Protein AF-0000000080771534 (afdb_homodimer)

Organism: Chromobacterium violaceum (strain ATCC 12472 / DSM 30191 / JCM 1249 / CCUG 213 / NBRC 12614 / NCIMB 9131 / NCTC 9757 / MK) (NCBI:txid243365)

Sequence (588 aa):
MDRLLSMELFVAVVEKGSFTAAADAHRLSQPMVGKHIAALEQRLGGKLLVRTTRRQQLTELGQHYYQRCRAILAELAAAEDAAALLRAQPRGVLRVNASITFGTLRLAPLLAEFMARWPDIGVELELSDQLADLVADGYDAVFRIGRLADSGMVARRLRPYRMMIAASPAYLAARGTPATPADLADHDCLGFSRWRRDDGWEALAQLHGVRMRASRFQCNQGQALRQLALSGAGIALQAEALLAEDVAAGRLVSLLDGYLPDPKPMHLIYPADRQPLPKLRVFVDFIVERLGELMDRLLSMELFVAVVEKGSFTAAADAHRLSQPMVGKHIAALEQRLGGKLLVRTTRRQQLTELGQHYYQRCRAILAELAAAEDAAALLRAQPRGVLRVNASITFGTLRLAPLLAEFMARWPDIGVELELSDQLADLVADGYDAVFRIGRLADSGMVARRLRPYRMMIAASPAYLAARGTPATPADLADHDCLGFSRWRRDDGWEALAQLHGVRMRASRFQCNQGQALRQLALSGAGIALQAEALLAEDVAAGRLVSLLDGYLPDPKPMHLIYPADRQPLPKLRVFVDFIVERLGEL

Radius of gyration: 25.3 Å; Cα contacts (8 Å, |Δi|>4): 1036; chains: 2; bounding box: 57×70×69 Å

Structure (mmCIF, N/CA/C/O backbone):
data_AF-0000000080771534-model_v1
#
loop_
_entity.id
_entity.type
_entity.pdbx_description
1 polymer 'Probable transcriptional regulator LysR family'
#
loop_
_atom_site.group_PDB
_atom_site.id
_atom_site.type_symbol
_atom_site.label_atom_id
_atom_site.label_alt_id
_atom_site.label_comp_id
_atom_site.label_asym_id
_atom_site.label_entity_id
_atom_site.label_seq_id
_atom_site.pdbx_PDB_ins_code
_atom_site.Cartn_x
_atom_site.Cartn_y
_atom_site.Cartn_z
_atom_site.occupancy
_atom_site.B_iso_or_equiv
_atom_site.auth_seq_id
_atom_site.auth_comp_id
_atom_site.auth_asym_id
_atom_site.auth_atom_id
_atom_site.pdbx_PDB_model_num
ATOM 1 N N . MET A 1 1 ? -16.031 37.125 -13.367 1 71.25 1 MET A N 1
ATOM 2 C CA . MET A 1 1 ? -15.961 36.312 -12.148 1 71.25 1 MET A CA 1
ATOM 3 C C . MET A 1 1 ? -14.508 36 -11.789 1 71.25 1 MET A C 1
ATOM 5 O O . MET A 1 1 ? -13.656 35.844 -12.664 1 71.25 1 MET A O 1
ATOM 9 N N . ASP A 1 2 ? -14.211 36.062 -10.547 1 76.56 2 ASP A N 1
ATOM 10 C CA . ASP A 1 2 ? -12.867 35.719 -10.062 1 76.56 2 ASP A CA 1
ATOM 11 C C . ASP A 1 2 ? -12.469 34.312 -10.438 1 76.56 2 ASP A C 1
ATOM 13 O O . ASP A 1 2 ? -13.07 33.344 -9.961 1 76.56 2 ASP A O 1
ATOM 17 N N . ARG A 1 3 ? -11.578 34.312 -11.258 1 78.88 3 ARG A N 1
ATOM 18 C CA . ARG A 1 3 ? -11.195 33.031 -11.844 1 78.88 3 ARG A CA 1
ATOM 19 C C . ARG A 1 3 ? -10.602 32.125 -10.797 1 78.88 3 ARG A C 1
ATOM 21 O O . ARG A 1 3 ? -10.852 30.906 -10.805 1 78.88 3 ARG A O 1
ATOM 28 N N . LEU A 1 4 ? -9.852 32.656 -9.93 1 80.44 4 LEU A N 1
ATOM 29 C CA . LEU A 1 4 ? -9.242 31.828 -8.883 1 80.44 4 LEU A CA 1
ATOM 30 C C . LEU A 1 4 ? -10.297 31.25 -7.945 1 80.44 4 LEU A C 1
ATOM 32 O O . LEU A 1 4 ? -10.227 30.094 -7.555 1 80.44 4 LEU A O 1
ATOM 36 N N . LEU A 1 5 ? -11.172 32.094 -7.602 1 82.81 5 LEU A N 1
ATOM 37 C CA . LEU A 1 5 ? -12.273 31.625 -6.777 1 82.81 5 LEU A CA 1
ATOM 38 C C . LEU A 1 5 ? -13.062 30.531 -7.5 1 82.81 5 LEU A C 1
ATOM 40 O O . LEU A 1 5 ? -13.469 29.547 -6.887 1 82.81 5 LEU A O 1
ATOM 44 N N . SER A 1 6 ? -13.234 30.672 -8.797 1 88.94 6 SER A N 1
ATOM 45 C CA . SER A 1 6 ? -13.945 29.672 -9.578 1 88.94 6 SER A CA 1
ATOM 46 C C . SER A 1 6 ? -13.203 28.328 -9.57 1 88.94 6 SER A C 1
ATOM 48 O O . SER A 1 6 ? -13.828 27.281 -9.469 1 88.94 6 SER A O 1
ATOM 50 N N . MET A 1 7 ? -11.914 28.406 -9.703 1 87.06 7 MET A N 1
ATOM 51 C CA . MET A 1 7 ? -11.094 27.188 -9.641 1 87.06 7 MET A CA 1
ATOM 52 C C . MET A 1 7 ? -11.195 26.531 -8.266 1 87.06 7 MET A C 1
ATOM 54 O O . MET A 1 7 ? -11.312 25.312 -8.172 1 87.06 7 MET A O 1
ATOM 58 N N . GLU A 1 8 ? -11.141 27.328 -7.23 1 87.25 8 GLU A N 1
ATOM 59 C CA . GLU A 1 8 ? -11.273 26.828 -5.863 1 87.25 8 GLU A CA 1
ATOM 60 C C . GLU A 1 8 ? -12.617 26.125 -5.652 1 87.25 8 GLU A C 1
ATOM 62 O O . GLU A 1 8 ? -12.68 25.062 -5.047 1 87.25 8 GLU A O 1
ATOM 67 N N . LEU A 1 9 ? -13.617 26.75 -6.137 1 89.88 9 LEU A N 1
ATOM 68 C CA . LEU A 1 9 ? -14.969 26.219 -5.977 1 89.88 9 LEU A CA 1
ATOM 69 C C . LEU A 1 9 ? -15.141 24.938 -6.77 1 89.88 9 LEU A C 1
ATOM 71 O O . LEU A 1 9 ? -15.781 23.984 -6.297 1 89.88 9 LEU A O 1
ATOM 75 N N . PHE A 1 10 ? -14.539 24.875 -7.938 1 91.06 10 PHE A N 1
ATOM 76 C CA . PHE A 1 10 ? -14.57 23.656 -8.75 1 91.06 10 PHE A CA 1
ATOM 77 C C . PHE A 1 10 ? -13.898 22.5 -8.016 1 91.06 10 PHE A C 1
ATOM 79 O O . PHE A 1 10 ? -14.477 21.422 -7.902 1 91.06 10 PHE A O 1
ATOM 86 N N . VAL A 1 11 ? -12.789 22.812 -7.574 1 88.75 11 VAL A N 1
ATOM 87 C CA . VAL A 1 11 ? -12.055 21.797 -6.824 1 88.75 11 VAL A CA 1
ATOM 88 C C . VAL A 1 11 ? -12.875 21.359 -5.609 1 88.75 11 VAL A C 1
ATOM 90 O O . VAL A 1 11 ? -12.969 20.172 -5.316 1 88.75 11 VAL A O 1
ATOM 93 N N . ALA A 1 12 ? -13.516 22.25 -4.914 1 88.56 12 ALA A N 1
ATOM 94 C CA . ALA A 1 12 ? -14.328 21.969 -3.734 1 88.56 12 ALA A CA 1
ATOM 95 C C . ALA A 1 12 ? -15.531 21.094 -4.09 1 88.56 12 ALA A C 1
ATOM 97 O O . ALA A 1 12 ? -15.875 20.172 -3.354 1 88.56 12 ALA A O 1
ATOM 98 N N . VAL A 1 13 ? -16.094 21.422 -5.176 1 89.62 13 VAL A N 1
ATOM 99 C CA . VAL A 1 13 ? -17.25 20.656 -5.613 1 89.62 13 VAL A CA 1
ATOM 100 C C . VAL A 1 13 ? -16.844 19.219 -5.898 1 89.62 13 VAL A C 1
ATOM 102 O O . VAL A 1 13 ? -17.578 18.281 -5.555 1 89.62 13 VAL A O 1
ATOM 105 N N . VAL A 1 14 ? -15.758 19.109 -6.516 1 86.62 14 VAL A N 1
ATOM 106 C CA . VAL A 1 14 ? -15.281 17.781 -6.883 1 86.62 14 VAL A CA 1
ATOM 107 C C . VAL A 1 14 ? -14.914 17 -5.625 1 86.62 14 VAL A C 1
ATOM 109 O O . VAL A 1 14 ? -15.305 15.836 -5.477 1 86.62 14 VAL A O 1
ATOM 112 N N . GLU A 1 15 ? -14.234 17.688 -4.816 1 83.12 15 GLU A N 1
ATOM 113 C CA . GLU A 1 15 ? -13.703 17.016 -3.631 1 83.12 15 GLU A CA 1
ATOM 114 C C . GLU A 1 15 ? -14.812 16.719 -2.629 1 83.12 15 GLU A C 1
ATOM 116 O O . GLU A 1 15 ? -14.789 15.672 -1.972 1 83.12 15 GLU A O 1
ATOM 121 N N . LYS A 1 16 ? -15.781 17.609 -2.539 1 80.69 16 LYS A N 1
ATOM 122 C CA . LYS A 1 16 ? -16.859 17.453 -1.577 1 80.69 16 LYS A CA 1
ATOM 123 C C . LYS A 1 16 ? -18.031 16.703 -2.195 1 80.69 16 LYS A C 1
ATOM 125 O O . LYS A 1 16 ? -18.938 16.266 -1.482 1 80.69 16 LYS A O 1
ATOM 130 N N . GLY A 1 17 ? -17.984 16.609 -3.508 1 82 17 GLY A N 1
ATOM 131 C CA . GLY A 1 17 ? -18.984 15.844 -4.246 1 82 17 GLY A CA 1
ATOM 132 C C . GLY A 1 17 ? -20.328 16.516 -4.312 1 82 17 GLY A C 1
ATOM 133 O O . GLY A 1 17 ? -21.344 15.883 -4.629 1 82 17 GLY A O 1
ATOM 134 N N . SER A 1 18 ? -20.391 17.766 -3.822 1 85.94 18 SER A N 1
ATOM 135 C CA . SER A 1 18 ? -21.656 18.469 -3.76 1 85.94 18 SER A CA 1
ATOM 136 C C . SER A 1 18 ? -21.484 19.969 -3.936 1 85.94 18 SER A C 1
ATOM 138 O O . SER A 1 18 ? -20.547 20.562 -3.395 1 85.94 18 SER A O 1
ATOM 140 N N . PHE A 1 19 ? -22.438 20.578 -4.668 1 87.88 19 PHE A N 1
ATOM 141 C CA . PHE A 1 19 ? -22.469 22.031 -4.84 1 87.88 19 PHE A CA 1
ATOM 142 C C . PHE A 1 19 ? -22.812 22.719 -3.531 1 87.88 19 PHE A C 1
ATOM 144 O O . PHE A 1 19 ? -22.25 23.766 -3.201 1 87.88 19 PHE A O 1
ATOM 151 N N . THR A 1 20 ? -23.688 22.078 -2.854 1 86.81 20 THR A N 1
ATOM 152 C CA . THR A 1 20 ? -24.125 22.641 -1.587 1 86.81 20 THR A CA 1
ATOM 153 C C . THR A 1 20 ? -23 22.641 -0.566 1 86.81 20 THR A C 1
ATOM 155 O O . THR A 1 20 ? -22.766 23.625 0.127 1 86.81 20 THR A O 1
ATOM 158 N N . ALA A 1 21 ? -22.312 21.625 -0.554 1 85.5 21 ALA A N 1
ATOM 159 C CA . ALA A 1 21 ? -21.219 21.5 0.391 1 85.5 21 ALA A CA 1
ATOM 160 C C . ALA A 1 21 ? -20.094 22.5 0.062 1 85.5 21 ALA A C 1
ATOM 162 O O . ALA A 1 21 ? -19.5 23.078 0.964 1 85.5 21 ALA A O 1
ATOM 163 N N . ALA A 1 22 ? -19.844 22.594 -1.137 1 89.62 22 ALA A N 1
ATOM 164 C CA . ALA A 1 22 ? -18.844 23.562 -1.577 1 89.62 22 ALA A CA 1
ATOM 165 C C . ALA A 1 22 ? -19.281 25 -1.243 1 89.62 22 ALA A C 1
ATOM 167 O O . ALA A 1 22 ? -18.469 25.812 -0.81 1 89.62 22 ALA A O 1
ATOM 168 N N . ALA A 1 23 ? -20.531 25.266 -1.431 1 90.31 23 ALA A N 1
ATOM 169 C CA . ALA A 1 23 ? -21.078 26.578 -1.114 1 90.31 23 ALA A CA 1
ATOM 170 C C . ALA A 1 23 ? -20.922 26.906 0.369 1 90.31 23 ALA A C 1
ATOM 172 O O . ALA A 1 23 ? -20.453 27.984 0.729 1 90.31 23 ALA A O 1
ATOM 173 N N . ASP A 1 24 ? -21.219 25.969 1.137 1 83.75 24 ASP A N 1
ATOM 174 C CA . ASP A 1 24 ? -21.109 26.125 2.586 1 83.75 24 ASP A CA 1
ATOM 175 C C . ASP A 1 24 ? -19.672 26.359 3.01 1 83.75 24 ASP A C 1
ATOM 177 O O . ASP A 1 24 ? -19.391 27.234 3.83 1 83.75 24 ASP A O 1
ATOM 181 N N . ALA A 1 25 ? -18.781 25.703 2.383 1 81.62 25 ALA A N 1
ATOM 182 C CA . ALA A 1 25 ? -17.359 25.781 2.727 1 81.62 25 ALA A CA 1
ATOM 183 C C . ALA A 1 25 ? -16.781 27.141 2.365 1 81.62 25 ALA A C 1
ATOM 185 O O . ALA A 1 25 ? -15.812 27.594 2.979 1 81.62 25 ALA A O 1
ATOM 186 N N . HIS A 1 26 ? -17.344 27.75 1.458 1 83.19 26 HIS A N 1
ATOM 187 C CA . HIS A 1 26 ? -16.812 29.016 0.968 1 83.19 26 HIS A CA 1
ATOM 188 C C . HIS A 1 26 ? -17.734 30.172 1.319 1 83.19 26 HIS A C 1
ATOM 190 O O . HIS A 1 26 ? -17.547 31.281 0.818 1 83.19 26 HIS A O 1
ATOM 196 N N . ARG A 1 27 ? -18.766 29.875 2.137 1 86 27 ARG A N 1
ATOM 197 C CA . ARG A 1 27 ? -19.734 30.875 2.578 1 86 27 ARG A CA 1
ATOM 198 C C . ARG A 1 27 ? -20.344 31.609 1.391 1 86 27 ARG A C 1
ATOM 200 O O . ARG A 1 27 ? -20.422 32.844 1.383 1 86 27 ARG A O 1
ATOM 207 N N . LEU A 1 28 ? -20.688 30.844 0.392 1 85.5 28 LEU A N 1
ATOM 208 C CA . LEU A 1 28 ? -21.391 31.328 -0.792 1 85.5 28 LEU A CA 1
ATOM 209 C C . LEU A 1 28 ? -22.703 30.609 -0.988 1 85.5 28 LEU A C 1
ATOM 211 O O . LEU A 1 28 ? -22.953 29.562 -0.368 1 85.5 28 LEU A O 1
ATOM 215 N N . SER A 1 29 ? -23.609 31.203 -1.669 1 88.31 29 SER A N 1
ATOM 216 C CA . SER A 1 29 ? -24.859 30.516 -2.033 1 88.31 29 SER A CA 1
ATOM 217 C C . SER A 1 29 ? -24.609 29.484 -3.125 1 88.31 29 SER A C 1
ATOM 219 O O . SER A 1 29 ? -23.688 29.625 -3.934 1 88.31 29 SER A O 1
ATOM 221 N N . GLN A 1 30 ? -25.406 28.438 -3.127 1 91.19 30 GLN A N 1
ATOM 222 C CA . GLN A 1 30 ? -25.281 27.375 -4.121 1 91.19 30 GLN A CA 1
ATOM 223 C C . GLN A 1 30 ? -25.422 27.922 -5.535 1 91.19 30 GLN A C 1
ATOM 225 O O . GLN A 1 30 ? -24.656 27.562 -6.43 1 91.19 30 GLN A O 1
ATOM 230 N N . PRO A 1 31 ? -26.375 28.891 -5.75 1 90 31 PRO A N 1
ATOM 231 C CA . PRO A 1 31 ? -26.469 29.469 -7.102 1 90 31 PRO A CA 1
ATOM 232 C C . PRO A 1 31 ? -25.188 30.172 -7.527 1 90 31 PRO A C 1
ATOM 234 O O . PRO A 1 31 ? -24.797 30.109 -8.695 1 90 31 PRO A O 1
ATOM 237 N N . MET A 1 32 ? -24.562 30.766 -6.574 1 88.44 32 MET A N 1
ATOM 238 C CA . MET A 1 32 ? -23.297 31.438 -6.879 1 88.44 32 MET A CA 1
ATOM 239 C C . MET A 1 32 ? -22.219 30.438 -7.273 1 88.44 32 MET A C 1
ATOM 241 O O . MET A 1 32 ? -21.453 30.688 -8.203 1 88.44 32 MET A O 1
ATOM 245 N N . VAL A 1 33 ? -22.172 29.297 -6.562 1 92.69 33 VAL A N 1
ATOM 246 C CA . VAL A 1 33 ? -21.219 28.25 -6.914 1 92.69 33 VAL A CA 1
ATOM 247 C C . VAL A 1 33 ? -21.5 27.75 -8.328 1 92.69 33 VAL A C 1
ATOM 249 O O . VAL A 1 33 ? -20.578 27.562 -9.125 1 92.69 33 VAL A O 1
ATOM 252 N N . GLY A 1 34 ? -22.734 27.531 -8.68 1 92.25 34 GLY A N 1
ATOM 253 C CA . GLY A 1 34 ? -23.141 27.125 -10.023 1 92.25 34 GLY A CA 1
ATOM 254 C C . GLY A 1 34 ? -22.703 28.094 -11.094 1 92.25 34 GLY A C 1
ATOM 255 O O . GLY A 1 34 ? -22.219 27.688 -12.156 1 92.25 34 GLY A O 1
ATOM 256 N N . LYS A 1 35 ? -22.859 29.359 -10.766 1 90.88 35 LYS A N 1
ATOM 257 C CA . LYS A 1 35 ? -22.453 30.391 -11.703 1 90.88 35 LYS A CA 1
ATOM 258 C C . LYS A 1 35 ? -20.953 30.359 -11.969 1 90.88 35 LYS A C 1
ATOM 260 O O . LYS A 1 35 ? -20.516 30.516 -13.109 1 90.88 35 LYS A O 1
ATOM 265 N N . HIS A 1 36 ? -20.219 30.172 -10.922 1 90.81 36 HIS A N 1
ATOM 266 C CA . HIS A 1 36 ? -18.766 30.078 -11.047 1 90.81 36 HIS A CA 1
ATOM 267 C C . HIS A 1 36 ? -18.375 28.891 -11.914 1 90.81 36 HIS A C 1
ATOM 269 O O . HIS A 1 36 ? -17.484 29.016 -12.773 1 90.81 36 HIS A O 1
ATOM 275 N N . ILE A 1 37 ? -19 27.766 -11.719 1 92.06 37 ILE A N 1
ATOM 276 C CA . ILE A 1 37 ? -18.688 26.562 -12.484 1 92.06 37 ILE A CA 1
ATOM 277 C C . ILE A 1 37 ? -19.094 26.75 -13.945 1 92.06 37 ILE A C 1
ATOM 279 O O . ILE A 1 37 ? -18.344 26.406 -14.859 1 92.06 37 ILE A O 1
ATOM 283 N N . ALA A 1 38 ? -20.25 27.344 -14.141 1 90.56 38 ALA A N 1
ATOM 284 C CA . ALA A 1 38 ? -20.719 27.641 -15.492 1 90.56 38 ALA A CA 1
ATOM 285 C C . ALA A 1 38 ? -19.766 28.578 -16.219 1 90.56 38 ALA A C 1
ATOM 287 O O . ALA A 1 38 ? -19.516 28.422 -17.406 1 90.56 38 ALA A O 1
ATOM 288 N N . ALA A 1 39 ? -19.328 29.547 -15.469 1 86.94 39 ALA A N 1
ATOM 289 C CA . ALA A 1 39 ? -18.391 30.5 -16.047 1 86.94 39 ALA A CA 1
ATOM 290 C C . ALA A 1 39 ? -17.109 29.797 -16.484 1 86.94 39 ALA A C 1
ATOM 292 O O . ALA A 1 39 ? -16.562 30.109 -17.547 1 86.94 39 ALA A O 1
ATOM 293 N N . LEU A 1 40 ? -16.609 28.875 -15.68 1 88.88 40 LEU A N 1
ATOM 294 C CA . LEU A 1 40 ? -15.422 28.094 -16.031 1 88.88 40 LEU A CA 1
ATOM 295 C C . LEU A 1 40 ? -15.672 27.266 -17.281 1 88.88 40 LEU A C 1
ATOM 297 O O . LEU A 1 40 ? -14.828 27.219 -18.188 1 88.88 40 LEU A O 1
ATOM 301 N N . GLU A 1 41 ? -16.812 26.656 -17.359 1 90.88 41 GLU A N 1
ATOM 302 C CA . GLU A 1 41 ? -17.172 25.797 -18.484 1 90.88 41 GLU A CA 1
ATOM 303 C C . GLU A 1 41 ? -17.297 26.609 -19.766 1 90.88 41 GLU A C 1
ATOM 305 O O . GLU A 1 41 ? -16.859 26.172 -20.828 1 90.88 41 GLU A O 1
ATOM 310 N N . GLN A 1 42 ? -17.891 27.766 -19.641 1 85.69 42 GLN A N 1
ATOM 311 C CA . GLN A 1 42 ? -18.016 28.672 -20.766 1 85.69 42 GLN A CA 1
ATOM 312 C C . GLN A 1 42 ? -16.656 29.094 -21.297 1 85.69 42 GLN A C 1
ATOM 314 O O . GLN A 1 42 ? -16.422 29.094 -22.5 1 85.69 42 GLN A O 1
ATOM 319 N N . ARG A 1 43 ? -15.805 29.422 -20.391 1 82.94 43 ARG A N 1
ATOM 320 C CA . ARG A 1 43 ? -14.461 29.844 -20.766 1 82.94 43 ARG A CA 1
ATOM 321 C C . ARG A 1 43 ? -13.695 28.719 -21.453 1 82.94 43 ARG A C 1
ATOM 323 O O . ARG A 1 43 ? -12.953 28.953 -22.406 1 82.94 43 ARG A O 1
ATOM 330 N N . LEU A 1 44 ? -13.906 27.484 -20.953 1 83.69 44 LEU A N 1
ATOM 331 C CA . LEU A 1 44 ? -13.156 26.328 -21.438 1 83.69 44 LEU A CA 1
ATOM 332 C C . LEU A 1 44 ? -13.82 25.719 -22.656 1 83.69 44 LEU A C 1
ATOM 334 O O . LEU A 1 44 ? -13.203 24.922 -23.375 1 83.69 44 LEU A O 1
ATOM 338 N N . GLY A 1 45 ? -15.031 26.141 -22.891 1 86.12 45 GLY A N 1
ATOM 339 C CA . GLY A 1 45 ? -15.773 25.656 -24.047 1 86.12 45 GLY A CA 1
ATOM 340 C C . GLY A 1 45 ? -16.25 24.219 -23.875 1 86.12 45 GLY A C 1
ATOM 341 O O . GLY A 1 45 ? -16.391 23.484 -24.859 1 86.12 45 GLY A O 1
ATOM 342 N N . GLY A 1 46 ? -16.328 23.734 -22.656 1 86.75 46 GLY A N 1
ATOM 343 C CA . GLY A 1 46 ? -16.766 22.375 -22.375 1 86.75 46 GLY A CA 1
ATOM 344 C C . GLY A 1 46 ? -17.266 22.203 -20.953 1 86.75 46 GLY A C 1
ATOM 345 O O . GLY A 1 46 ? -17 23.047 -20.094 1 86.75 46 GLY A O 1
ATOM 346 N N . LYS A 1 47 ? -17.953 21.094 -20.797 1 89.31 47 LYS A N 1
ATOM 347 C CA . LYS A 1 47 ? -18.484 20.781 -19.469 1 89.31 47 LYS A CA 1
ATOM 348 C C . LYS A 1 47 ? -17.422 20.094 -18.609 1 89.31 47 LYS A C 1
ATOM 350 O O . LYS A 1 47 ? -16.688 19.25 -19.094 1 89.31 47 LYS A O 1
ATOM 355 N N . LEU A 1 48 ? -17.344 20.609 -17.391 1 91.06 48 LEU A N 1
ATOM 356 C CA . LEU A 1 48 ? -16.422 20.016 -16.438 1 91.06 48 LEU A CA 1
ATOM 357 C C . LEU A 1 48 ? -17.125 18.922 -15.633 1 91.06 48 LEU A C 1
ATOM 359 O O . LEU A 1 48 ? -16.484 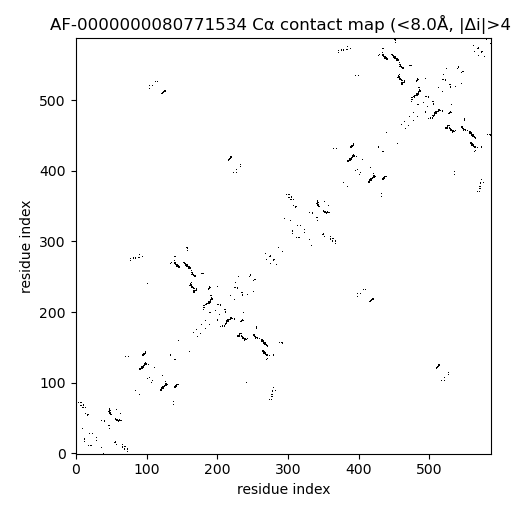17.953 -15.211 1 91.06 48 LEU A O 1
ATOM 363 N N . LEU A 1 49 ? -18.391 19.141 -15.43 1 88.81 49 LEU A N 1
ATOM 364 C CA . LEU A 1 49 ? -19.203 18.234 -14.617 1 88.81 49 LEU A CA 1
ATOM 365 C C . LEU A 1 49 ? -20.453 17.797 -15.375 1 88.81 49 LEU A C 1
ATOM 367 O O . LEU A 1 49 ? -21 18.562 -16.172 1 88.81 49 LEU A O 1
ATOM 371 N N . VAL A 1 50 ? -20.781 16.438 -15.273 1 81.19 50 VAL A N 1
ATOM 372 C CA . VAL A 1 50 ? -22.047 15.984 -15.852 1 81.19 50 VAL A CA 1
ATOM 373 C C . VAL A 1 50 ? -22.969 15.477 -14.742 1 81.19 50 VAL A C 1
ATOM 375 O O . VAL A 1 50 ? -22.516 14.812 -13.805 1 81.19 50 VAL A O 1
ATOM 378 N N . ARG A 1 51 ? -24.016 16.156 -14.578 1 66.88 51 ARG A N 1
ATOM 379 C CA . ARG A 1 51 ? -25.031 15.812 -13.594 1 66.88 51 ARG A CA 1
ATOM 380 C C . ARG A 1 51 ? -25.812 14.57 -14.023 1 66.88 51 ARG A C 1
ATOM 382 O O . ARG A 1 51 ? -26.25 14.469 -15.164 1 66.88 51 ARG A O 1
ATOM 389 N N . THR A 1 52 ? -25.484 13.523 -13.555 1 54.34 52 THR A N 1
ATOM 390 C CA . THR A 1 52 ? -26.453 12.453 -13.703 1 54.34 52 THR A CA 1
ATOM 391 C C . THR A 1 52 ? -27.406 12.414 -12.516 1 54.34 52 THR A C 1
ATOM 393 O O . THR A 1 52 ? -27.172 13.086 -11.508 1 54.34 52 THR A O 1
ATOM 396 N N . THR A 1 53 ? -28.656 11.852 -12.555 1 52.94 53 THR A N 1
ATOM 397 C CA . THR A 1 53 ? -29.703 11.797 -11.555 1 52.94 53 THR A CA 1
ATOM 398 C C . THR A 1 53 ? -29.125 11.547 -10.164 1 52.94 53 THR A C 1
ATOM 400 O O . THR A 1 53 ? -29.75 11.875 -9.156 1 52.94 53 THR A O 1
ATOM 403 N N . ARG A 1 54 ? -28.047 10.875 -9.812 1 52.22 54 ARG A N 1
ATOM 404 C CA . ARG A 1 54 ? -27.641 10.461 -8.477 1 52.22 54 ARG A CA 1
ATOM 405 C C . ARG A 1 54 ? -26.297 11.078 -8.094 1 52.22 54 ARG A C 1
ATOM 407 O O . ARG A 1 54 ? -25.969 11.172 -6.914 1 52.22 54 ARG A O 1
ATOM 414 N N . ARG A 1 55 ? -25.375 11.289 -9.008 1 60.22 55 ARG A N 1
ATOM 415 C CA . ARG A 1 55 ? -24.078 11.758 -8.555 1 60.22 55 ARG A CA 1
ATOM 416 C C . ARG A 1 55 ? -23.406 12.633 -9.609 1 60.22 55 ARG A C 1
ATOM 418 O O . ARG A 1 55 ? -23.578 12.398 -10.812 1 60.22 55 ARG A O 1
ATOM 425 N N . GLN A 1 56 ? -22.797 13.75 -9.188 1 69.38 56 GLN A N 1
ATOM 426 C CA . GLN A 1 56 ? -21.984 14.609 -10.047 1 69.38 56 GLN A CA 1
ATOM 427 C C . GLN A 1 56 ? -20.672 13.93 -10.43 1 69.38 56 GLN A C 1
ATOM 429 O O . GLN A 1 56 ? -19.984 13.383 -9.57 1 69.38 56 GLN A O 1
ATOM 434 N N . GLN A 1 57 ? -20.562 13.672 -11.781 1 79.19 57 GLN A N 1
ATOM 435 C CA . GLN A 1 57 ? -19.344 13.031 -12.234 1 79.19 57 GLN A CA 1
ATOM 436 C C . GLN A 1 57 ? -18.5 13.992 -13.07 1 79.19 57 GLN A C 1
ATOM 438 O O . GLN A 1 57 ? -19.031 14.852 -13.773 1 79.19 57 GLN A O 1
ATOM 443 N N . LEU A 1 58 ? -17.172 13.922 -12.922 1 85.19 58 LEU A N 1
ATOM 444 C CA . LEU A 1 58 ? -16.219 14.688 -13.734 1 85.19 58 LEU A CA 1
ATOM 445 C C . LEU A 1 58 ? -16.219 14.195 -15.172 1 85.19 58 LEU A C 1
ATOM 447 O O . LEU A 1 58 ? -16.25 12.984 -15.414 1 85.19 58 LEU A O 1
ATOM 451 N N . THR A 1 59 ? -16.266 15.133 -16.172 1 83.31 59 THR A N 1
ATOM 452 C CA . THR A 1 59 ? -15.938 14.812 -17.547 1 83.31 59 THR A CA 1
ATOM 453 C C . THR A 1 59 ? -14.438 14.586 -17.719 1 83.31 59 THR A C 1
ATOM 455 O O . THR A 1 59 ? -13.664 14.781 -16.781 1 83.31 59 THR A O 1
ATOM 458 N N . GLU A 1 60 ? -14.047 14.141 -18.859 1 79.5 60 GLU A N 1
ATOM 459 C CA . GLU A 1 60 ? -12.625 14.031 -19.156 1 79.5 60 GLU A CA 1
ATOM 460 C C . GLU A 1 60 ? -11.93 15.391 -19.016 1 79.5 60 GLU A C 1
ATOM 462 O O . GLU A 1 60 ? -10.852 15.484 -18.438 1 79.5 60 GLU A O 1
ATOM 467 N N . LEU A 1 61 ? -12.562 16.344 -19.547 1 81.44 61 LEU A N 1
ATOM 468 C CA . LEU A 1 61 ? -12.07 17.703 -19.406 1 81.44 61 LEU A CA 1
ATOM 469 C C . LEU A 1 61 ? -12.031 18.125 -17.938 1 81.44 61 LEU A C 1
ATOM 471 O O . LEU A 1 61 ? -11.07 18.75 -17.484 1 81.44 61 LEU A O 1
ATOM 475 N N . GLY A 1 62 ? -13.031 17.688 -17.266 1 87.19 62 GLY A N 1
ATOM 476 C CA . GLY A 1 62 ? -13.102 17.984 -15.852 1 87.19 62 GLY A CA 1
ATOM 477 C C . GLY A 1 62 ? -11.977 17.359 -15.047 1 87.19 62 GLY A C 1
ATOM 478 O O . GLY A 1 62 ? -11.414 18 -14.156 1 87.19 62 GLY A O 1
ATOM 479 N N . GLN A 1 63 ? -11.695 16.203 -15.406 1 82.62 63 GLN A N 1
ATOM 480 C CA . GLN A 1 63 ? -10.633 15.5 -14.703 1 82.62 63 GLN A CA 1
ATOM 481 C C . GLN A 1 63 ? -9.281 16.172 -14.922 1 82.62 63 GLN A C 1
ATOM 483 O O . GLN A 1 63 ? -8.531 16.391 -13.969 1 82.62 63 GLN A O 1
ATOM 488 N N . HIS A 1 64 ? -9 16.516 -16.125 1 80.25 64 HIS A N 1
ATOM 489 C CA . HIS A 1 64 ? -7.75 17.188 -16.453 1 80.25 64 HIS A CA 1
ATOM 490 C C . HIS A 1 64 ? -7.684 18.562 -15.812 1 80.25 64 HIS A C 1
ATOM 492 O O . HIS A 1 64 ? -6.656 18.938 -15.242 1 80.25 64 HIS A O 1
ATOM 498 N N . TYR A 1 65 ? -8.773 19.25 -15.953 1 85.06 65 TYR A N 1
ATOM 499 C CA . TYR A 1 65 ? -8.805 20.609 -15.422 1 85.06 65 TYR A CA 1
ATOM 500 C C . TYR A 1 65 ? -8.711 20.594 -13.898 1 85.06 65 TYR A C 1
ATOM 502 O O . TYR A 1 65 ? -8.086 21.469 -13.305 1 85.06 65 TYR A O 1
ATOM 510 N N . TYR A 1 66 ? -9.328 19.578 -13.297 1 86.19 66 TYR A N 1
ATOM 511 C CA . TYR A 1 66 ? -9.25 19.422 -11.852 1 86.19 66 TYR A CA 1
ATOM 512 C C . TYR A 1 66 ? -7.797 19.297 -11.398 1 86.19 66 TYR A C 1
ATOM 514 O O . TYR A 1 66 ? -7.355 19.984 -10.484 1 86.19 66 TYR A O 1
ATOM 522 N N . GLN A 1 67 ? -7.098 18.516 -12.07 1 80.69 67 GLN A N 1
ATOM 523 C CA . GLN A 1 67 ? -5.691 18.297 -11.734 1 80.69 67 GLN A CA 1
ATOM 524 C C . GLN A 1 67 ? -4.887 19.578 -11.891 1 80.69 67 GLN A C 1
ATOM 526 O O . GLN A 1 67 ? -4.051 19.906 -11.047 1 80.69 67 GLN A O 1
ATOM 531 N N . ARG A 1 68 ? -5.188 20.25 -12.906 1 78 68 ARG A N 1
ATOM 532 C CA . ARG A 1 68 ? -4.492 21.5 -13.172 1 78 68 ARG A CA 1
ATOM 533 C C . ARG A 1 68 ? -4.871 22.562 -12.141 1 78 68 ARG A C 1
ATOM 535 O O . ARG A 1 68 ? -4.016 23.312 -11.672 1 78 68 ARG A O 1
ATOM 542 N N . CYS A 1 69 ? -6.152 22.578 -11.836 1 83.69 69 CYS A N 1
ATOM 543 C CA . CYS A 1 69 ? -6.598 23.531 -10.82 1 83.69 69 CYS A CA 1
ATOM 544 C C . CYS A 1 69 ? -5.914 23.266 -9.484 1 83.69 69 CYS A C 1
ATOM 546 O O . CYS A 1 69 ? -5.453 24.203 -8.828 1 83.69 69 CYS A O 1
ATOM 548 N N . ARG A 1 70 ? -5.879 22.062 -9.18 1 80.81 70 ARG A N 1
ATOM 549 C CA . ARG A 1 70 ? -5.227 21.703 -7.926 1 80.81 70 ARG A CA 1
ATOM 550 C C . ARG A 1 70 ? -3.773 22.172 -7.914 1 80.81 70 ARG A C 1
ATOM 552 O O . ARG A 1 70 ? -3.293 22.703 -6.91 1 80.81 70 ARG A O 1
ATOM 559 N N . ALA A 1 71 ? -3.088 22.031 -9.008 1 74.62 71 ALA A N 1
ATOM 560 C CA . ALA A 1 71 ? -1.693 22.438 -9.141 1 74.62 71 ALA A CA 1
ATOM 561 C C . ALA A 1 71 ? -1.556 23.953 -9.031 1 74.62 71 ALA A C 1
ATOM 563 O O . ALA A 1 71 ? -0.667 24.469 -8.344 1 74.62 71 ALA A O 1
ATOM 564 N N . ILE A 1 72 ? -2.408 24.609 -9.703 1 74.06 72 ILE A N 1
ATOM 565 C CA . ILE A 1 72 ? -2.381 26.062 -9.719 1 74.06 72 ILE A CA 1
ATOM 566 C C . ILE A 1 72 ? -2.672 26.594 -8.32 1 74.06 72 ILE A C 1
ATOM 568 O O . ILE A 1 72 ? -1.963 27.484 -7.824 1 74.06 72 ILE A O 1
ATOM 572 N N . LEU A 1 73 ? -3.65 26.078 -7.695 1 76.38 73 LEU A N 1
ATOM 573 C CA . LEU A 1 73 ? -4.027 26.547 -6.363 1 76.38 73 LEU A CA 1
ATOM 574 C C . LEU A 1 73 ? -2.934 26.234 -5.348 1 76.38 73 LEU A C 1
ATOM 576 O O . LEU A 1 73 ? -2.682 27.031 -4.441 1 76.38 73 LEU A O 1
ATOM 580 N N . ALA A 1 74 ? -2.334 25.219 -5.617 1 70.69 74 ALA A N 1
ATOM 581 C CA . ALA A 1 74 ? -1.195 24.875 -4.77 1 70.69 74 ALA A CA 1
ATOM 582 C C . ALA A 1 74 ? -0.052 25.875 -4.953 1 70.69 74 ALA A C 1
ATOM 584 O O . ALA A 1 74 ? 0.572 26.297 -3.98 1 70.69 74 ALA A O 1
ATOM 585 N N . GLU A 1 75 ? 0.157 26.25 -6.211 1 63.06 75 GLU A N 1
ATOM 586 C CA . GLU A 1 75 ? 1.186 27.234 -6.516 1 63.06 75 GLU A CA 1
ATOM 587 C C . GLU A 1 75 ? 0.834 28.594 -5.922 1 63.06 75 GLU A C 1
ATOM 589 O O . GLU A 1 75 ? 1.708 29.297 -5.41 1 63.06 75 GLU A O 1
ATOM 594 N N . LEU A 1 76 ? -0.353 28.938 -6.023 1 61.81 76 LEU A N 1
ATOM 595 C CA . LEU A 1 76 ? -0.819 30.188 -5.449 1 61.81 76 LEU A CA 1
ATOM 596 C C . LEU A 1 76 ? -0.644 30.188 -3.936 1 61.81 76 LEU A C 1
ATOM 598 O O . LEU A 1 76 ? -0.165 31.172 -3.365 1 61.81 76 LEU A O 1
ATOM 602 N N . ALA A 1 77 ? -1.014 29.156 -3.346 1 61.12 77 ALA A N 1
ATOM 603 C CA . ALA A 1 77 ? -0.836 29.047 -1.899 1 61.12 77 ALA A CA 1
ATOM 604 C C . ALA A 1 77 ? 0.638 29.156 -1.52 1 61.12 77 ALA A C 1
ATOM 606 O O . ALA A 1 77 ? 0.99 29.844 -0.555 1 61.12 77 ALA A O 1
ATOM 607 N N . ALA A 1 78 ? 1.372 28.594 -2.33 1 57.59 78 ALA A N 1
ATOM 608 C CA . ALA A 1 78 ? 2.816 28.625 -2.111 1 57.59 78 ALA A CA 1
ATOM 609 C C . ALA A 1 78 ? 3.355 30.047 -2.236 1 57.59 78 ALA A C 1
ATOM 611 O O . ALA A 1 78 ? 4.207 30.469 -1.449 1 57.59 78 ALA A O 1
ATOM 612 N N . ALA A 1 79 ? 2.859 30.688 -3.211 1 56.34 79 ALA A N 1
ATOM 613 C CA . ALA A 1 79 ? 3.271 32.062 -3.422 1 56.34 79 ALA A CA 1
ATOM 614 C C . ALA A 1 79 ? 2.848 32.969 -2.254 1 56.34 79 ALA A C 1
ATOM 616 O O . ALA A 1 79 ? 3.615 33.812 -1.801 1 56.34 79 ALA A O 1
ATOM 617 N N . GLU A 1 80 ? 1.729 32.781 -1.83 1 56.25 80 GLU A N 1
ATOM 618 C CA . GLU A 1 80 ? 1.228 33.562 -0.705 1 56.25 80 GLU A CA 1
ATOM 619 C C . GLU A 1 80 ? 1.984 33.219 0.579 1 56.25 80 GLU A C 1
ATOM 621 O O . GLU A 1 80 ? 2.303 34.125 1.365 1 56.25 80 GLU A O 1
ATOM 626 N N . ASP A 1 81 ? 2.244 32 0.694 1 53.44 81 ASP A N 1
ATOM 627 C CA . ASP A 1 81 ? 3.029 31.578 1.845 1 53.44 81 ASP A CA 1
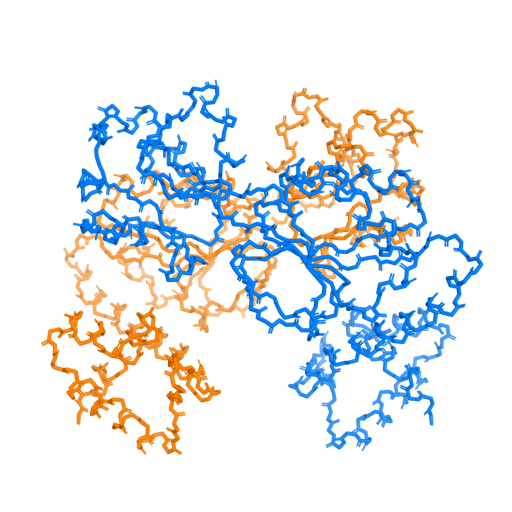ATOM 628 C C . ASP A 1 81 ? 4.434 32.188 1.812 1 53.44 81 ASP A C 1
ATOM 630 O O . ASP A 1 81 ? 4.953 32.625 2.844 1 53.44 81 ASP A O 1
ATOM 634 N N . ALA A 1 82 ? 4.98 32.125 0.706 1 48.5 82 ALA A N 1
ATOM 635 C CA . ALA A 1 82 ? 6.301 32.75 0.54 1 48.5 82 ALA A CA 1
ATOM 636 C C . ALA A 1 82 ? 6.277 34.219 0.918 1 48.5 82 ALA A C 1
ATOM 638 O O . ALA A 1 82 ? 7.199 34.719 1.57 1 48.5 82 ALA A O 1
ATOM 639 N N . ALA A 1 83 ? 5.332 34.812 0.554 1 47.94 83 ALA A N 1
ATOM 640 C CA . ALA A 1 83 ? 5.215 36.25 0.896 1 47.94 83 ALA A CA 1
ATOM 641 C C . ALA A 1 83 ? 5.039 36.438 2.4 1 47.94 83 ALA A C 1
ATOM 643 O O . ALA A 1 83 ? 5.594 37.344 2.984 1 47.94 83 ALA A O 1
ATOM 644 N N . ALA A 1 84 ? 4.383 35.5 2.922 1 47.38 84 ALA A N 1
ATOM 645 C CA . ALA A 1 84 ? 4.188 35.531 4.367 1 47.38 84 ALA A CA 1
ATOM 646 C C . ALA A 1 84 ? 5.457 35.125 5.109 1 47.38 84 ALA A C 1
ATOM 648 O O . ALA A 1 84 ? 5.711 35.562 6.227 1 47.38 84 ALA A O 1
ATOM 649 N N . LEU A 1 85 ? 6.312 34.156 4.656 1 46.22 85 LEU A N 1
ATOM 650 C CA . LEU A 1 85 ? 7.52 33.562 5.219 1 46.22 85 LEU A CA 1
ATOM 651 C C . LEU A 1 85 ? 8.516 34.656 5.641 1 46.22 85 LEU A C 1
ATOM 653 O O . LEU A 1 85 ? 9.383 34.406 6.48 1 46.22 85 LEU A O 1
ATOM 657 N N . LEU A 1 86 ? 8.742 35.688 4.969 1 44.88 86 LEU A N 1
ATOM 658 C CA . LEU A 1 86 ? 9.805 36.531 5.453 1 44.88 86 LEU A CA 1
ATOM 659 C C . LEU A 1 86 ? 9.711 36.75 6.961 1 44.88 86 LEU A C 1
ATOM 661 O O . LEU A 1 86 ? 10.727 36.812 7.648 1 44.88 86 LEU A O 1
ATOM 665 N N . ARG A 1 87 ? 8.836 37.094 7.641 1 48.78 87 ARG A N 1
ATOM 666 C CA . ARG A 1 87 ? 8.828 37.312 9.086 1 48.78 87 ARG A CA 1
ATOM 667 C C . ARG A 1 87 ? 8.094 36.156 9.805 1 48.78 87 ARG A C 1
ATOM 669 O O . ARG A 1 87 ? 8.117 36.094 11.031 1 48.78 87 ARG A O 1
ATOM 676 N N . ALA A 1 88 ? 7.352 35 9.195 1 58.84 88 ALA A N 1
ATOM 677 C CA . ALA A 1 88 ? 6.168 34.375 9.766 1 58.84 88 ALA A CA 1
ATOM 678 C C . ALA A 1 88 ? 6.469 32.938 10.203 1 58.84 88 ALA A C 1
ATOM 680 O O . ALA A 1 88 ? 7.352 32.281 9.641 1 58.84 88 ALA A O 1
ATOM 681 N N . GLN A 1 89 ? 6.105 32.375 11.359 1 77.44 89 GLN A N 1
ATOM 682 C CA . GLN A 1 89 ? 6.027 31.047 11.93 1 77.44 89 GLN A CA 1
ATOM 683 C C . GLN A 1 89 ? 5.605 30.016 10.875 1 77.44 89 GLN A C 1
ATOM 685 O O . GLN A 1 89 ? 4.652 30.25 10.133 1 77.44 89 GLN A O 1
ATOM 690 N N . PRO A 1 90 ? 6.559 28.922 10.625 1 87.69 90 PRO A N 1
ATOM 691 C CA . PRO A 1 90 ? 6.195 27.906 9.648 1 87.69 90 PRO A CA 1
ATOM 692 C C . PRO A 1 90 ? 4.789 27.344 9.859 1 87.69 90 PRO A C 1
ATOM 694 O O . PRO A 1 90 ? 4.434 26.984 10.984 1 87.69 90 PRO A O 1
ATOM 697 N N . ARG A 1 91 ? 4.031 27.406 8.875 1 90.06 91 ARG A N 1
ATOM 698 C CA . ARG A 1 91 ? 2.662 26.906 8.945 1 90.06 91 ARG A CA 1
ATOM 699 C C . ARG A 1 91 ? 2.186 26.422 7.582 1 90.06 91 ARG A C 1
ATOM 701 O O . ARG A 1 91 ? 2.842 26.672 6.566 1 90.06 91 ARG A O 1
ATOM 708 N N . GLY A 1 92 ? 1.021 25.641 7.625 1 91.94 92 GLY A N 1
ATOM 709 C CA . GLY A 1 92 ? 0.418 25.188 6.383 1 91.94 92 GLY A CA 1
ATOM 710 C C . GLY A 1 92 ? 0.508 23.672 6.199 1 91.94 92 GLY A C 1
ATOM 711 O O . GLY A 1 92 ? 0.688 22.938 7.168 1 91.94 92 GLY A O 1
ATOM 712 N N . VAL A 1 93 ? 0.275 23.266 4.922 1 93.5 93 VAL A N 1
ATOM 713 C CA . VAL A 1 93 ? 0.236 21.828 4.633 1 93.5 93 VAL A CA 1
ATOM 714 C C . VAL A 1 93 ? 1.413 21.453 3.736 1 93.5 93 VAL A C 1
ATOM 716 O O . VAL A 1 93 ? 1.656 22.094 2.715 1 93.5 93 VAL A O 1
ATOM 719 N N . LEU A 1 94 ? 2.148 20.516 4.164 1 94.88 94 LEU A N 1
ATOM 720 C CA . LEU A 1 94 ? 3.23 19.938 3.367 1 94.88 94 LEU A CA 1
ATOM 721 C C . LEU A 1 94 ? 2.748 18.719 2.584 1 94.88 94 LEU A C 1
ATOM 723 O O . LEU A 1 94 ? 2.232 17.766 3.168 1 94.88 94 LEU A O 1
ATOM 727 N N . ARG A 1 95 ? 2.895 18.797 1.301 1 94.94 95 ARG A N 1
ATOM 728 C CA . ARG A 1 95 ? 2.578 17.656 0.444 1 94.94 95 ARG A CA 1
ATOM 729 C C . ARG A 1 95 ? 3.832 16.859 0.11 1 94.94 95 ARG A C 1
ATOM 731 O O . ARG A 1 95 ? 4.727 17.359 -0.575 1 94.94 95 ARG A O 1
ATOM 738 N N . VAL A 1 96 ? 3.824 15.609 0.553 1 96.69 96 VAL A N 1
ATOM 739 C CA . VAL A 1 96 ? 5.031 14.797 0.472 1 96.69 96 VAL A CA 1
ATOM 740 C C . VAL A 1 96 ? 4.727 13.492 -0.263 1 96.69 96 VAL A C 1
ATOM 742 O O . VAL A 1 96 ? 3.666 12.898 -0.067 1 96.69 96 VAL A O 1
ATOM 745 N N . ASN A 1 97 ? 5.625 13.078 -1.102 1 96.56 97 ASN A N 1
ATOM 746 C CA . ASN A 1 97 ? 5.535 11.797 -1.792 1 96.56 97 ASN A CA 1
ATOM 747 C C . ASN A 1 97 ? 6.73 10.906 -1.473 1 96.56 97 ASN A C 1
ATOM 749 O O . ASN A 1 97 ? 7.863 11.383 -1.374 1 96.56 97 ASN A O 1
ATOM 753 N N . ALA A 1 98 ? 6.469 9.633 -1.298 1 96.69 98 ALA A N 1
ATOM 754 C CA . ALA A 1 98 ? 7.516 8.648 -1.048 1 96.69 98 ALA A CA 1
ATOM 755 C C . ALA A 1 98 ? 7.07 7.254 -1.485 1 96.69 98 ALA A C 1
ATOM 757 O O . ALA A 1 98 ? 5.902 7.047 -1.829 1 96.69 98 ALA A O 1
ATOM 758 N N . SER A 1 99 ? 8.023 6.332 -1.577 1 95.56 99 SER A N 1
ATOM 759 C CA . SER A 1 99 ? 7.684 4.938 -1.816 1 95.56 99 SER A CA 1
ATOM 760 C C . SER A 1 99 ? 6.895 4.352 -0.646 1 95.56 99 SER A C 1
ATOM 762 O O . SER A 1 99 ? 6.996 4.844 0.481 1 95.56 99 SER A O 1
ATOM 764 N N . ILE A 1 100 ? 6.172 3.344 -0.884 1 96.38 100 ILE A N 1
ATOM 765 C CA . ILE A 1 100 ? 5.227 2.807 0.09 1 96.38 100 ILE A CA 1
ATOM 766 C C . ILE A 1 100 ? 5.988 2.264 1.299 1 96.38 100 ILE A C 1
ATOM 768 O O . ILE A 1 100 ? 5.715 2.656 2.436 1 96.38 100 ILE A O 1
ATOM 772 N N . THR A 1 101 ? 6.941 1.424 1.084 1 96.81 101 THR A N 1
ATOM 773 C CA . THR A 1 101 ? 7.645 0.765 2.18 1 96.81 101 THR A CA 1
ATOM 774 C C . THR A 1 101 ? 8.445 1.777 2.996 1 96.81 101 THR A C 1
ATOM 776 O O . THR A 1 101 ? 8.312 1.834 4.223 1 96.81 101 THR A O 1
ATOM 779 N N . PHE A 1 102 ? 9.203 2.633 2.348 1 96.88 102 PHE A N 1
ATOM 780 C CA . PHE A 1 102 ? 9.977 3.65 3.051 1 96.88 102 PHE A CA 1
ATOM 781 C C . PHE A 1 102 ? 9.055 4.609 3.793 1 96.88 102 PHE A C 1
ATOM 783 O O . PHE A 1 102 ? 9.273 4.902 4.973 1 96.88 102 PHE A O 1
ATOM 790 N N . GLY A 1 103 ? 8.055 5.074 3.096 1 98 103 GLY A N 1
ATOM 791 C CA . GLY A 1 103 ? 7.113 6.02 3.672 1 98 103 GLY A CA 1
ATOM 792 C C . GLY A 1 103 ? 6.402 5.484 4.902 1 98 103 GLY A C 1
ATOM 793 O O . GLY A 1 103 ? 6.223 6.207 5.883 1 98 103 GLY A O 1
ATOM 794 N N . THR A 1 104 ? 6.039 4.262 4.855 1 97.69 104 THR A N 1
ATOM 795 C CA . THR A 1 104 ? 5.262 3.648 5.926 1 97.69 104 THR A CA 1
ATOM 796 C C . THR A 1 104 ? 6.148 3.342 7.129 1 97.69 104 THR A C 1
ATOM 798 O O . THR A 1 104 ? 5.801 3.674 8.266 1 97.69 104 THR A O 1
ATOM 801 N N . LEU A 1 105 ? 7.305 2.84 6.906 1 96.5 105 LEU A N 1
ATOM 802 C CA . LEU A 1 105 ? 8.07 2.246 7.996 1 96.5 105 LEU A CA 1
ATOM 803 C C . LEU A 1 105 ? 9.07 3.248 8.57 1 96.5 105 LEU A C 1
ATOM 805 O O . LEU A 1 105 ? 9.414 3.182 9.75 1 96.5 105 LEU A O 1
ATOM 809 N N . ARG A 1 106 ? 9.5 4.129 7.73 1 96.62 106 ARG A N 1
ATOM 810 C CA . ARG A 1 106 ? 10.562 5.023 8.18 1 96.62 106 ARG A CA 1
ATOM 811 C C . ARG A 1 106 ? 10.07 6.465 8.25 1 96.62 106 ARG A C 1
ATOM 813 O O . ARG A 1 106 ? 10.281 7.148 9.258 1 96.62 106 ARG A O 1
ATOM 820 N N . LEU A 1 107 ? 9.367 6.895 7.258 1 98 107 LEU A N 1
ATOM 821 C CA . LEU A 1 107 ? 9 8.305 7.148 1 98 107 LEU A CA 1
ATOM 822 C C . LEU A 1 107 ? 7.84 8.633 8.078 1 98 107 LEU A C 1
ATOM 824 O O . LEU A 1 107 ? 7.855 9.664 8.75 1 98 107 LEU A O 1
ATOM 828 N N . ALA A 1 108 ? 6.848 7.805 8.148 1 97.75 108 ALA A N 1
ATOM 829 C CA . ALA A 1 108 ? 5.645 8.078 8.922 1 97.75 108 ALA A CA 1
ATOM 830 C C . ALA A 1 108 ? 5.98 8.344 10.383 1 97.75 108 ALA A C 1
ATOM 832 O O . ALA A 1 108 ? 5.57 9.359 10.953 1 97.75 108 ALA A O 1
ATOM 833 N N . PRO A 1 109 ? 6.797 7.52 11.016 1 96.38 109 PRO A N 1
ATOM 834 C CA . PRO A 1 109 ? 7.164 7.812 12.398 1 96.38 109 PRO A CA 1
ATOM 835 C C . PRO A 1 109 ? 7.898 9.141 12.547 1 96.38 109 PRO A C 1
ATOM 837 O O . PRO A 1 109 ? 7.695 9.859 13.531 1 96.38 109 PRO A O 1
ATOM 840 N N . LEU A 1 110 ? 8.688 9.43 11.594 1 97.81 110 LEU A N 1
ATOM 841 C CA . LEU A 1 110 ? 9.414 10.695 11.633 1 97.81 110 LEU A CA 1
ATOM 842 C C . LEU A 1 110 ? 8.461 11.875 11.477 1 97.81 110 LEU A C 1
ATOM 844 O O . LEU A 1 110 ? 8.664 12.922 12.086 1 97.81 110 LEU A O 1
ATOM 848 N N . LEU A 1 111 ? 7.473 11.703 10.641 1 98.31 111 LEU A N 1
ATOM 849 C CA . LEU A 1 111 ? 6.504 12.773 10.438 1 98.31 111 LEU A CA 1
ATOM 850 C C . LEU A 1 111 ? 5.703 13.039 11.703 1 98.31 111 LEU A C 1
ATOM 852 O O . LEU A 1 111 ? 5.309 14.172 11.977 1 98.31 111 LEU A O 1
ATOM 856 N N . ALA A 1 112 ? 5.434 11.969 12.484 1 97.38 112 ALA A N 1
ATOM 857 C CA . ALA A 1 112 ? 4.801 12.156 13.789 1 97.38 112 ALA A CA 1
ATOM 858 C C . ALA A 1 112 ? 5.625 13.094 14.672 1 97.38 112 ALA A C 1
ATOM 860 O O . ALA A 1 112 ? 5.09 14.023 15.266 1 97.38 112 ALA A O 1
ATOM 861 N N . GLU A 1 113 ? 6.918 12.883 14.703 1 96.69 113 GLU A N 1
ATOM 862 C CA . GLU A 1 113 ? 7.832 13.727 15.469 1 96.69 113 GLU A CA 1
ATOM 863 C C . GLU A 1 113 ? 7.863 15.148 14.914 1 96.69 113 GLU A C 1
ATOM 865 O O . GLU A 1 113 ? 7.852 16.109 15.672 1 96.69 113 GLU A O 1
ATOM 870 N N . PHE A 1 114 ? 7.914 15.234 13.625 1 97.94 114 PHE A N 1
ATOM 871 C CA . PHE A 1 114 ? 7.969 16.531 12.961 1 97.94 114 PHE A CA 1
ATOM 872 C C . PHE A 1 114 ? 6.746 17.375 13.305 1 97.94 114 PHE A C 1
ATOM 874 O O . PHE A 1 114 ? 6.871 18.547 13.648 1 97.94 114 PHE A O 1
ATOM 881 N N . MET A 1 115 ? 5.59 16.719 13.242 1 96.81 115 MET A N 1
ATOM 882 C CA . MET A 1 115 ? 4.336 17.438 13.477 1 96.81 115 MET A CA 1
ATOM 883 C C . MET A 1 115 ? 4.191 17.797 14.953 1 96.81 115 MET A C 1
ATOM 885 O O . MET A 1 115 ? 3.469 18.734 15.297 1 96.81 115 MET A O 1
ATOM 889 N N . ALA A 1 116 ? 4.793 17.047 15.836 1 94.75 116 ALA A N 1
ATOM 890 C CA . ALA A 1 116 ? 4.828 17.406 17.25 1 94.75 116 ALA A CA 1
ATOM 891 C C . ALA A 1 116 ? 5.668 18.672 17.469 1 94.75 116 ALA A C 1
ATOM 893 O O . ALA A 1 116 ? 5.32 19.516 18.297 1 94.75 116 ALA A O 1
ATOM 894 N N . ARG A 1 117 ? 6.758 18.812 16.703 1 93.81 117 ARG A N 1
ATOM 895 C CA . ARG A 1 117 ? 7.668 19.938 16.812 1 93.81 117 ARG A CA 1
ATOM 896 C C . ARG A 1 117 ? 7.07 21.188 16.172 1 93.81 117 ARG A C 1
ATOM 898 O O . ARG A 1 117 ? 7.277 22.297 16.656 1 93.81 117 ARG A O 1
ATOM 905 N N . TRP A 1 118 ? 6.359 20.984 15.109 1 94.81 118 TRP A N 1
ATOM 906 C CA . TRP A 1 118 ? 5.734 22.078 14.383 1 94.81 118 TRP A CA 1
ATOM 907 C C . TRP A 1 118 ? 4.227 21.891 14.273 1 94.81 118 TRP A C 1
ATOM 909 O O . TRP A 1 118 ? 3.715 21.531 13.211 1 94.81 118 TRP A O 1
ATOM 919 N N . PRO A 1 119 ? 3.48 22.25 15.289 1 92.5 119 PRO A N 1
ATOM 920 C CA . PRO A 1 119 ? 2.055 21.922 15.383 1 92.5 119 PRO A CA 1
ATOM 921 C C . PRO A 1 119 ? 1.212 22.656 14.344 1 92.5 119 PRO A C 1
ATOM 923 O O . PRO A 1 119 ? 0.071 22.266 14.086 1 92.5 119 PRO A O 1
ATOM 926 N N . ASP A 1 120 ? 1.756 23.672 13.734 1 92.75 120 ASP A N 1
ATOM 927 C CA . ASP A 1 120 ? 0.982 24.453 12.781 1 92.75 120 ASP A CA 1
ATOM 928 C C . ASP A 1 120 ? 1.199 23.953 11.352 1 92.75 120 ASP A C 1
ATOM 930 O O . ASP A 1 120 ? 0.668 24.516 10.398 1 92.75 120 ASP A O 1
ATOM 934 N N . ILE A 1 121 ? 1.99 22.891 11.234 1 94.25 121 ILE A N 1
ATOM 935 C CA . ILE A 1 121 ? 2.211 22.266 9.93 1 94.25 121 ILE A CA 1
ATOM 936 C C . ILE A 1 121 ? 1.44 20.953 9.844 1 94.25 121 ILE A C 1
ATOM 938 O O . ILE A 1 121 ? 1.569 20.094 10.719 1 94.25 121 ILE A O 1
ATOM 942 N N . GLY A 1 122 ? 0.559 20.844 8.836 1 96.44 122 GLY A N 1
ATOM 943 C CA . GLY A 1 122 ? -0.039 19.578 8.469 1 96.44 122 GLY A CA 1
ATOM 944 C C . GLY A 1 122 ? 0.692 18.875 7.34 1 96.44 122 GLY A C 1
ATOM 945 O O . GLY A 1 122 ? 1.523 19.484 6.66 1 96.44 122 GLY A O 1
ATOM 946 N N . VAL A 1 123 ? 0.45 17.578 7.199 1 97.88 123 VAL A N 1
ATOM 947 C CA . VAL A 1 123 ? 1.14 16.812 6.172 1 97.88 123 VAL A CA 1
ATOM 948 C C . VAL A 1 123 ? 0.126 16 5.367 1 97.88 123 VAL A C 1
ATOM 950 O O . VAL A 1 123 ? -0.764 15.367 5.941 1 97.88 123 VAL A O 1
ATOM 953 N N . GLU A 1 124 ? 0.208 16.078 4.094 1 97.06 124 GLU A N 1
ATOM 954 C CA . GLU A 1 124 ? -0.408 15.133 3.166 1 97.06 124 GLU A CA 1
ATOM 955 C C . GLU A 1 124 ? 0.636 14.211 2.541 1 97.06 124 GLU A C 1
ATOM 957 O O . GLU A 1 124 ? 1.425 14.641 1.697 1 97.06 124 GLU A O 1
ATOM 962 N N . LEU A 1 125 ? 0.605 12.984 2.973 1 97.81 125 LEU A N 1
ATOM 963 C CA . LEU A 1 125 ? 1.574 11.984 2.527 1 97.81 125 LEU A CA 1
ATOM 964 C C . LEU A 1 125 ? 0.958 11.055 1.488 1 97.81 125 LEU A C 1
ATOM 966 O O . LEU A 1 125 ? 0.005 10.328 1.786 1 97.81 125 LEU A O 1
ATOM 970 N N . GLU A 1 126 ? 1.472 11.109 0.305 1 96.69 126 GLU A N 1
ATOM 971 C CA . GLU A 1 126 ? 1.085 10.18 -0.755 1 96.69 126 GLU A CA 1
ATOM 972 C C . GLU A 1 126 ? 2.164 9.125 -0.99 1 96.69 126 GLU A C 1
ATOM 974 O O . GLU A 1 126 ? 3.303 9.461 -1.328 1 96.69 126 GLU A O 1
ATOM 979 N N . LEU A 1 127 ? 1.755 7.91 -0.82 1 96.31 127 LEU A N 1
ATOM 980 C CA . LEU A 1 127 ? 2.705 6.82 -0.992 1 96.31 127 LEU A CA 1
ATOM 981 C C . LEU A 1 127 ? 2.4 6.027 -2.26 1 96.31 127 LEU A C 1
ATOM 983 O O . LEU A 1 127 ? 1.255 5.633 -2.488 1 96.31 127 LEU A O 1
ATOM 987 N N . SER A 1 128 ? 3.445 5.848 -3.043 1 93.31 128 SER A N 1
ATOM 988 C CA . SER A 1 128 ? 3.309 5.129 -4.305 1 93.31 128 SER A CA 1
ATOM 989 C C . SER A 1 128 ? 4.656 4.609 -4.793 1 93.31 128 SER A C 1
ATOM 991 O O . SER A 1 128 ? 5.68 5.281 -4.641 1 93.31 128 SER A O 1
ATOM 993 N N . ASP A 1 129 ? 4.621 3.414 -5.387 1 91.62 129 ASP A N 1
ATOM 994 C CA . ASP A 1 129 ? 5.852 2.883 -5.969 1 91.62 129 ASP A CA 1
ATOM 995 C C . ASP A 1 129 ? 5.934 3.203 -7.461 1 91.62 129 ASP A C 1
ATOM 997 O O . ASP A 1 129 ? 6.809 2.691 -8.164 1 91.62 129 ASP A O 1
ATOM 1001 N N . GLN A 1 130 ? 5.043 3.951 -7.848 1 82.5 130 GLN A N 1
ATOM 1002 C CA . GLN A 1 130 ? 5.148 4.539 -9.18 1 82.5 130 GLN A CA 1
ATOM 1003 C C . GLN A 1 130 ? 5.852 5.895 -9.133 1 82.5 130 GLN A C 1
ATOM 1005 O O . GLN A 1 130 ? 5.672 6.656 -8.18 1 82.5 130 GLN A O 1
ATOM 1010 N N . LEU A 1 131 ? 6.656 6.09 -10.164 1 74.56 131 LEU A N 1
ATOM 1011 C CA . LEU A 1 131 ? 7.402 7.344 -10.172 1 74.56 131 LEU A CA 1
ATOM 1012 C C . LEU A 1 131 ? 6.461 8.539 -10.281 1 74.56 131 LEU A C 1
ATOM 1014 O O . LEU A 1 131 ? 5.621 8.586 -11.18 1 74.56 131 LEU A O 1
ATOM 1018 N N . ALA A 1 132 ? 6.605 9.383 -9.336 1 71.5 132 ALA A N 1
ATOM 1019 C CA . ALA A 1 132 ? 5.801 10.602 -9.32 1 71.5 132 ALA A CA 1
ATOM 1020 C C . ALA A 1 132 ? 6.469 11.703 -10.141 1 71.5 132 ALA A C 1
ATOM 1022 O O . ALA A 1 132 ? 7.695 11.727 -10.281 1 71.5 132 ALA A O 1
ATOM 1023 N N . ASP A 1 133 ? 5.543 12.383 -10.766 1 69.19 133 ASP A N 1
ATOM 1024 C CA . ASP A 1 133 ? 5.996 13.656 -11.312 1 69.19 133 ASP A CA 1
ATOM 1025 C C . ASP A 1 133 ? 5.801 14.789 -10.305 1 69.19 133 ASP A C 1
ATOM 1027 O O . ASP A 1 133 ? 4.676 15.25 -10.086 1 69.19 133 ASP A O 1
ATOM 1031 N N . LEU A 1 134 ? 6.887 15.219 -9.797 1 68 134 LEU A N 1
ATOM 1032 C CA . LEU A 1 134 ? 6.855 16.188 -8.711 1 68 134 LEU A CA 1
ATOM 1033 C C . LEU A 1 134 ? 6.066 17.422 -9.117 1 68 134 LEU A C 1
ATOM 1035 O O . LEU A 1 134 ? 5.242 17.922 -8.344 1 68 134 LEU A O 1
ATOM 1039 N N . VAL A 1 135 ? 6.391 17.953 -10.234 1 65.81 135 VAL A N 1
ATOM 1040 C CA . VAL A 1 135 ? 5.82 19.219 -10.672 1 65.81 135 VAL A CA 1
ATOM 1041 C C . VAL A 1 135 ? 4.359 19.016 -11.062 1 65.81 135 VAL A C 1
ATOM 1043 O O . VAL A 1 135 ? 3.475 19.719 -10.547 1 65.81 135 VAL A O 1
ATOM 1046 N N . ALA A 1 136 ? 4.203 18.047 -11.711 1 67.31 136 ALA A N 1
ATOM 1047 C CA . ALA A 1 136 ? 2.861 17.828 -12.25 1 67.31 136 ALA A CA 1
ATOM 1048 C C . ALA A 1 136 ? 1.89 17.422 -11.148 1 67.31 136 ALA A C 1
ATOM 1050 O O . ALA A 1 136 ? 0.71 17.766 -11.188 1 67.31 136 ALA A O 1
ATOM 1051 N N . ASP A 1 137 ? 2.525 16.938 -10.109 1 77.25 137 ASP A N 1
ATOM 1052 C CA . ASP A 1 137 ? 1.641 16.359 -9.102 1 77.25 137 ASP A CA 1
ATOM 1053 C C . ASP A 1 137 ? 1.519 17.281 -7.891 1 77.25 137 ASP A C 1
ATOM 1055 O O . ASP A 1 137 ? 0.711 17.047 -6.992 1 77.25 137 ASP A O 1
ATOM 1059 N N . GLY A 1 138 ? 2.299 18.391 -7.891 1 82.81 138 GLY A N 1
ATOM 1060 C CA . GLY A 1 138 ? 2.145 19.438 -6.891 1 82.81 138 GLY A CA 1
ATOM 1061 C C . GLY A 1 138 ? 2.715 19.062 -5.535 1 82.81 138 GLY A C 1
ATOM 1062 O O . GLY A 1 138 ? 2.197 19.484 -4.5 1 82.81 138 GLY A O 1
ATOM 1063 N N . TYR A 1 139 ? 3.689 18.25 -5.516 1 91.06 139 TYR A N 1
ATOM 1064 C CA . TYR A 1 139 ? 4.324 17.891 -4.25 1 91.06 139 TYR A CA 1
ATOM 1065 C C . TYR A 1 139 ? 5.34 18.953 -3.83 1 91.06 139 TYR A C 1
ATOM 1067 O O . TYR A 1 139 ? 6.02 19.547 -4.676 1 91.06 139 TYR A O 1
ATOM 1075 N N . ASP A 1 140 ? 5.395 19.188 -2.516 1 91.31 140 ASP A N 1
ATOM 1076 C CA . ASP A 1 140 ? 6.426 20.062 -1.963 1 91.31 140 ASP A CA 1
ATOM 1077 C C . ASP A 1 140 ? 7.773 19.344 -1.896 1 91.31 140 ASP A C 1
ATOM 1079 O O . ASP A 1 140 ? 8.82 19.969 -2.062 1 91.31 140 ASP A O 1
ATOM 1083 N N . ALA A 1 141 ? 7.738 18.094 -1.621 1 94.12 141 ALA A N 1
ATOM 1084 C CA . ALA A 1 141 ? 8.938 17.281 -1.456 1 94.12 141 ALA A CA 1
ATOM 1085 C C . ALA A 1 141 ? 8.68 15.828 -1.855 1 94.12 141 ALA A C 1
ATOM 1087 O O . ALA A 1 141 ? 7.609 15.281 -1.578 1 94.12 141 ALA A O 1
ATOM 1088 N N . VAL A 1 142 ? 9.703 15.234 -2.432 1 94.69 142 VAL A N 1
ATOM 1089 C CA . VAL A 1 142 ? 9.594 13.852 -2.883 1 94.69 142 VAL A CA 1
ATOM 1090 C C . VAL A 1 142 ? 10.828 13.062 -2.445 1 94.69 142 VAL A C 1
ATOM 1092 O O . VAL A 1 142 ? 11.961 13.531 -2.598 1 94.69 142 VAL A O 1
ATOM 1095 N N . PHE A 1 143 ? 10.547 11.922 -1.842 1 95.62 143 PHE A N 1
ATOM 1096 C CA . PHE A 1 143 ? 11.625 10.977 -1.574 1 95.62 143 PHE A CA 1
ATOM 1097 C C . PHE A 1 143 ? 11.805 10.016 -2.742 1 95.62 143 PHE A C 1
ATOM 1099 O O . PHE A 1 143 ? 10.859 9.336 -3.146 1 95.62 143 PHE A O 1
ATOM 1106 N N . ARG A 1 144 ? 13.031 9.938 -3.195 1 92.62 144 ARG A N 1
ATOM 1107 C CA . ARG A 1 144 ? 13.297 9.141 -4.387 1 92.62 144 ARG A CA 1
ATOM 1108 C C . ARG A 1 144 ? 14.391 8.109 -4.129 1 92.62 144 ARG A C 1
ATOM 1110 O O . ARG A 1 144 ? 15.445 8.445 -3.588 1 92.62 144 ARG A O 1
ATOM 1117 N N . ILE A 1 145 ? 14.047 6.965 -4.473 1 92.25 145 ILE A N 1
ATOM 1118 C CA . ILE A 1 145 ? 15.023 5.883 -4.43 1 92.25 145 ILE A CA 1
ATOM 1119 C C . ILE A 1 145 ? 15.602 5.645 -5.824 1 92.25 145 ILE A C 1
ATOM 1121 O O . ILE A 1 145 ? 14.852 5.52 -6.797 1 92.25 145 ILE A O 1
ATOM 1125 N N . GLY A 1 146 ? 16.891 5.543 -5.926 1 88.06 146 GLY A N 1
ATOM 1126 C CA . GLY A 1 146 ? 17.547 5.32 -7.203 1 88.06 146 GLY A CA 1
ATOM 1127 C C . GLY A 1 146 ? 18.234 6.555 -7.746 1 88.06 146 GLY A C 1
ATOM 1128 O O . GLY A 1 146 ? 18.266 7.594 -7.082 1 88.06 146 GLY A O 1
ATOM 1129 N N . ARG A 1 147 ? 18.734 6.508 -8.945 1 82.06 147 ARG A N 1
ATOM 1130 C CA . ARG A 1 147 ? 19.484 7.598 -9.562 1 82.06 147 ARG A CA 1
ATOM 1131 C C . ARG A 1 147 ? 18.547 8.68 -10.086 1 82.06 147 ARG A C 1
ATOM 1133 O O . ARG A 1 147 ? 17.469 8.375 -10.617 1 82.06 147 ARG A O 1
ATOM 1140 N N . LEU A 1 148 ? 18.953 9.844 -9.797 1 81.5 148 LEU A N 1
ATOM 1141 C CA . LEU A 1 148 ? 18.141 10.984 -10.203 1 81.5 148 LEU A CA 1
ATOM 1142 C C . LEU A 1 148 ? 18.453 11.406 -11.633 1 81.5 148 LEU A C 1
ATOM 1144 O O . LEU A 1 148 ? 19.625 11.391 -12.039 1 81.5 148 LEU A O 1
ATOM 1148 N N . ALA A 1 149 ? 17.328 11.617 -12.297 1 71.62 149 ALA A N 1
ATOM 1149 C CA . ALA A 1 149 ? 17.562 12.281 -13.57 1 71.62 149 ALA A CA 1
ATOM 1150 C C . ALA A 1 149 ? 17.906 13.758 -13.367 1 71.62 149 ALA A C 1
ATOM 1152 O O . ALA A 1 149 ? 17.641 14.328 -12.312 1 71.62 149 ALA A O 1
ATOM 1153 N N . ASP A 1 150 ? 18.656 14.297 -14.32 1 64.88 150 ASP A N 1
ATOM 1154 C CA . ASP A 1 150 ? 19 15.711 -14.289 1 64.88 150 ASP A CA 1
ATOM 1155 C C . ASP A 1 150 ? 17.75 16.578 -14.344 1 64.88 150 ASP A C 1
ATOM 1157 O O . ASP A 1 150 ? 16.984 16.516 -15.312 1 64.88 150 ASP A O 1
ATOM 1161 N N . SER A 1 151 ? 17.406 16.984 -13.078 1 68.38 151 SER A N 1
ATOM 1162 C CA . SER A 1 151 ? 16.25 17.875 -13.078 1 68.38 151 SER A CA 1
ATOM 1163 C C . SER A 1 151 ? 16.578 19.203 -12.398 1 68.38 151 SER A C 1
ATOM 1165 O O . SER A 1 151 ? 17.641 19.359 -11.797 1 68.38 151 SER A O 1
ATOM 1167 N N . GLY A 1 152 ? 15.898 20.266 -12.688 1 73.88 152 GLY A N 1
ATOM 1168 C CA . GLY A 1 152 ? 15.969 21.547 -12.023 1 73.88 152 GLY A CA 1
ATOM 1169 C C . GLY A 1 152 ? 15.555 21.5 -10.562 1 73.88 152 GLY A C 1
ATOM 1170 O O . GLY A 1 152 ? 15.375 22.531 -9.922 1 73.88 152 GLY A O 1
ATOM 1171 N N . MET A 1 153 ? 15.664 20.328 -10.062 1 83.25 153 MET A N 1
ATOM 1172 C CA . MET A 1 153 ? 15.258 20.141 -8.672 1 83.25 153 MET A CA 1
ATOM 1173 C C . MET A 1 153 ? 16.469 20.094 -7.75 1 83.25 153 MET A C 1
ATOM 1175 O O . MET A 1 153 ? 17.578 19.766 -8.188 1 83.25 153 MET A O 1
ATOM 1179 N N . VAL A 1 154 ? 16.234 20.578 -6.551 1 89.12 154 VAL A N 1
ATOM 1180 C CA . VAL A 1 154 ? 17.25 20.391 -5.523 1 89.12 154 VAL A CA 1
ATOM 1181 C C . VAL A 1 154 ? 17.188 18.984 -4.957 1 89.12 154 VAL A C 1
ATOM 1183 O O . VAL A 1 154 ? 16.094 18.453 -4.703 1 89.12 154 VAL A O 1
ATOM 1186 N N . ALA A 1 155 ? 18.328 18.422 -4.773 1 92.5 155 ALA A N 1
ATOM 1187 C CA . ALA A 1 155 ? 18.406 17.062 -4.238 1 92.5 155 ALA A CA 1
ATOM 1188 C C . ALA A 1 155 ? 19.297 17.016 -3.002 1 92.5 155 ALA A C 1
ATOM 1190 O O . ALA A 1 155 ? 20.438 17.469 -3.033 1 92.5 155 ALA A O 1
ATOM 1191 N N . ARG A 1 156 ? 18.766 16.5 -1.911 1 93.38 156 ARG A N 1
ATOM 1192 C CA . ARG A 1 156 ? 19.531 16.203 -0.705 1 93.38 156 ARG A CA 1
ATOM 1193 C C . ARG A 1 156 ? 19.75 14.703 -0.55 1 93.38 156 ARG A C 1
ATOM 1195 O O . ARG A 1 156 ? 18.797 13.922 -0.576 1 93.38 156 ARG A O 1
ATOM 1202 N N . ARG A 1 157 ? 21.016 14.367 -0.325 1 94.31 157 ARG A N 1
ATOM 1203 C CA . ARG A 1 157 ? 21.359 12.953 -0.191 1 94.31 157 ARG A CA 1
ATOM 1204 C C . ARG A 1 157 ? 20.953 12.43 1.185 1 94.31 157 ARG A C 1
ATOM 1206 O O . ARG A 1 157 ? 21.156 13.102 2.195 1 94.31 157 ARG A O 1
ATOM 1213 N N . LEU A 1 158 ? 20.391 11.258 1.196 1 96.81 158 LEU A N 1
ATOM 1214 C CA . LEU A 1 158 ? 20.016 10.555 2.416 1 96.81 158 LEU A CA 1
ATOM 1215 C C . LEU A 1 158 ? 20.734 9.211 2.516 1 96.81 158 LEU A C 1
ATOM 1217 O O . LEU A 1 158 ? 21.453 8.82 1.595 1 96.81 158 LEU A O 1
ATOM 1221 N N . ARG A 1 159 ? 20.641 8.5 3.689 1 95.19 159 ARG A N 1
ATOM 1222 C CA . ARG A 1 159 ? 21.219 7.164 3.822 1 95.19 159 ARG A CA 1
ATOM 1223 C C . ARG A 1 159 ? 20.688 6.238 2.729 1 95.19 159 ARG A C 1
ATOM 1225 O O . ARG A 1 159 ? 19.516 6.281 2.383 1 95.19 159 ARG A O 1
ATOM 1232 N N . PRO A 1 160 ? 21.531 5.434 2.25 1 94.69 160 PRO A N 1
ATOM 1233 C CA . PRO A 1 160 ? 21.141 4.559 1.142 1 94.69 160 PRO A CA 1
ATOM 1234 C C . PRO A 1 160 ? 20.062 3.547 1.536 1 94.69 160 PRO A C 1
ATOM 1236 O O . PRO A 1 160 ? 19.891 3.256 2.723 1 94.69 160 PRO A O 1
ATOM 1239 N N . TYR A 1 161 ? 19.391 3.15 0.565 1 93.19 161 TYR A N 1
ATOM 1240 C CA . TYR A 1 161 ? 18.281 2.205 0.67 1 93.19 161 TYR A CA 1
ATOM 1241 C C . TYR A 1 161 ? 18.75 0.782 0.393 1 93.19 161 TYR A C 1
ATOM 1243 O O . TYR A 1 161 ? 19.141 0.459 -0.731 1 93.19 161 TYR A O 1
ATOM 1251 N N . ARG A 1 162 ? 18.656 -0.114 1.405 1 94.62 162 ARG A N 1
ATOM 1252 C CA . ARG A 1 162 ? 19.203 -1.464 1.307 1 94.62 162 ARG A CA 1
ATOM 1253 C C . ARG A 1 162 ? 18.094 -2.484 1.055 1 94.62 162 ARG A C 1
ATOM 1255 O O . ARG A 1 162 ? 16.984 -2.342 1.565 1 94.62 162 ARG A O 1
ATOM 1262 N N . MET A 1 163 ? 18.484 -3.469 0.299 1 96.19 163 MET A N 1
ATOM 1263 C CA . MET A 1 163 ? 17.578 -4.578 0.014 1 96.19 163 MET A CA 1
ATOM 1264 C C . MET A 1 163 ? 17.984 -5.824 0.796 1 96.19 163 MET A C 1
ATOM 1266 O O . MET A 1 163 ? 19.062 -5.867 1.39 1 96.19 163 MET A O 1
ATOM 1270 N N . MET A 1 164 ? 17.078 -6.805 0.81 1 97.88 164 MET A N 1
ATOM 1271 C CA . MET A 1 164 ? 17.297 -8.055 1.533 1 97.88 164 MET A CA 1
ATOM 1272 C C . MET A 1 164 ? 16.531 -9.203 0.885 1 97.88 164 MET A C 1
ATOM 1274 O O . MET A 1 164 ? 15.422 -9.008 0.382 1 97.88 164 MET A O 1
ATOM 1278 N N . ILE A 1 165 ? 17.156 -10.305 0.815 1 98.56 165 ILE A N 1
ATOM 1279 C CA . ILE A 1 165 ? 16.516 -11.555 0.416 1 98.56 165 ILE A CA 1
ATOM 1280 C C . ILE A 1 165 ? 16.266 -12.422 1.647 1 98.56 165 ILE A C 1
ATOM 1282 O O . ILE A 1 165 ? 17.156 -12.586 2.488 1 98.56 165 ILE A O 1
ATOM 1286 N N . ALA A 1 166 ? 15.07 -12.961 1.749 1 98.88 166 ALA A N 1
ATOM 1287 C CA . ALA A 1 166 ? 14.781 -13.766 2.93 1 98.88 166 ALA A CA 1
ATOM 1288 C C . ALA A 1 166 ? 13.68 -14.789 2.639 1 98.88 166 ALA A C 1
ATOM 1290 O O . ALA A 1 166 ? 12.898 -14.617 1.701 1 98.88 166 ALA A O 1
ATOM 1291 N N . ALA A 1 167 ? 13.633 -15.781 3.381 1 98.88 167 ALA A N 1
ATOM 1292 C CA . ALA A 1 167 ? 12.602 -16.828 3.34 1 98.88 167 ALA A CA 1
ATOM 1293 C C . ALA A 1 167 ? 12.359 -17.406 4.73 1 98.88 167 ALA A C 1
ATOM 1295 O O . ALA A 1 167 ? 13.18 -17.234 5.637 1 98.88 167 ALA A O 1
ATOM 1296 N N . SER A 1 168 ? 11.234 -18.047 4.871 1 98.81 168 SER A N 1
ATOM 1297 C CA . SER A 1 168 ? 10.922 -18.656 6.164 1 98.81 168 SER A CA 1
ATOM 1298 C C . SER A 1 168 ? 11.75 -19.906 6.395 1 98.81 168 SER A C 1
ATOM 1300 O O . SER A 1 168 ? 12.148 -20.578 5.438 1 98.81 168 SER A O 1
ATOM 1302 N N . PRO A 1 169 ? 12.023 -20.25 7.656 1 98.62 169 PRO A N 1
ATOM 1303 C CA . PRO A 1 169 ? 12.68 -21.516 7.953 1 98.62 169 PRO A CA 1
ATOM 1304 C C . PRO A 1 169 ? 11.938 -22.719 7.371 1 98.62 169 PRO A C 1
ATOM 1306 O O . PRO A 1 169 ? 12.57 -23.656 6.871 1 98.62 169 PRO A O 1
ATOM 1309 N N . ALA A 1 170 ? 10.664 -22.672 7.418 1 97.5 170 ALA A N 1
ATOM 1310 C CA . ALA A 1 170 ? 9.859 -23.766 6.898 1 97.5 170 ALA A CA 1
ATOM 1311 C C . ALA A 1 170 ? 10.086 -23.953 5.402 1 97.5 170 ALA A C 1
ATOM 1313 O O . ALA A 1 170 ? 10.211 -25.094 4.926 1 97.5 170 ALA A O 1
ATOM 1314 N N . TYR A 1 171 ? 10.125 -22.891 4.707 1 98.12 171 TYR A N 1
ATOM 1315 C CA . TYR A 1 171 ? 10.398 -22.969 3.275 1 98.12 171 TYR A CA 1
ATOM 1316 C C . TYR A 1 171 ? 11.758 -23.609 3.012 1 98.12 171 TYR A C 1
ATOM 1318 O O . TYR A 1 171 ? 11.883 -24.5 2.166 1 98.12 171 TYR A O 1
ATOM 1326 N N . LEU A 1 172 ? 12.734 -23.141 3.691 1 98.44 172 LEU A N 1
ATOM 1327 C CA . LEU A 1 172 ? 14.094 -23.609 3.484 1 98.44 172 LEU A CA 1
ATOM 1328 C C . LEU A 1 172 ? 14.227 -25.078 3.863 1 98.44 172 LEU A C 1
ATOM 1330 O O . LEU A 1 172 ? 14.977 -25.828 3.227 1 98.44 172 LEU A O 1
ATOM 1334 N N . ALA A 1 173 ? 13.531 -25.469 4.902 1 97.81 173 ALA A N 1
ATOM 1335 C CA . ALA A 1 173 ? 13.539 -26.875 5.305 1 97.81 173 ALA A CA 1
ATOM 1336 C C . ALA A 1 173 ? 12.961 -27.766 4.207 1 97.81 173 ALA A C 1
ATOM 1338 O O . ALA A 1 173 ? 13.445 -28.875 3.975 1 97.81 173 ALA A O 1
ATOM 1339 N N . ALA A 1 174 ? 12.023 -27.312 3.535 1 96.31 174 ALA A N 1
ATOM 1340 C CA . ALA A 1 174 ? 11.312 -28.094 2.531 1 96.31 174 ALA A CA 1
ATOM 1341 C C . ALA A 1 174 ? 12.023 -28.031 1.182 1 96.31 174 ALA A C 1
ATOM 1343 O O . ALA A 1 174 ? 12.039 -29.016 0.436 1 96.31 174 ALA A O 1
ATOM 1344 N N . ARG A 1 175 ? 12.633 -26.875 0.866 1 96.94 175 ARG A N 1
ATOM 1345 C CA . ARG A 1 175 ? 13.078 -26.641 -0.504 1 96.94 175 ARG A CA 1
ATOM 1346 C C . ARG A 1 175 ? 14.594 -26.484 -0.573 1 96.94 175 ARG A C 1
ATOM 1348 O O . ARG A 1 175 ? 15.164 -26.422 -1.661 1 96.94 175 ARG A O 1
ATOM 1355 N N . GLY A 1 176 ? 15.258 -26.469 0.59 1 97.56 176 GLY A N 1
ATOM 1356 C CA . GLY A 1 176 ? 16.688 -26.219 0.629 1 97.56 176 GLY A CA 1
ATOM 1357 C C . GLY A 1 176 ? 17.047 -24.75 0.708 1 97.56 176 GLY A C 1
ATOM 1358 O O . GLY A 1 176 ? 16.188 -23.891 0.491 1 97.56 176 GLY A O 1
ATOM 1359 N N . THR A 1 177 ? 18.266 -24.422 1.059 1 98.25 177 THR A N 1
ATOM 1360 C CA . THR A 1 177 ? 18.766 -23.062 1.178 1 98.25 177 THR A CA 1
ATOM 1361 C C . THR A 1 177 ? 19.656 -22.703 -0.012 1 98.25 177 THR A C 1
ATOM 1363 O O . THR A 1 177 ? 20.672 -23.359 -0.252 1 98.25 177 THR A O 1
ATOM 1366 N N . PRO A 1 178 ? 19.234 -21.734 -0.772 1 97.75 178 PRO A N 1
ATOM 1367 C CA . PRO A 1 178 ? 20.125 -21.328 -1.864 1 97.75 178 PRO A CA 1
ATOM 1368 C C . PRO A 1 178 ? 21.453 -20.75 -1.365 1 97.75 178 PRO A C 1
ATOM 1370 O O . PRO A 1 178 ? 21.453 -19.875 -0.503 1 97.75 178 PRO A O 1
ATOM 1373 N N . ALA A 1 179 ? 22.531 -21.156 -1.942 1 96.31 179 ALA A N 1
ATOM 1374 C CA . ALA A 1 179 ? 23.859 -20.703 -1.532 1 96.31 179 ALA A CA 1
ATOM 1375 C C . ALA A 1 179 ? 24.406 -19.641 -2.482 1 96.31 179 ALA A C 1
ATOM 1377 O O . ALA A 1 179 ? 25.219 -18.812 -2.09 1 96.31 179 ALA A O 1
ATOM 1378 N N . THR A 1 180 ? 24.016 -19.75 -3.676 1 96.44 180 THR A N 1
ATOM 1379 C CA . THR A 1 180 ? 24.391 -18.781 -4.703 1 96.44 180 THR A CA 1
ATOM 1380 C C . THR A 1 180 ? 23.172 -18.328 -5.496 1 96.44 180 THR A C 1
ATOM 1382 O O . THR A 1 180 ? 22.125 -18.984 -5.457 1 96.44 180 THR A O 1
ATOM 1385 N N . PRO A 1 181 ? 23.297 -17.219 -6.215 1 96.31 181 PRO A N 1
ATOM 1386 C CA . PRO A 1 181 ? 22.172 -16.766 -7.027 1 96.31 181 PRO A CA 1
ATOM 1387 C C . PRO A 1 181 ? 21.719 -17.797 -8.055 1 96.31 181 PRO A C 1
ATOM 1389 O O . PRO A 1 181 ? 20.531 -17.844 -8.406 1 96.31 181 PRO A O 1
ATOM 1392 N N . ALA A 1 182 ? 22.562 -18.625 -8.523 1 95.38 182 ALA A N 1
ATOM 1393 C CA . ALA A 1 182 ? 22.219 -19.656 -9.5 1 95.38 182 ALA A CA 1
ATOM 1394 C C . ALA A 1 182 ? 21.188 -20.641 -8.922 1 95.38 182 ALA A C 1
ATOM 1396 O O . ALA A 1 182 ? 20.359 -21.172 -9.656 1 95.38 182 ALA A O 1
ATOM 1397 N N . ASP A 1 183 ? 21.219 -20.812 -7.633 1 96.25 183 ASP A N 1
ATOM 1398 C CA . ASP A 1 183 ? 20.328 -21.75 -6.961 1 96.25 183 ASP A CA 1
ATOM 1399 C C . ASP A 1 183 ? 18.875 -21.234 -6.996 1 96.25 183 ASP A C 1
ATOM 1401 O O . ASP A 1 183 ? 17.938 -22.016 -6.789 1 96.25 183 ASP A O 1
ATOM 1405 N N . LEU A 1 184 ? 18.688 -19.922 -7.242 1 95.88 184 LEU A N 1
ATOM 1406 C CA . LEU A 1 184 ? 17.359 -19.312 -7.203 1 95.88 184 LEU A CA 1
ATOM 1407 C C . LEU A 1 184 ? 16.484 -19.859 -8.328 1 95.88 184 LEU A C 1
ATOM 1409 O O . LEU A 1 184 ? 15.25 -19.781 -8.25 1 95.88 184 LEU A O 1
ATOM 1413 N N . ALA A 1 185 ? 17.062 -20.422 -9.352 1 92.5 185 ALA A N 1
ATOM 1414 C CA . ALA A 1 185 ? 16.328 -20.984 -10.484 1 92.5 185 ALA A CA 1
ATOM 1415 C C . ALA A 1 185 ? 15.43 -22.125 -10.047 1 92.5 185 ALA A C 1
ATOM 1417 O O . ALA A 1 185 ? 14.43 -22.422 -10.703 1 92.5 185 ALA A O 1
ATOM 1418 N N . ASP A 1 186 ? 15.75 -22.75 -8.945 1 92.81 186 ASP A N 1
ATOM 1419 C CA . ASP A 1 186 ? 15 -23.891 -8.453 1 92.81 186 ASP A CA 1
ATOM 1420 C C . ASP A 1 186 ? 14.07 -23.484 -7.309 1 92.81 186 ASP A C 1
ATOM 1422 O O . ASP A 1 186 ? 13.531 -24.344 -6.609 1 92.81 186 ASP A O 1
ATOM 1426 N N . HIS A 1 187 ? 13.953 -22.203 -7.09 1 95.88 187 HIS A N 1
ATOM 1427 C CA . HIS A 1 187 ? 13.148 -21.719 -5.973 1 95.88 187 HIS A CA 1
ATOM 1428 C C . HIS A 1 187 ? 12.008 -20.828 -6.457 1 95.88 187 HIS A C 1
ATOM 1430 O O . HIS A 1 187 ? 12.031 -20.344 -7.59 1 95.88 187 HIS A O 1
ATOM 1436 N N . ASP A 1 188 ? 11.008 -20.703 -5.633 1 96.06 188 ASP A N 1
ATOM 1437 C CA . ASP A 1 188 ? 9.914 -19.781 -5.879 1 96.06 188 ASP A CA 1
ATOM 1438 C C . ASP A 1 188 ? 10.273 -18.375 -5.402 1 96.06 188 ASP A C 1
ATOM 1440 O O . ASP A 1 188 ? 10.188 -18.078 -4.207 1 96.06 188 ASP A O 1
ATOM 1444 N N . CYS A 1 189 ? 10.633 -17.547 -6.352 1 97.75 189 CYS A N 1
ATOM 1445 C CA . CYS A 1 189 ? 10.93 -16.156 -6.055 1 97.75 189 CYS A CA 1
ATOM 1446 C C . CYS A 1 189 ? 9.688 -15.289 -6.23 1 97.75 189 CYS A C 1
ATOM 1448 O O . CYS A 1 189 ? 9.125 -15.219 -7.324 1 97.75 189 CYS A O 1
ATOM 1450 N N . LEU A 1 190 ? 9.289 -14.672 -5.129 1 97.94 190 LEU A N 1
ATOM 1451 C CA . LEU A 1 190 ? 8.062 -13.883 -5.137 1 97.94 190 LEU A CA 1
ATOM 1452 C C . LEU A 1 190 ? 8.25 -12.602 -5.945 1 97.94 190 LEU A C 1
ATOM 1454 O O . LEU A 1 190 ? 9.219 -11.867 -5.738 1 97.94 190 LEU A O 1
ATOM 1458 N N . GLY A 1 191 ? 7.293 -12.352 -6.785 1 96.81 191 GLY A N 1
ATOM 1459 C CA . GLY A 1 191 ? 7.434 -11.227 -7.703 1 96.81 191 GLY A CA 1
ATOM 1460 C C . GLY A 1 191 ? 6.793 -9.953 -7.188 1 96.81 191 GLY A C 1
ATOM 1461 O O . GLY A 1 191 ? 5.711 -9.984 -6.598 1 96.81 191 GLY A O 1
ATOM 1462 N N . PHE A 1 192 ? 7.473 -8.906 -7.363 1 95.88 192 PHE A N 1
ATOM 1463 C CA . PHE A 1 192 ? 6.945 -7.562 -7.16 1 95.88 192 PHE A CA 1
ATOM 1464 C C . PHE A 1 192 ? 6.648 -6.887 -8.492 1 95.88 192 PHE A C 1
ATOM 1466 O O . PHE A 1 192 ? 7.551 -6.703 -9.312 1 95.88 192 PHE A O 1
ATOM 1473 N N . SER A 1 193 ? 5.453 -6.43 -8.695 1 92.69 193 SER A N 1
ATOM 1474 C CA . SER A 1 193 ? 5.02 -6.031 -10.031 1 92.69 193 SER A CA 1
ATOM 1475 C C . SER A 1 193 ? 5.391 -4.578 -10.32 1 92.69 193 SER A C 1
ATOM 1477 O O . SER A 1 193 ? 5.156 -4.086 -11.43 1 92.69 193 SER A O 1
ATOM 1479 N N . ARG A 1 194 ? 5.984 -3.898 -9.359 1 88.06 194 ARG A N 1
ATOM 1480 C CA . ARG A 1 194 ? 6.297 -2.486 -9.555 1 88.06 194 ARG A CA 1
ATOM 1481 C C . ARG A 1 194 ? 7.801 -2.275 -9.711 1 88.06 194 ARG A C 1
ATOM 1483 O O . ARG A 1 194 ? 8.281 -1.14 -9.688 1 88.06 194 ARG A O 1
ATOM 1490 N N . TRP A 1 195 ? 8.484 -3.336 -9.828 1 83.5 195 TRP A N 1
ATOM 1491 C CA . TRP A 1 195 ? 9.922 -3.199 -10.055 1 83.5 195 TRP A CA 1
ATOM 1492 C C . TRP A 1 195 ? 10.195 -2.527 -11.398 1 83.5 195 TRP A C 1
ATOM 1494 O O . TRP A 1 195 ? 9.469 -2.75 -12.367 1 83.5 195 TRP A O 1
ATOM 1504 N N . ARG A 1 196 ? 11.266 -1.778 -11.336 1 77.44 196 ARG A N 1
ATOM 1505 C CA . ARG A 1 196 ? 11.797 -1.282 -12.602 1 77.44 196 ARG A CA 1
ATOM 1506 C C . ARG A 1 196 ? 12.75 -2.295 -13.227 1 77.44 196 ARG A C 1
ATOM 1508 O O . ARG A 1 196 ? 13.156 -3.262 -12.578 1 77.44 196 ARG A O 1
ATOM 1515 N N . ARG A 1 197 ? 13.031 -2.1 -14.5 1 68.12 1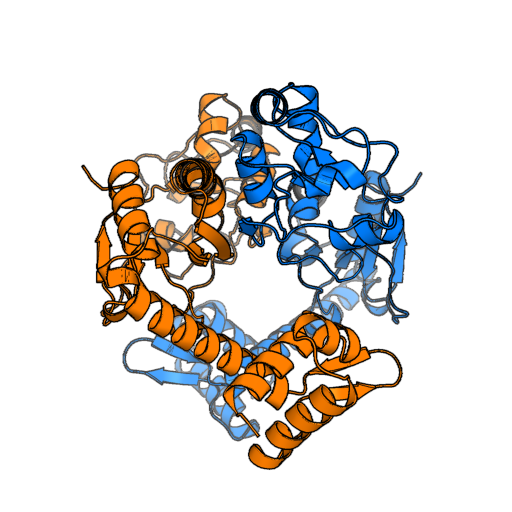97 ARG A N 1
ATOM 1516 C CA . ARG A 1 197 ? 13.852 -3.033 -15.258 1 68.12 197 ARG A CA 1
ATOM 1517 C C . ARG A 1 197 ? 15.18 -3.283 -14.562 1 68.12 197 ARG A C 1
ATOM 1519 O O . ARG A 1 197 ? 15.711 -4.398 -14.594 1 68.12 197 ARG A O 1
ATOM 1526 N N . ASP A 1 198 ? 15.594 -2.361 -13.914 1 75 198 ASP A N 1
ATOM 1527 C CA . ASP A 1 198 ? 16.938 -2.479 -13.336 1 75 198 ASP A CA 1
ATOM 1528 C C . ASP A 1 198 ? 16.859 -2.814 -11.852 1 75 198 ASP A C 1
ATOM 1530 O O . ASP A 1 198 ? 17.828 -2.633 -11.117 1 75 198 ASP A O 1
ATOM 1534 N N . ASP A 1 199 ? 15.711 -3.352 -11.484 1 85.5 199 ASP A N 1
ATOM 1535 C CA . ASP A 1 199 ? 15.531 -3.705 -10.078 1 85.5 199 ASP A CA 1
ATOM 1536 C C . ASP A 1 199 ? 14.969 -5.117 -9.938 1 85.5 199 ASP A C 1
ATOM 1538 O O . ASP A 1 199 ? 14.609 -5.754 -10.93 1 85.5 199 ASP A O 1
ATOM 1542 N N . GLY A 1 200 ? 15.109 -5.602 -8.766 1 90.75 200 GLY A N 1
ATOM 1543 C CA . GLY A 1 200 ? 14.43 -6.848 -8.438 1 90.75 200 GLY A CA 1
ATOM 1544 C C . GLY A 1 200 ? 15.203 -8.078 -8.859 1 90.75 200 GLY A C 1
ATOM 1545 O O . GLY A 1 200 ? 16.438 -8.039 -8.961 1 90.75 200 GLY A O 1
ATOM 1546 N N . TRP A 1 201 ? 14.492 -9.164 -9.102 1 93.12 201 TRP A N 1
ATOM 1547 C CA . TRP A 1 201 ? 15.086 -10.469 -9.383 1 93.12 201 TRP A CA 1
ATOM 1548 C C . TRP A 1 201 ? 15.852 -10.445 -10.695 1 93.12 201 TRP A C 1
ATOM 1550 O O . TRP A 1 201 ? 16.938 -11.016 -10.805 1 93.12 201 TRP A O 1
ATOM 1560 N N . GLU A 1 202 ? 15.289 -9.75 -11.625 1 87.38 202 GLU A N 1
ATOM 1561 C CA . GLU A 1 202 ? 15.93 -9.703 -12.938 1 87.38 202 GLU A CA 1
ATOM 1562 C C . GLU A 1 202 ? 17.281 -8.977 -12.867 1 87.38 202 GLU A C 1
ATOM 1564 O O . GLU A 1 202 ? 18.234 -9.375 -13.531 1 87.38 202 GLU A O 1
ATOM 1569 N N . ALA A 1 203 ? 17.281 -7.938 -12.18 1 88.88 203 ALA A N 1
ATOM 1570 C CA . ALA A 1 203 ? 18.547 -7.215 -12 1 88.88 203 ALA A CA 1
ATOM 1571 C C . ALA A 1 203 ? 19.594 -8.086 -11.312 1 88.88 203 ALA A C 1
ATOM 1573 O O . ALA A 1 203 ? 20.766 -8.07 -11.688 1 88.88 203 ALA A O 1
ATOM 1574 N N . LEU A 1 204 ? 19.172 -8.828 -10.328 1 91.44 204 LEU A N 1
ATOM 1575 C CA . LEU A 1 204 ? 20.062 -9.742 -9.625 1 91.44 204 LEU A CA 1
ATOM 1576 C C . LEU A 1 204 ? 20.578 -10.828 -10.562 1 91.44 204 LEU A C 1
ATOM 1578 O O . LEU A 1 204 ? 21.766 -11.156 -10.547 1 91.44 204 LEU A O 1
ATOM 1582 N N . ALA A 1 205 ? 19.703 -11.32 -11.32 1 90.12 205 ALA A N 1
ATOM 1583 C CA . ALA A 1 205 ? 20.062 -12.359 -12.281 1 90.12 205 ALA A CA 1
ATOM 1584 C C . ALA A 1 205 ? 21.094 -11.852 -13.289 1 90.12 205 ALA A C 1
ATOM 1586 O O . ALA A 1 205 ? 22.047 -12.555 -13.617 1 90.12 205 ALA A O 1
ATOM 1587 N N . GLN A 1 206 ? 20.844 -10.703 -13.742 1 89.75 206 GLN A N 1
ATOM 1588 C CA . GLN A 1 206 ? 21.766 -10.102 -14.711 1 89.75 206 GLN A CA 1
ATOM 1589 C C . GLN A 1 206 ? 23.125 -9.852 -14.086 1 89.75 206 GLN A C 1
ATOM 1591 O O . GLN A 1 206 ? 24.156 -10.094 -14.727 1 89.75 206 GLN A O 1
ATOM 1596 N N . LEU A 1 207 ? 23.125 -9.406 -12.914 1 91.25 207 LEU A N 1
ATOM 1597 C CA . LEU A 1 207 ? 24.359 -9.102 -12.188 1 91.25 207 LEU A CA 1
ATOM 1598 C C . LEU A 1 207 ? 25.234 -10.344 -12.055 1 91.25 207 LEU A C 1
ATOM 1600 O O . LEU A 1 207 ? 26.453 -10.258 -12.102 1 91.25 207 LEU A O 1
ATOM 1604 N N . HIS A 1 208 ? 24.594 -11.516 -11.977 1 94.5 208 HIS A N 1
ATOM 1605 C CA . HIS A 1 208 ? 25.359 -12.727 -11.688 1 94.5 208 HIS A CA 1
ATOM 1606 C C . HIS A 1 208 ? 25.297 -13.711 -12.859 1 94.5 208 HIS A C 1
ATOM 1608 O O . HIS A 1 208 ? 25.781 -14.836 -12.75 1 94.5 208 HIS A O 1
ATOM 1614 N N . GLY A 1 209 ? 24.656 -13.289 -13.844 1 91.94 209 GLY A N 1
ATOM 1615 C CA . GLY A 1 209 ? 24.609 -14.094 -15.055 1 91.94 209 GLY A CA 1
ATOM 1616 C C . GLY A 1 209 ? 23.812 -15.375 -14.883 1 91.94 209 GLY A C 1
ATOM 1617 O O . GLY A 1 209 ? 24.25 -16.453 -15.297 1 91.94 209 GLY A O 1
ATOM 1618 N N . VAL A 1 210 ? 22.734 -15.242 -14.203 1 90.5 210 VAL A N 1
ATOM 1619 C CA . VAL A 1 210 ? 21.922 -16.422 -13.969 1 90.5 210 VAL A CA 1
ATOM 1620 C C . VAL A 1 210 ? 20.531 -16.234 -14.562 1 90.5 210 VAL A C 1
ATOM 1622 O O . VAL A 1 210 ? 20.141 -15.109 -14.906 1 90.5 210 VAL A O 1
ATOM 1625 N N . ARG A 1 211 ? 19.844 -17.359 -14.734 1 85.62 211 ARG A N 1
ATOM 1626 C CA . ARG A 1 211 ? 18.469 -17.328 -15.211 1 85.62 211 ARG A CA 1
ATOM 1627 C C . ARG A 1 211 ? 17.484 -17.5 -14.062 1 85.62 211 ARG A C 1
ATOM 1629 O O . ARG A 1 211 ? 17.734 -18.281 -13.133 1 85.62 211 ARG A O 1
ATOM 1636 N N . MET A 1 212 ? 16.438 -16.688 -14.188 1 85.88 212 MET A N 1
ATOM 1637 C CA . MET A 1 212 ? 15.375 -16.828 -13.195 1 85.88 212 MET A CA 1
ATOM 1638 C C . MET A 1 212 ? 14.125 -17.453 -13.805 1 85.88 212 MET A C 1
ATOM 1640 O O . MET A 1 212 ? 13.828 -17.234 -14.977 1 85.88 212 MET A O 1
ATOM 1644 N N . ARG A 1 213 ? 13.5 -18.234 -13.016 1 85.81 213 ARG A N 1
ATOM 1645 C CA . ARG A 1 213 ? 12.172 -18.703 -13.422 1 85.81 213 ARG A CA 1
ATOM 1646 C C . ARG A 1 213 ? 11.117 -17.625 -13.156 1 85.81 213 ARG A C 1
ATOM 1648 O O . ARG A 1 213 ? 11.289 -16.781 -12.281 1 85.81 213 ARG A O 1
ATOM 1655 N N . ALA A 1 214 ? 10.047 -17.734 -13.922 1 86.88 214 ALA A N 1
ATOM 1656 C CA . ALA A 1 214 ? 8.93 -16.812 -13.711 1 86.88 214 ALA A CA 1
ATOM 1657 C C . ALA A 1 214 ? 8.305 -17.016 -12.336 1 86.88 214 ALA A C 1
ATOM 1659 O O . ALA A 1 214 ? 8.156 -18.156 -11.883 1 86.88 214 ALA A O 1
ATOM 1660 N N . SER A 1 215 ? 7.984 -15.906 -11.742 1 91.75 215 SER A N 1
ATOM 1661 C CA . SER A 1 215 ? 7.348 -15.984 -10.43 1 91.75 215 SER A CA 1
ATOM 1662 C C . SER A 1 215 ? 5.922 -16.516 -10.539 1 91.75 215 SER A C 1
ATOM 1664 O O . SER A 1 215 ? 5.152 -16.078 -11.398 1 91.75 215 SER A O 1
ATOM 1666 N N . ARG A 1 216 ? 5.602 -17.391 -9.664 1 94.12 216 ARG A N 1
ATOM 1667 C CA . ARG A 1 216 ? 4.242 -17.922 -9.609 1 94.12 216 ARG A CA 1
ATOM 1668 C C . ARG A 1 216 ? 3.295 -16.938 -8.945 1 94.12 216 ARG A C 1
ATOM 1670 O O . ARG A 1 216 ? 2.074 -17.047 -9.094 1 94.12 216 ARG A O 1
ATOM 1677 N N . PHE A 1 217 ? 3.865 -16.109 -8.117 1 96.94 217 PHE A N 1
ATOM 1678 C CA . PHE A 1 217 ? 3.096 -15.078 -7.414 1 96.94 217 PHE A CA 1
ATOM 1679 C C . PHE A 1 217 ? 3.66 -13.695 -7.691 1 96.94 217 PHE A C 1
ATOM 1681 O O . PHE A 1 217 ? 4.867 -13.477 -7.574 1 96.94 217 PHE A O 1
ATOM 1688 N N . GLN A 1 218 ? 2.777 -12.781 -8.062 1 96.81 218 GLN A N 1
ATOM 1689 C CA . GLN A 1 218 ? 3.117 -11.375 -8.281 1 96.81 218 GLN A CA 1
ATOM 1690 C C . GLN A 1 218 ? 2.172 -10.453 -7.52 1 96.81 218 GLN A C 1
ATOM 1692 O O . GLN A 1 218 ? 0.966 -10.703 -7.461 1 96.81 218 GLN A O 1
ATOM 1697 N N . CYS A 1 219 ? 2.746 -9.438 -6.957 1 97.75 219 CYS A N 1
ATOM 1698 C CA . CYS A 1 219 ? 1.944 -8.477 -6.207 1 97.75 219 CYS A CA 1
ATOM 1699 C C . CYS A 1 219 ? 2.574 -7.09 -6.254 1 97.75 219 CYS A C 1
ATOM 1701 O O . CYS A 1 219 ? 3.791 -6.961 -6.41 1 97.75 219 CYS A O 1
ATOM 1703 N N . ASN A 1 220 ? 1.756 -6.09 -6.074 1 96.06 220 ASN A N 1
ATOM 1704 C CA . ASN A 1 220 ? 2.25 -4.715 -6.129 1 96.06 220 ASN A CA 1
ATOM 1705 C C . ASN A 1 220 ? 2.477 -4.148 -4.73 1 96.06 220 ASN A C 1
ATOM 1707 O O . ASN A 1 220 ? 2.572 -2.93 -4.559 1 96.06 220 ASN A O 1
ATOM 1711 N N . GLN A 1 221 ? 2.449 -5.016 -3.783 1 96.94 221 GLN A N 1
ATOM 1712 C CA . GLN A 1 221 ? 2.625 -4.582 -2.4 1 96.94 221 GLN A CA 1
ATOM 1713 C C . GLN A 1 221 ? 3.705 -5.402 -1.702 1 96.94 221 GLN A C 1
ATOM 1715 O O . GLN A 1 221 ? 3.572 -6.621 -1.557 1 96.94 221 GLN A O 1
ATOM 1720 N N . GLY A 1 222 ? 4.715 -4.68 -1.199 1 97.5 222 GLY A N 1
ATOM 1721 C CA . GLY A 1 222 ? 5.809 -5.348 -0.508 1 97.5 222 GLY A CA 1
ATOM 1722 C C . GLY A 1 222 ? 5.363 -6.062 0.755 1 97.5 222 GLY A C 1
ATOM 1723 O O . GLY A 1 222 ? 5.855 -7.152 1.062 1 97.5 222 GLY A O 1
ATOM 1724 N N . GLN A 1 223 ? 4.453 -5.496 1.446 1 97.06 223 GLN A N 1
ATOM 1725 C CA . GLN A 1 223 ? 3.979 -6.082 2.695 1 97.06 223 GLN A CA 1
ATOM 1726 C C . GLN A 1 223 ? 3.264 -7.406 2.445 1 97.06 223 GLN A C 1
ATOM 1728 O O . GLN A 1 223 ? 3.338 -8.32 3.268 1 97.06 223 GLN A O 1
ATOM 1733 N N . ALA A 1 224 ? 2.533 -7.441 1.348 1 97.94 224 ALA A N 1
ATOM 1734 C CA . ALA A 1 224 ? 1.896 -8.711 0.991 1 97.94 224 ALA A CA 1
ATOM 1735 C C . ALA A 1 224 ? 2.939 -9.773 0.676 1 97.94 224 ALA A C 1
ATOM 1737 O O . ALA A 1 224 ? 2.777 -10.938 1.051 1 97.94 224 ALA A O 1
ATOM 1738 N N . LEU A 1 225 ? 3.984 -9.398 0.035 1 98.5 225 LEU A N 1
ATOM 1739 C CA . LEU A 1 225 ? 5.059 -10.336 -0.278 1 98.5 225 LEU A CA 1
ATOM 1740 C C . LEU A 1 225 ? 5.746 -10.812 0.995 1 98.5 225 LEU A C 1
ATOM 1742 O O . LEU A 1 225 ? 6.129 -11.984 1.094 1 98.5 225 LEU A O 1
ATOM 1746 N N . ARG A 1 226 ? 5.934 -9.891 1.896 1 98.5 226 ARG A N 1
ATOM 1747 C CA . ARG A 1 226 ? 6.449 -10.289 3.203 1 98.5 226 ARG A CA 1
ATOM 1748 C C . ARG A 1 226 ? 5.566 -11.359 3.84 1 98.5 226 ARG A C 1
ATOM 1750 O O . ARG A 1 226 ? 6.066 -12.359 4.344 1 98.5 226 ARG A O 1
ATOM 1757 N N . GLN A 1 227 ? 4.254 -11.172 3.783 1 97.81 227 GLN A N 1
ATOM 1758 C CA . GLN A 1 227 ? 3.318 -12.125 4.367 1 97.81 227 GLN A CA 1
ATOM 1759 C C . GLN A 1 227 ? 3.428 -13.484 3.684 1 97.81 227 GLN A C 1
ATOM 1761 O O . GLN A 1 227 ? 3.387 -14.523 4.348 1 97.81 227 GLN A O 1
ATOM 1766 N N . LEU A 1 228 ? 3.541 -13.469 2.4 1 98.19 228 LEU A N 1
ATOM 1767 C CA . LEU A 1 228 ? 3.689 -14.711 1.652 1 98.19 228 LEU A CA 1
ATOM 1768 C C . LEU A 1 228 ? 4.965 -15.445 2.062 1 98.19 228 LEU A C 1
ATOM 1770 O O . LEU A 1 228 ? 4.953 -16.672 2.236 1 98.19 228 LEU A O 1
ATOM 1774 N N . ALA A 1 229 ? 6.031 -14.695 2.188 1 98.62 229 ALA A N 1
ATOM 1775 C CA . ALA A 1 229 ? 7.293 -15.297 2.607 1 98.62 229 ALA A CA 1
ATOM 1776 C C . ALA A 1 229 ? 7.168 -15.922 3.996 1 98.62 229 ALA A C 1
ATOM 1778 O O . ALA A 1 229 ? 7.621 -17.047 4.223 1 98.62 229 ALA A O 1
ATOM 1779 N N . LEU A 1 230 ? 6.535 -15.203 4.875 1 98.38 230 LEU A N 1
ATOM 1780 C CA . LEU A 1 230 ? 6.324 -15.695 6.234 1 98.38 230 LEU A CA 1
ATOM 1781 C C . LEU A 1 230 ? 5.508 -16.984 6.227 1 98.38 230 LEU A C 1
ATOM 1783 O O . LEU A 1 230 ? 5.723 -17.859 7.062 1 98.38 230 LEU A O 1
ATOM 1787 N N . SER A 1 231 ? 4.645 -17.094 5.246 1 97.31 231 SER A N 1
ATOM 1788 C CA . SER A 1 231 ? 3.756 -18.234 5.145 1 97.31 231 SER A CA 1
ATOM 1789 C C . SER A 1 231 ? 4.438 -19.406 4.434 1 97.31 231 SER A C 1
ATOM 1791 O O . SER A 1 231 ? 3.809 -20.422 4.164 1 97.31 231 SER A O 1
ATOM 1793 N N . GLY A 1 232 ? 5.664 -19.188 4.055 1 97.12 232 GLY A N 1
ATOM 1794 C CA . GLY A 1 232 ? 6.441 -20.25 3.445 1 97.12 232 GLY A CA 1
ATOM 1795 C C . GLY A 1 232 ? 6.141 -20.438 1.97 1 97.12 232 GLY A C 1
ATOM 1796 O O . GLY A 1 232 ? 6.328 -21.531 1.428 1 97.12 232 GLY A O 1
ATOM 1797 N N . ALA A 1 233 ? 5.684 -19.406 1.346 1 97.31 233 ALA A N 1
ATOM 1798 C CA . ALA A 1 233 ? 5.242 -19.562 -0.039 1 97.31 233 ALA A CA 1
ATOM 1799 C C . ALA A 1 233 ? 6.391 -19.297 -1.011 1 97.31 233 ALA A C 1
ATOM 1801 O O . ALA A 1 233 ? 6.266 -19.547 -2.213 1 97.31 233 ALA A O 1
ATOM 1802 N N . GLY A 1 234 ? 7.523 -18.75 -0.497 1 98.12 234 GLY A N 1
ATOM 1803 C CA . GLY A 1 234 ? 8.648 -18.469 -1.377 1 98.12 234 GLY A CA 1
ATOM 1804 C C . GLY A 1 234 ? 9.688 -17.562 -0.742 1 98.12 234 GLY A C 1
ATOM 1805 O O . GLY A 1 234 ? 9.688 -17.375 0.475 1 98.12 234 GLY A O 1
ATOM 1806 N N . ILE A 1 235 ? 10.586 -17.078 -1.642 1 98.62 235 ILE A N 1
ATOM 1807 C CA . ILE A 1 235 ? 11.688 -16.203 -1.26 1 98.62 235 ILE A CA 1
ATOM 1808 C C . ILE A 1 235 ? 11.359 -14.766 -1.632 1 98.62 235 ILE A C 1
ATOM 1810 O O . ILE A 1 235 ? 10.961 -14.484 -2.764 1 98.62 235 ILE A O 1
ATOM 1814 N N . ALA A 1 236 ? 11.508 -13.906 -0.671 1 98.62 236 ALA A N 1
ATOM 1815 C CA . ALA A 1 236 ? 11.211 -12.492 -0.902 1 98.62 236 ALA A CA 1
ATOM 1816 C C . ALA A 1 236 ? 12.492 -11.695 -1.128 1 98.62 236 ALA A C 1
ATOM 1818 O O . ALA A 1 236 ? 13.516 -11.953 -0.481 1 98.62 236 ALA A O 1
ATOM 1819 N N . LEU A 1 237 ? 12.484 -10.805 -2.092 1 97.94 237 LEU A N 1
ATOM 1820 C CA . LEU A 1 237 ? 13.438 -9.711 -2.262 1 97.94 237 LEU A CA 1
ATOM 1821 C C . LEU A 1 237 ? 12.75 -8.367 -2.057 1 97.94 237 LEU A C 1
ATOM 1823 O O . LEU A 1 237 ? 11.953 -7.934 -2.891 1 97.94 237 LEU A O 1
ATOM 1827 N N . GLN A 1 238 ? 13.055 -7.766 -0.898 1 97.56 238 GLN A N 1
ATOM 1828 C CA . GLN A 1 238 ? 12.406 -6.523 -0.5 1 97.56 238 GLN A CA 1
ATOM 1829 C C . GLN A 1 238 ? 13.359 -5.625 0.281 1 97.56 238 GLN A C 1
ATOM 1831 O O . GLN A 1 238 ? 14.5 -6.008 0.547 1 97.56 238 GLN A O 1
ATOM 1836 N N . ALA A 1 239 ? 12.844 -4.383 0.581 1 96.69 239 ALA A N 1
ATOM 1837 C CA . ALA A 1 239 ? 13.617 -3.475 1.423 1 96.69 239 ALA A CA 1
ATOM 1838 C C . ALA A 1 239 ? 13.992 -4.141 2.742 1 96.69 239 ALA A C 1
ATOM 1840 O O . ALA A 1 239 ? 13.18 -4.832 3.352 1 96.69 239 ALA A O 1
ATOM 1841 N N . GLU A 1 240 ? 15.211 -3.932 3.166 1 97.44 240 GLU A N 1
ATOM 1842 C CA . GLU A 1 240 ? 15.68 -4.449 4.445 1 97.44 240 GLU A CA 1
ATOM 1843 C C . GLU A 1 240 ? 14.758 -4.027 5.586 1 97.44 240 GLU A C 1
ATOM 1845 O O . GLU A 1 240 ? 14.453 -4.824 6.477 1 97.44 240 GLU A O 1
ATOM 1850 N N . ALA A 1 241 ? 14.297 -2.812 5.543 1 95.94 241 ALA A N 1
ATOM 1851 C CA . ALA A 1 241 ? 13.438 -2.271 6.59 1 95.94 241 ALA A CA 1
ATOM 1852 C C . ALA A 1 241 ? 12.164 -3.109 6.738 1 95.94 241 ALA A C 1
ATOM 1854 O O . ALA A 1 241 ? 11.602 -3.195 7.832 1 95.94 241 ALA A O 1
ATOM 1855 N N . LEU A 1 242 ? 11.75 -3.734 5.707 1 97.88 242 LEU A N 1
ATOM 1856 C CA . LEU A 1 242 ? 10.508 -4.496 5.699 1 97.88 242 LEU A CA 1
ATOM 1857 C C . LEU A 1 242 ? 10.719 -5.895 6.277 1 97.88 242 LEU A C 1
ATOM 1859 O O . LEU A 1 242 ? 9.805 -6.473 6.867 1 97.88 242 LEU A O 1
ATOM 1863 N N . LEU A 1 243 ? 11.93 -6.449 6.164 1 98.56 243 LEU A N 1
ATOM 1864 C CA . LEU A 1 243 ? 12.156 -7.855 6.477 1 98.56 243 LEU A CA 1
ATOM 1865 C C . LEU A 1 243 ? 12.992 -8.008 7.742 1 98.56 243 LEU A C 1
ATOM 1867 O O . LEU A 1 243 ? 13.031 -9.086 8.344 1 98.56 243 LEU A O 1
ATOM 1871 N N . ALA A 1 244 ? 13.625 -6.969 8.188 1 97.94 244 ALA A N 1
ATOM 1872 C CA . ALA A 1 244 ? 14.68 -7.031 9.195 1 97.94 244 ALA A CA 1
ATOM 1873 C C . ALA A 1 244 ? 14.133 -7.555 10.523 1 97.94 244 ALA A C 1
ATOM 1875 O O . ALA A 1 244 ? 14.773 -8.375 11.18 1 97.94 244 ALA A O 1
ATOM 1876 N N . GLU A 1 245 ? 12.984 -7.07 10.898 1 96.56 245 GLU A N 1
ATOM 1877 C CA . GLU A 1 245 ? 12.422 -7.492 12.18 1 96.56 245 GLU A CA 1
ATOM 1878 C C . GLU A 1 245 ? 12.117 -8.992 12.18 1 96.56 245 GLU A C 1
ATOM 1880 O O . GLU A 1 245 ? 12.305 -9.664 13.188 1 96.56 245 GLU A O 1
ATOM 1885 N N . ASP A 1 246 ? 11.609 -9.438 11.109 1 98.44 246 ASP A N 1
ATOM 1886 C CA . ASP A 1 246 ? 11.297 -10.867 11 1 98.44 246 ASP A CA 1
ATOM 1887 C C . ASP A 1 246 ? 12.57 -11.711 11.031 1 98.44 246 ASP A C 1
ATOM 1889 O O . ASP A 1 246 ? 12.586 -12.789 11.617 1 98.44 246 ASP A O 1
ATOM 1893 N N . VAL A 1 247 ? 13.586 -11.211 10.422 1 98.69 247 VAL A N 1
ATOM 1894 C CA . VAL A 1 247 ? 14.859 -11.922 10.445 1 98.69 247 VAL A CA 1
ATOM 1895 C C . VAL A 1 247 ? 15.422 -11.93 11.867 1 98.69 247 VAL A C 1
ATOM 1897 O O . VAL A 1 247 ? 15.875 -12.969 12.352 1 98.69 247 VAL A O 1
ATOM 1900 N N . ALA A 1 248 ? 15.344 -10.828 12.492 1 98.25 248 ALA A N 1
ATOM 1901 C CA . ALA A 1 248 ? 15.836 -10.719 13.867 1 98.25 248 ALA A CA 1
ATOM 1902 C C . ALA A 1 248 ? 15.078 -11.656 14.797 1 98.25 248 ALA A C 1
ATOM 1904 O O . ALA A 1 248 ? 15.656 -12.227 15.727 1 98.25 248 ALA A O 1
ATOM 1905 N N . ALA A 1 249 ? 13.836 -11.883 14.555 1 97.75 249 ALA A N 1
ATOM 1906 C CA . ALA A 1 249 ? 12.977 -12.695 15.414 1 97.75 249 ALA A CA 1
ATOM 1907 C C . ALA A 1 249 ? 13.016 -14.164 14.992 1 97.75 249 ALA A C 1
ATOM 1909 O O . ALA A 1 249 ? 12.375 -15.008 15.617 1 97.75 249 ALA A O 1
ATOM 1910 N N . GLY A 1 250 ? 13.68 -14.43 13.922 1 98.31 250 GLY A N 1
ATOM 1911 C CA . GLY A 1 250 ? 13.852 -15.797 13.477 1 98.31 250 GLY A CA 1
ATOM 1912 C C . GLY A 1 250 ? 12.68 -16.312 12.648 1 98.31 250 GLY A C 1
ATOM 1913 O O . GLY A 1 250 ? 12.602 -17.5 12.344 1 98.31 250 GLY A O 1
ATOM 1914 N N . ARG A 1 251 ? 11.781 -15.406 12.266 1 98.62 251 ARG A N 1
ATOM 1915 C CA . ARG A 1 251 ? 10.633 -15.789 11.453 1 98.62 251 ARG A CA 1
ATOM 1916 C C . ARG A 1 251 ? 11.023 -15.898 9.977 1 98.62 251 ARG A C 1
ATOM 1918 O O . ARG A 1 251 ? 10.375 -16.609 9.211 1 98.62 251 ARG A O 1
ATOM 1925 N N . LEU A 1 252 ? 12.047 -15.172 9.609 1 98.81 252 LEU A N 1
ATOM 1926 C CA . LEU A 1 252 ? 12.695 -15.266 8.305 1 98.81 252 LEU A CA 1
ATOM 1927 C C . LEU A 1 252 ? 14.195 -15.469 8.461 1 98.81 252 LEU A C 1
ATOM 1929 O O . LEU A 1 252 ? 14.766 -15.18 9.516 1 98.81 252 LEU A O 1
ATOM 1933 N N . VAL A 1 253 ? 14.781 -15.977 7.445 1 98.88 253 VAL A N 1
ATOM 1934 C CA . VAL A 1 253 ? 16.234 -16.156 7.363 1 98.88 253 VAL A CA 1
ATOM 1935 C C . VAL A 1 253 ? 16.781 -15.344 6.191 1 98.88 253 VAL A C 1
ATOM 1937 O O . VAL A 1 253 ? 16.297 -15.461 5.066 1 98.88 253 VAL A O 1
ATOM 1940 N N . SER A 1 254 ? 17.766 -14.523 6.492 1 98.69 254 SER A N 1
ATOM 1941 C CA . SER A 1 254 ? 18.422 -13.766 5.43 1 98.69 254 SER A CA 1
ATOM 1942 C C . SER A 1 254 ? 19.219 -14.688 4.504 1 98.69 254 SER A C 1
ATOM 1944 O O . SER A 1 254 ? 19.891 -15.617 4.969 1 98.69 254 SER A O 1
ATOM 1946 N N . LEU A 1 255 ? 19.172 -14.43 3.26 1 98.56 255 LEU A N 1
ATOM 1947 C CA . LEU A 1 255 ? 19.797 -15.266 2.246 1 98.56 255 LEU A CA 1
ATOM 1948 C C . LEU A 1 255 ? 20.672 -14.43 1.323 1 98.56 255 LEU A C 1
ATOM 1950 O O . LEU A 1 255 ? 20.391 -13.258 1.066 1 98.56 255 LEU A O 1
ATOM 1954 N N . LEU A 1 256 ? 21.797 -15 0.903 1 97.69 256 LEU A N 1
ATOM 1955 C CA . LEU A 1 256 ? 22.609 -14.5 -0.205 1 97.69 256 LEU A CA 1
ATOM 1956 C C . LEU A 1 256 ? 23.094 -13.086 0.073 1 97.69 256 LEU A C 1
ATOM 1958 O O . LEU A 1 256 ? 23.109 -12.242 -0.825 1 97.69 256 LEU A O 1
ATOM 1962 N N . ASP A 1 257 ? 23.391 -12.758 1.259 1 95.94 257 ASP A N 1
ATOM 1963 C CA . ASP A 1 257 ? 23.781 -11.422 1.699 1 95.94 257 ASP A CA 1
ATOM 1964 C C . ASP A 1 257 ? 24.984 -10.914 0.915 1 95.94 257 ASP A C 1
ATOM 1966 O O . ASP A 1 257 ? 25.078 -9.727 0.585 1 95.94 257 ASP A O 1
ATOM 1970 N N . GLY A 1 258 ? 25.844 -11.75 0.569 1 94.19 258 GLY A N 1
ATOM 1971 C CA . GLY A 1 258 ? 27.062 -11.352 -0.132 1 94.19 258 GLY A CA 1
ATOM 1972 C C . GLY A 1 258 ? 26.859 -11.172 -1.624 1 94.19 258 GLY A C 1
ATOM 1973 O O . GLY A 1 258 ? 27.766 -10.758 -2.338 1 94.19 258 GLY A O 1
ATOM 1974 N N . TYR A 1 259 ? 25.672 -11.352 -2.076 1 95.19 259 TYR A N 1
ATOM 1975 C CA . TYR A 1 259 ? 25.438 -11.344 -3.516 1 95.19 259 TYR A CA 1
ATOM 1976 C C . TYR A 1 259 ? 24.547 -10.172 -3.914 1 95.19 259 TYR A C 1
ATOM 1978 O O . TYR A 1 259 ? 24.281 -9.961 -5.102 1 95.19 259 TYR A O 1
ATOM 1986 N N . LEU A 1 260 ? 24.062 -9.422 -2.969 1 94.5 260 LEU A N 1
ATOM 1987 C CA . LEU A 1 260 ? 23.172 -8.297 -3.26 1 94.5 260 LEU A CA 1
ATOM 1988 C C . LEU A 1 260 ? 23.953 -7.137 -3.867 1 94.5 260 LEU A C 1
ATOM 1990 O O . LEU A 1 260 ? 25.125 -6.938 -3.553 1 94.5 260 LEU A O 1
ATOM 1994 N N . PRO A 1 261 ? 23.234 -6.41 -4.758 1 88.75 261 PRO A N 1
ATOM 1995 C CA . PRO A 1 261 ? 23.891 -5.195 -5.25 1 88.75 261 PRO A CA 1
ATOM 1996 C C . PRO A 1 261 ? 24.094 -4.152 -4.156 1 88.75 261 PRO A C 1
ATOM 1998 O O . PRO A 1 261 ? 23.578 -4.301 -3.047 1 88.75 261 PRO A O 1
ATOM 2001 N N . ASP A 1 262 ? 24.828 -3.148 -4.547 1 89.62 262 ASP A N 1
ATOM 2002 C CA . ASP A 1 262 ? 25.016 -2.014 -3.645 1 89.62 262 ASP A CA 1
ATOM 2003 C C . ASP A 1 262 ? 23.672 -1.358 -3.309 1 89.62 262 ASP A C 1
ATOM 2005 O O . ASP A 1 262 ? 22.75 -1.368 -4.125 1 89.62 262 ASP A O 1
ATOM 2009 N N . PRO A 1 263 ? 23.672 -0.863 -2.111 1 92.88 263 PRO A N 1
ATOM 2010 C CA . PRO A 1 263 ? 22.453 -0.126 -1.748 1 92.88 263 PRO A CA 1
ATOM 2011 C C . PRO A 1 263 ? 22.141 1.002 -2.727 1 92.88 263 PRO A C 1
ATOM 2013 O O . PRO A 1 263 ? 23.047 1.608 -3.295 1 92.88 263 PRO A O 1
ATOM 2016 N N . LYS A 1 264 ? 20.875 1.23 -2.865 1 92.06 264 LYS A N 1
ATOM 2017 C CA . LYS A 1 264 ? 20.438 2.273 -3.785 1 92.06 264 LYS A CA 1
ATOM 2018 C C . LYS A 1 264 ? 20.531 3.652 -3.137 1 92.06 264 LYS A C 1
ATOM 2020 O O . LYS A 1 264 ? 20.219 3.809 -1.954 1 92.06 264 LYS A O 1
ATOM 2025 N N . PRO A 1 265 ? 20.906 4.598 -3.961 1 92.94 265 PRO A N 1
ATOM 2026 C CA . PRO A 1 265 ? 20.875 5.953 -3.406 1 92.94 265 PRO A CA 1
ATOM 2027 C C . PRO A 1 265 ? 19.469 6.438 -3.111 1 92.94 265 PRO A C 1
ATOM 2029 O O . PRO A 1 265 ? 18.516 6.066 -3.816 1 92.94 265 PRO A O 1
ATOM 2032 N N . MET A 1 266 ? 19.391 7.191 -2.098 1 94.5 266 MET A N 1
ATOM 2033 C CA . MET A 1 266 ? 18.125 7.828 -1.708 1 94.5 266 MET A CA 1
ATOM 2034 C C . MET A 1 266 ? 18.297 9.336 -1.594 1 94.5 266 MET A C 1
ATOM 2036 O O . MET A 1 266 ? 19.312 9.82 -1.091 1 94.5 266 MET A O 1
ATOM 2040 N N . HIS A 1 267 ? 17.25 10.062 -2.09 1 94.75 267 HIS A N 1
ATOM 2041 C CA . HIS A 1 267 ? 17.312 11.516 -2.055 1 94.75 267 HIS A CA 1
ATOM 2042 C C . HIS A 1 267 ? 15.977 12.117 -1.62 1 94.75 267 HIS A C 1
ATOM 2044 O O . HIS A 1 267 ? 14.922 11.516 -1.841 1 94.75 267 HIS A O 1
ATOM 2050 N N . LEU A 1 268 ? 16.078 13.188 -0.931 1 95.38 268 LEU A N 1
ATOM 2051 C CA . LEU A 1 268 ? 14.977 14.133 -0.816 1 95.38 268 LEU A CA 1
ATOM 2052 C C . LEU A 1 268 ? 15.062 15.211 -1.893 1 95.38 268 LEU A C 1
ATOM 2054 O O . LEU A 1 268 ? 16.062 15.922 -1.983 1 95.38 268 LEU A O 1
ATOM 2058 N N . ILE A 1 269 ? 14.008 15.297 -2.75 1 93.25 269 ILE A N 1
ATOM 2059 C CA . ILE A 1 269 ? 14.031 16.25 -3.855 1 93.25 269 ILE A CA 1
ATOM 2060 C C . ILE A 1 269 ? 12.883 17.25 -3.695 1 93.25 269 ILE A C 1
ATOM 2062 O O . ILE A 1 269 ? 11.789 16.891 -3.268 1 93.25 269 ILE A O 1
ATOM 2066 N N . TYR A 1 270 ? 13.133 18.422 -4.027 1 90.88 270 TYR A N 1
ATOM 2067 C CA . TYR A 1 270 ? 12.117 19.469 -4.004 1 90.88 270 TYR A CA 1
ATOM 2068 C C . TYR A 1 270 ? 12.477 20.578 -4.98 1 90.88 270 TYR A C 1
ATOM 2070 O O . TYR A 1 270 ? 13.641 20.734 -5.355 1 90.88 270 TYR A O 1
ATOM 2078 N N . PRO A 1 271 ? 11.438 21.25 -5.438 1 84.69 271 PRO A N 1
ATOM 2079 C CA . PRO A 1 271 ? 11.719 22.359 -6.359 1 84.69 271 PRO A CA 1
ATOM 2080 C C . PRO A 1 271 ? 12.539 23.469 -5.719 1 84.69 271 PRO A C 1
ATOM 2082 O O . PRO A 1 271 ? 12.289 23.844 -4.57 1 84.69 271 PRO A O 1
ATOM 2085 N N . ALA A 1 272 ? 13.398 24.062 -6.48 1 79.44 272 ALA A N 1
ATOM 2086 C CA . ALA A 1 272 ? 14.305 25.094 -5.996 1 79.44 272 ALA A CA 1
ATOM 2087 C C . ALA A 1 272 ? 13.539 26.375 -5.641 1 79.44 272 ALA A C 1
ATOM 2089 O O . ALA A 1 272 ? 13.883 27.062 -4.684 1 79.44 272 ALA A O 1
ATOM 2090 N N . ASP A 1 273 ? 12.57 26.594 -6.355 1 75.75 273 ASP A N 1
ATOM 2091 C CA . ASP A 1 273 ? 11.844 27.844 -6.176 1 75.75 273 ASP A CA 1
ATOM 2092 C C . ASP A 1 273 ? 10.977 27.797 -4.918 1 75.75 273 ASP A C 1
ATOM 2094 O O . ASP A 1 273 ? 10.523 28.828 -4.434 1 75.75 273 ASP A O 1
ATOM 2098 N N . ARG A 1 274 ? 10.773 26.656 -4.379 1 68.38 274 ARG A N 1
ATOM 2099 C CA . ARG A 1 274 ? 9.938 26.531 -3.188 1 68.38 274 ARG A CA 1
ATOM 2100 C C . ARG A 1 274 ? 10.789 26.484 -1.924 1 68.38 274 ARG A C 1
ATOM 2102 O O . ARG A 1 274 ? 10.266 26.516 -0.81 1 68.38 274 ARG A O 1
ATOM 2109 N N . GLN A 1 275 ? 11.977 26.5 -2.111 1 64.31 275 GLN A N 1
ATOM 2110 C CA . GLN A 1 275 ? 12.906 26.375 -0.99 1 64.31 275 GLN A CA 1
ATOM 2111 C C . GLN A 1 275 ? 12.695 27.484 0.03 1 64.31 275 GLN A C 1
ATOM 2113 O O . GLN A 1 275 ? 12.844 27.266 1.234 1 64.31 275 GLN A O 1
ATOM 2118 N N . PRO A 1 276 ? 12.227 28.484 -0.423 1 62.09 276 PRO A N 1
ATOM 2119 C CA . PRO A 1 276 ? 12.125 29.578 0.557 1 62.09 276 PRO A CA 1
ATOM 2120 C C . PRO A 1 276 ? 10.898 29.438 1.454 1 62.09 276 PRO A C 1
ATOM 2122 O O . PRO A 1 276 ? 10.797 30.125 2.477 1 62.09 276 PRO A O 1
ATOM 2125 N N . LEU A 1 277 ? 10.031 28.516 1.199 1 78.94 277 LEU A N 1
ATOM 2126 C CA . LEU A 1 277 ? 8.867 28.391 2.068 1 78.94 277 LEU A CA 1
ATOM 2127 C C . LEU A 1 277 ? 9.266 27.859 3.438 1 78.94 277 LEU A C 1
ATOM 2129 O O . LEU A 1 277 ? 9.891 26.797 3.535 1 78.94 277 LEU A O 1
ATOM 2133 N N . PRO A 1 278 ? 8.953 28.578 4.5 1 85.19 278 PRO A N 1
ATOM 2134 C CA . PRO A 1 278 ? 9.414 28.188 5.84 1 85.19 278 PRO A CA 1
ATOM 2135 C C . PRO A 1 278 ? 9.047 26.75 6.195 1 85.19 278 PRO A C 1
ATOM 2137 O O . PRO A 1 278 ? 9.859 26.031 6.785 1 85.19 278 PRO A O 1
ATOM 2140 N N . LYS A 1 279 ? 7.859 26.297 5.836 1 90.88 279 LYS A N 1
ATOM 2141 C CA . LYS A 1 279 ? 7.449 24.938 6.176 1 90.88 279 LYS A CA 1
ATOM 2142 C C . LYS A 1 279 ? 8.344 23.906 5.5 1 90.88 279 LYS A C 1
ATOM 2144 O O . LYS A 1 279 ? 8.688 22.875 6.102 1 90.88 279 LYS A O 1
ATOM 2149 N N . LEU A 1 280 ? 8.75 24.203 4.293 1 93.12 280 LEU A N 1
ATOM 2150 C CA . LEU A 1 280 ? 9.617 23.266 3.576 1 93.12 280 LEU A CA 1
ATOM 2151 C C . LEU A 1 280 ? 11.031 23.297 4.141 1 93.12 280 LEU A C 1
ATOM 2153 O O . LEU A 1 280 ? 11.68 22.25 4.277 1 93.12 280 LEU A O 1
ATOM 2157 N N . ARG A 1 281 ? 11.508 24.453 4.445 1 89.75 281 ARG A N 1
ATOM 2158 C CA . ARG A 1 281 ? 12.852 24.594 4.984 1 89.75 281 ARG A CA 1
ATOM 2159 C C . ARG A 1 281 ? 13.023 23.812 6.273 1 89.75 281 ARG A C 1
ATOM 2161 O O . ARG A 1 281 ? 13.977 23.047 6.422 1 89.75 281 ARG A O 1
ATOM 2168 N N . VAL A 1 282 ? 12.062 24.031 7.188 1 92.44 282 VAL A N 1
ATOM 2169 C CA . VAL A 1 282 ? 12.195 23.344 8.469 1 92.44 282 VAL A CA 1
ATOM 2170 C C . VAL A 1 282 ? 12.023 21.828 8.266 1 92.44 282 VAL A C 1
ATOM 2172 O O . VAL A 1 282 ? 12.633 21.031 8.984 1 92.44 282 VAL A O 1
ATOM 2175 N N . PHE A 1 283 ? 11.25 21.453 7.27 1 96.94 283 PHE A N 1
ATOM 2176 C CA . PHE A 1 283 ? 11.07 20.047 6.965 1 96.94 283 PHE A CA 1
ATOM 2177 C C . PHE A 1 283 ? 12.359 19.438 6.441 1 96.94 283 PHE A C 1
ATOM 2179 O O . PHE A 1 283 ? 12.789 18.375 6.91 1 96.94 283 PHE A O 1
ATOM 2186 N N . VAL A 1 284 ? 12.93 20.078 5.504 1 94.88 284 VAL A N 1
ATOM 2187 C CA . VAL A 1 284 ? 14.172 19.609 4.898 1 94.88 284 VAL A CA 1
ATOM 2188 C C . VAL A 1 284 ? 15.258 19.484 5.969 1 94.88 284 VAL A C 1
ATOM 2190 O O . VAL A 1 284 ? 15.945 18.469 6.043 1 94.88 284 VAL A O 1
ATOM 2193 N N . ASP A 1 285 ? 15.359 20.484 6.812 1 92.19 285 ASP A N 1
ATOM 2194 C CA . ASP A 1 285 ? 16.344 20.453 7.887 1 92.19 285 ASP A CA 1
ATOM 2195 C C . ASP A 1 285 ? 16.109 19.281 8.82 1 92.19 285 ASP A C 1
ATOM 2197 O O . ASP A 1 285 ? 17.047 18.578 9.195 1 92.19 285 ASP A O 1
ATOM 2201 N N . PHE A 1 286 ? 14.906 19.062 9.156 1 96 286 PHE A N 1
ATOM 2202 C CA . PHE A 1 286 ? 14.523 17.984 10.055 1 96 286 PHE A CA 1
ATOM 2203 C C . PHE A 1 286 ? 14.883 16.625 9.453 1 96 286 PHE A C 1
ATOM 2205 O O . PHE A 1 286 ? 15.469 15.781 10.125 1 96 286 PHE A O 1
ATOM 2212 N N . ILE A 1 287 ? 14.516 16.406 8.195 1 97.44 287 ILE A N 1
ATOM 2213 C CA . ILE A 1 287 ? 14.727 15.125 7.523 1 97.44 287 ILE A CA 1
ATOM 2214 C C . ILE A 1 287 ? 16.219 14.867 7.379 1 97.44 287 ILE A C 1
ATOM 2216 O O . ILE A 1 287 ? 16.688 13.75 7.621 1 97.44 287 ILE A O 1
ATOM 2220 N N . VAL A 1 288 ? 16.938 15.867 6.98 1 94.56 288 VAL A N 1
ATOM 2221 C CA . VAL A 1 288 ? 18.375 15.703 6.789 1 94.56 288 VAL A CA 1
ATOM 2222 C C . VAL A 1 288 ? 19.031 15.359 8.117 1 94.56 288 VAL A C 1
ATOM 2224 O O . VAL A 1 288 ? 19.953 14.547 8.172 1 94.56 288 VAL A O 1
ATOM 2227 N N . GLU A 1 289 ? 18.578 15.922 9.172 1 93.56 289 GLU A N 1
ATOM 2228 C CA . GLU A 1 289 ? 19.094 15.625 10.508 1 93.56 289 GLU A CA 1
ATOM 2229 C C . GLU A 1 289 ? 18.844 14.164 10.883 1 93.56 289 GLU A C 1
ATOM 2231 O O . GLU A 1 289 ? 19.703 13.523 11.492 1 93.56 289 GLU A O 1
ATOM 2236 N N . ARG A 1 290 ? 17.719 13.617 10.492 1 95.75 290 ARG A N 1
ATOM 2237 C CA . ARG A 1 290 ? 17.297 12.297 10.953 1 95.75 290 ARG A CA 1
ATOM 2238 C C . ARG A 1 290 ? 17.766 11.211 9.992 1 95.75 290 ARG A C 1
ATOM 2240 O O . ARG A 1 290 ? 18.047 10.086 10.406 1 95.75 290 ARG A O 1
ATOM 2247 N N . LEU A 1 291 ? 17.766 11.516 8.68 1 95.44 291 LEU A N 1
ATOM 2248 C CA . LEU A 1 291 ? 17.969 10.484 7.676 1 95.44 291 LEU A CA 1
ATOM 2249 C C . LEU A 1 291 ? 19.203 10.781 6.84 1 95.44 291 LEU A C 1
ATOM 2251 O O . LEU A 1 291 ? 19.578 9.984 5.973 1 95.44 291 LEU A O 1
ATOM 2255 N N . GLY A 1 292 ? 19.781 11.953 7.082 1 89.44 292 GLY A N 1
ATOM 2256 C CA . GLY A 1 292 ? 20.938 12.344 6.285 1 89.44 292 GLY A CA 1
ATOM 2257 C C . GLY A 1 292 ? 22.109 11.375 6.414 1 89.44 292 GLY A C 1
ATOM 2258 O O . GLY A 1 292 ? 22.203 10.641 7.402 1 89.44 292 GLY A O 1
ATOM 2259 N N . GLU A 1 293 ? 22.766 11.281 5.195 1 75.31 293 GLU A N 1
ATOM 2260 C CA . GLU A 1 293 ? 24.016 10.516 5.219 1 75.31 293 GLU A CA 1
ATOM 2261 C C . GLU A 1 293 ? 25.047 11.188 6.117 1 75.31 293 GLU A C 1
ATOM 2263 O O . GLU A 1 293 ? 25.141 12.414 6.172 1 75.31 293 GLU A O 1
ATOM 2268 N N . LEU A 1 294 ? 25.438 10.609 7.336 1 53.47 294 LEU A N 1
ATOM 2269 C CA . LEU A 1 294 ? 26.531 11.211 8.102 1 53.47 294 LEU A CA 1
ATOM 2270 C C . LEU A 1 294 ? 27.719 11.5 7.203 1 53.47 294 LEU A C 1
ATOM 2272 O O . LEU A 1 294 ? 27.969 10.781 6.23 1 53.47 294 LEU A O 1
ATOM 2276 N N . MET B 1 1 ? -1.031 -10.602 -41.469 1 71.06 1 MET B N 1
ATOM 2277 C CA . MET B 1 1 ? -0.309 -10.977 -40.25 1 71.06 1 MET B CA 1
ATOM 2278 C C . MET B 1 1 ? -1.276 -11.383 -39.156 1 71.06 1 MET B C 1
ATOM 2280 O O . MET B 1 1 ? -2.393 -10.867 -39.094 1 71.06 1 MET B O 1
ATOM 2284 N N . ASP B 1 2 ? -0.937 -12.398 -38.438 1 76.31 2 ASP B N 1
ATOM 2285 C CA . ASP B 1 2 ? -1.763 -12.859 -37.344 1 76.31 2 ASP B CA 1
ATOM 2286 C C . ASP B 1 2 ? -1.947 -11.758 -36.312 1 76.31 2 ASP B C 1
ATOM 2288 O O . ASP B 1 2 ? -0.983 -11.336 -35.656 1 76.31 2 ASP B O 1
ATOM 2292 N N . ARG B 1 3 ? -3.111 -11.383 -36.281 1 78.62 3 ARG B N 1
ATOM 2293 C CA . ARG B 1 3 ? -3.418 -10.219 -35.469 1 78.62 3 ARG B CA 1
ATOM 2294 C C . ARG B 1 3 ? -3.197 -10.523 -34 1 78.62 3 ARG B C 1
ATOM 2296 O O . ARG B 1 3 ? -2.707 -9.672 -33.25 1 78.62 3 ARG B O 1
ATOM 2303 N N . LEU B 1 4 ? -3.523 -11.664 -33.594 1 80.25 4 LEU B N 1
ATOM 2304 C CA . LEU B 1 4 ? -3.348 -12.039 -32.188 1 80.25 4 LEU B CA 1
ATOM 2305 C C . LEU B 1 4 ? -1.868 -12.102 -31.828 1 80.25 4 LEU B C 1
ATOM 2307 O O . LEU B 1 4 ? -1.473 -11.641 -30.75 1 80.25 4 LEU B O 1
ATOM 2311 N N . LEU B 1 5 ? -1.157 -12.688 -32.688 1 82.69 5 LEU B N 1
ATOM 2312 C CA . LEU B 1 5 ? 0.286 -12.719 -32.469 1 82.69 5 LEU B CA 1
ATOM 2313 C C . LEU B 1 5 ? 0.855 -11.305 -32.406 1 82.69 5 LEU B C 1
ATOM 2315 O O . LEU B 1 5 ? 1.726 -11.008 -31.594 1 82.69 5 LEU B O 1
ATOM 2319 N N . SER B 1 6 ? 0.326 -10.414 -33.219 1 88.62 6 SER B N 1
ATOM 2320 C CA . SER B 1 6 ? 0.787 -9.031 -33.219 1 88.62 6 SER B CA 1
ATOM 2321 C C . SER B 1 6 ? 0.476 -8.336 -31.906 1 88.62 6 SER B C 1
ATOM 2323 O O . SER B 1 6 ? 1.298 -7.582 -31.391 1 88.62 6 SER B O 1
ATOM 2325 N N . MET B 1 7 ? -0.695 -8.602 -31.391 1 86.88 7 MET B N 1
ATOM 2326 C CA . MET B 1 7 ? -1.071 -8.047 -30.094 1 86.88 7 MET B CA 1
ATOM 2327 C C . MET B 1 7 ? -0.168 -8.586 -28.984 1 86.88 7 MET B C 1
ATOM 2329 O O . MET B 1 7 ? 0.268 -7.84 -28.109 1 86.88 7 MET B O 1
ATOM 2333 N N . GLU B 1 8 ? 0.102 -9.867 -29.016 1 87 8 GLU B N 1
ATOM 2334 C CA . GLU B 1 8 ? 0.989 -10.508 -28.047 1 87 8 GLU B CA 1
ATOM 2335 C C . GLU B 1 8 ? 2.387 -9.891 -28.094 1 87 8 GLU B C 1
ATOM 2337 O O . GLU B 1 8 ? 2.984 -9.625 -27.047 1 87 8 GLU B O 1
ATOM 2342 N N . LEU B 1 9 ? 2.861 -9.719 -29.266 1 89.62 9 LEU B N 1
ATOM 2343 C CA . LEU B 1 9 ? 4.199 -9.172 -29.453 1 89.62 9 LEU B CA 1
ATOM 2344 C C . LEU B 1 9 ? 4.266 -7.723 -28.984 1 89.62 9 LEU B C 1
ATOM 2346 O O . LEU B 1 9 ? 5.254 -7.301 -28.391 1 89.62 9 LEU B O 1
ATOM 2350 N N . PHE B 1 10 ? 3.209 -6.977 -29.234 1 90.88 10 PHE B N 1
ATOM 2351 C CA . PHE B 1 10 ? 3.127 -5.594 -28.766 1 90.88 10 PHE B CA 1
ATOM 2352 C C . PHE B 1 10 ? 3.189 -5.531 -27.25 1 90.88 10 PHE B C 1
ATOM 2354 O O . PHE B 1 10 ? 3.984 -4.773 -26.688 1 90.88 10 PHE B O 1
ATOM 2361 N N . VAL B 1 11 ? 2.396 -6.301 -26.719 1 88.62 11 VAL B N 1
ATOM 2362 C CA . VAL B 1 11 ? 2.381 -6.355 -25.25 1 88.62 11 VAL B CA 1
ATOM 2363 C C . VAL B 1 11 ? 3.76 -6.766 -24.734 1 88.62 11 VAL B C 1
ATOM 2365 O O . VAL B 1 11 ? 4.266 -6.184 -23.781 1 88.62 11 VAL B O 1
ATOM 2368 N N . ALA B 1 12 ? 4.43 -7.703 -25.344 1 88.5 12 ALA B N 1
ATOM 2369 C CA . ALA B 1 12 ? 5.754 -8.188 -24.953 1 88.5 12 ALA B CA 1
ATOM 2370 C C . ALA B 1 12 ? 6.801 -7.086 -25.094 1 88.5 12 ALA B C 1
ATOM 2372 O O . ALA B 1 12 ? 7.664 -6.934 -24.219 1 88.5 12 ALA B O 1
ATOM 2373 N N . VAL B 1 13 ? 6.672 -6.375 -26.125 1 89.56 13 VAL B N 1
ATOM 2374 C CA . VAL B 1 13 ? 7.617 -5.289 -26.359 1 89.56 13 VAL B CA 1
ATOM 2375 C C . VAL B 1 13 ? 7.477 -4.242 -25.25 1 89.56 13 VAL B C 1
ATOM 2377 O O . VAL B 1 13 ? 8.477 -3.715 -24.75 1 89.56 13 VAL B O 1
ATOM 2380 N N . VAL B 1 14 ? 6.285 -3.986 -24.938 1 86.56 14 VAL B N 1
ATOM 2381 C CA . VAL B 1 14 ? 6.016 -2.971 -23.938 1 86.56 14 VAL B CA 1
ATOM 2382 C C . VAL B 1 14 ? 6.5 -3.461 -22.562 1 86.56 14 VAL B C 1
ATOM 2384 O O . VAL B 1 14 ? 7.172 -2.727 -21.844 1 86.56 14 VAL B O 1
ATOM 2387 N N . GLU B 1 15 ? 6.156 -4.652 -22.344 1 83.31 15 GLU B N 1
ATOM 2388 C CA . GLU B 1 15 ? 6.438 -5.203 -21.016 1 83.31 15 GLU B CA 1
ATOM 2389 C C . GLU B 1 15 ? 7.93 -5.469 -20.844 1 83.31 15 GLU B C 1
ATOM 2391 O O . GLU B 1 15 ? 8.469 -5.277 -19.75 1 83.31 15 GLU B O 1
ATOM 2396 N N . LYS B 1 16 ? 8.57 -5.887 -21.906 1 80.75 16 LYS B N 1
ATOM 2397 C CA . LYS B 1 16 ? 9.992 -6.223 -21.844 1 80.75 16 LYS B CA 1
ATOM 2398 C C . LYS B 1 16 ? 10.859 -5.012 -22.172 1 80.75 16 LYS B C 1
ATOM 2400 O O . LYS B 1 16 ? 12.07 -5.027 -21.938 1 80.75 16 LYS B O 1
ATOM 2405 N N . GLY B 1 17 ? 10.203 -4.016 -22.734 1 82.06 17 GLY B N 1
ATOM 2406 C CA . GLY B 1 17 ? 10.859 -2.75 -23.016 1 82.06 17 GLY B CA 1
ATOM 2407 C C . GLY B 1 17 ? 11.812 -2.82 -24.188 1 82.06 17 GLY B C 1
ATOM 2408 O O . GLY B 1 17 ? 12.656 -1.941 -24.359 1 82.06 17 GLY B O 1
ATOM 2409 N N . SER B 1 18 ? 11.805 -3.971 -24.875 1 85.94 18 SER B N 1
ATOM 2410 C CA . SER B 1 18 ? 12.75 -4.168 -25.969 1 85.94 18 SER B CA 1
ATOM 2411 C C . SER B 1 18 ? 12.164 -5.059 -27.062 1 85.94 18 SER B C 1
ATOM 2413 O O . SER B 1 18 ? 11.5 -6.051 -26.766 1 85.94 18 SER B O 1
ATOM 2415 N N . PHE B 1 19 ? 12.461 -4.703 -28.328 1 87.88 19 PHE B N 1
ATOM 2416 C CA . PHE B 1 19 ? 12.062 -5.508 -29.469 1 87.88 19 PHE B CA 1
ATOM 2417 C C . PHE B 1 19 ? 12.828 -6.824 -29.5 1 87.88 19 PHE B C 1
ATOM 2419 O O . PHE B 1 19 ? 12.258 -7.875 -29.812 1 87.88 19 PHE B O 1
ATOM 2426 N N . THR B 1 20 ? 14.055 -6.699 -29.125 1 86.75 20 THR B N 1
ATOM 2427 C CA . THR B 1 20 ? 14.898 -7.887 -29.125 1 86.75 20 THR B CA 1
ATOM 2428 C C . THR B 1 20 ? 14.438 -8.891 -28.078 1 86.75 20 THR B C 1
ATOM 2430 O O . THR B 1 20 ? 14.352 -10.086 -28.344 1 86.75 20 THR B O 1
ATOM 2433 N N . ALA B 1 21 ? 14.117 -8.398 -27 1 85.56 21 ALA B N 1
ATOM 2434 C CA . ALA B 1 21 ? 13.664 -9.266 -25.906 1 85.56 21 ALA B CA 1
ATOM 2435 C C . ALA B 1 21 ? 12.336 -9.93 -26.25 1 85.56 21 ALA B C 1
ATOM 2437 O O . ALA B 1 21 ? 12.125 -11.102 -25.938 1 85.56 21 ALA B O 1
ATOM 2438 N N . ALA B 1 22 ? 11.516 -9.18 -26.812 1 89.69 22 ALA B N 1
ATOM 2439 C CA . ALA B 1 22 ? 10.234 -9.719 -27.234 1 89.69 22 ALA B CA 1
ATOM 2440 C C . ALA B 1 22 ? 10.422 -10.781 -28.312 1 89.69 22 ALA B C 1
ATOM 2442 O O . ALA B 1 22 ? 9.75 -11.812 -28.297 1 89.69 22 ALA B O 1
ATOM 2443 N N . ALA B 1 23 ? 11.312 -10.531 -29.203 1 90.38 23 ALA B N 1
ATOM 2444 C CA . ALA B 1 23 ? 11.625 -11.484 -30.266 1 90.38 23 ALA B CA 1
ATOM 2445 C C . ALA B 1 23 ? 12.125 -12.805 -29.688 1 90.38 23 ALA B C 1
ATOM 2447 O O . ALA B 1 23 ? 11.648 -13.875 -30.078 1 90.38 23 ALA B O 1
ATOM 2448 N N . ASP B 1 24 ? 12.977 -12.703 -28.781 1 83.69 24 ASP B N 1
ATOM 2449 C CA . ASP B 1 24 ? 13.547 -13.875 -28.125 1 83.69 24 ASP B CA 1
ATOM 2450 C C . ASP B 1 24 ? 12.477 -14.672 -27.391 1 83.69 24 ASP B C 1
ATOM 2452 O O . ASP B 1 24 ? 12.43 -15.898 -27.484 1 83.69 24 ASP B O 1
ATOM 2456 N N . ALA B 1 25 ? 11.578 -13.992 -26.797 1 81.88 25 ALA B N 1
ATOM 2457 C CA . ALA B 1 25 ? 10.531 -14.617 -25.984 1 81.88 25 ALA B CA 1
ATOM 2458 C C . ALA B 1 25 ? 9.547 -15.375 -26.875 1 81.88 25 ALA B C 1
ATOM 2460 O O . ALA B 1 25 ? 8.922 -16.344 -26.438 1 81.88 25 ALA B O 1
ATOM 2461 N N . HIS B 1 26 ? 9.43 -14.969 -28.031 1 83.19 26 HIS B N 1
ATOM 2462 C CA . HIS B 1 26 ? 8.445 -15.562 -28.938 1 83.19 26 HIS B CA 1
ATOM 2463 C C . HIS B 1 26 ? 9.117 -16.359 -30.047 1 83.19 26 HIS B C 1
ATOM 2465 O O . HIS B 1 26 ? 8.461 -16.75 -31.016 1 83.19 26 HIS B O 1
ATOM 2471 N N . ARG B 1 27 ? 10.453 -16.516 -29.938 1 86.31 27 ARG B N 1
ATOM 2472 C CA . ARG B 1 27 ? 11.25 -17.266 -30.906 1 86.31 27 ARG B CA 1
ATOM 2473 C C . ARG B 1 27 ? 11.031 -16.734 -32.312 1 86.31 27 ARG B C 1
ATOM 2475 O O . ARG B 1 27 ? 10.805 -17.516 -33.25 1 86.31 27 ARG B O 1
ATOM 2482 N N . LEU B 1 28 ? 11.016 -15.438 -32.406 1 85.38 28 LEU B N 1
ATOM 2483 C CA . LEU B 1 28 ? 10.922 -14.734 -33.688 1 85.38 28 LEU B CA 1
ATOM 2484 C C . LEU B 1 28 ? 12.117 -13.812 -33.906 1 85.38 28 LEU B C 1
ATOM 2486 O O . LEU B 1 28 ? 12.867 -13.539 -32.969 1 85.38 28 LEU B O 1
ATOM 2490 N N . SER B 1 29 ? 12.422 -13.5 -35.094 1 88.31 29 SER B N 1
ATOM 2491 C CA . SER B 1 29 ? 13.453 -12.508 -35.375 1 88.31 29 SER B CA 1
ATOM 2492 C C . SER B 1 29 ? 12.969 -11.094 -35.062 1 88.31 29 SER B C 1
ATOM 2494 O O . SER B 1 29 ? 11.766 -10.82 -35.125 1 88.31 29 SER B O 1
ATOM 2496 N N . GLN B 1 30 ? 13.875 -10.242 -34.688 1 91.06 30 GLN B N 1
ATOM 2497 C CA . GLN B 1 30 ? 13.547 -8.859 -34.344 1 91.06 30 GLN B CA 1
ATOM 2498 C C . GLN B 1 30 ? 12.852 -8.164 -35.5 1 91.06 30 GLN B C 1
ATOM 2500 O O . GLN B 1 30 ? 11.859 -7.457 -35.312 1 91.06 30 GLN B O 1
ATOM 2505 N N . PRO B 1 31 ? 13.32 -8.406 -36.781 1 90 31 PRO B N 1
ATOM 2506 C CA . PRO B 1 31 ? 12.609 -7.773 -37.875 1 90 31 PRO B CA 1
ATOM 2507 C C . PRO B 1 31 ? 11.156 -8.227 -38 1 90 31 PRO B C 1
ATOM 2509 O O . PRO B 1 31 ? 10.281 -7.422 -38.344 1 90 31 PRO B O 1
ATOM 2512 N N . MET B 1 32 ? 10.945 -9.438 -37.656 1 88.44 32 MET B N 1
ATOM 2513 C CA . MET B 1 32 ? 9.578 -9.953 -37.688 1 88.44 32 MET B CA 1
ATOM 2514 C C . MET B 1 32 ? 8.711 -9.266 -36.625 1 88.44 32 MET B C 1
ATOM 2516 O O . MET B 1 32 ? 7.551 -8.945 -36.906 1 88.44 32 MET B O 1
ATOM 2520 N N . VAL B 1 33 ? 9.281 -9.062 -35.438 1 92.56 33 VAL B N 1
ATOM 2521 C CA . VAL B 1 33 ? 8.562 -8.344 -34.375 1 92.56 33 VAL B CA 1
ATOM 2522 C C . VAL B 1 33 ? 8.234 -6.93 -34.875 1 92.56 33 VAL B C 1
ATOM 2524 O O . VAL B 1 33 ? 7.117 -6.445 -34.688 1 92.56 33 VAL B O 1
ATOM 2527 N N . GLY B 1 34 ? 9.164 -6.246 -35.469 1 92.06 34 GLY B N 1
ATOM 2528 C CA . GLY B 1 34 ? 8.953 -4.922 -36.031 1 92.06 34 GLY B CA 1
ATOM 2529 C C . GLY B 1 34 ? 7.832 -4.879 -37.062 1 92.06 34 GLY B C 1
ATOM 2530 O O . GLY B 1 34 ? 7.02 -3.953 -37.031 1 92.06 34 GLY B O 1
ATOM 2531 N N . LYS B 1 35 ? 7.812 -5.891 -37.875 1 90.81 35 LYS B N 1
ATOM 2532 C CA . LYS B 1 35 ? 6.777 -5.977 -38.906 1 90.81 35 LYS B CA 1
ATOM 2533 C C . LYS B 1 35 ? 5.395 -6.109 -38.281 1 90.81 35 LYS B C 1
ATOM 2535 O O . LYS B 1 35 ? 4.434 -5.492 -38.75 1 90.81 35 LYS B O 1
ATOM 2540 N N . HIS B 1 36 ? 5.316 -6.93 -37.281 1 90.69 36 HIS B N 1
ATOM 2541 C CA . HIS B 1 36 ? 4.055 -7.113 -36.562 1 90.69 36 HIS B CA 1
ATOM 2542 C C . HIS B 1 36 ? 3.578 -5.809 -35.938 1 90.69 36 HIS B C 1
ATOM 2544 O O . HIS B 1 36 ? 2.395 -5.469 -36.031 1 90.69 36 HIS B O 1
ATOM 2550 N N . ILE B 1 37 ? 4.477 -5.066 -35.312 1 91.94 37 ILE B N 1
ATOM 2551 C CA . ILE B 1 37 ? 4.125 -3.805 -34.688 1 91.94 37 ILE B CA 1
ATOM 2552 C C . ILE B 1 37 ? 3.715 -2.781 -35.75 1 91.94 37 ILE B C 1
ATOM 2554 O O . ILE B 1 37 ? 2.721 -2.072 -35.562 1 91.94 37 ILE B O 1
ATOM 2558 N N . ALA B 1 38 ? 4.449 -2.764 -36.812 1 90.25 38 ALA B N 1
ATOM 2559 C CA . ALA B 1 38 ? 4.133 -1.863 -37.938 1 90.25 38 ALA B CA 1
ATOM 2560 C C . ALA B 1 38 ? 2.76 -2.176 -38.5 1 90.25 38 ALA B C 1
ATOM 2562 O O . ALA B 1 38 ? 2.004 -1.264 -38.875 1 90.25 38 ALA B O 1
ATOM 2563 N N . ALA B 1 39 ? 2.531 -3.441 -38.625 1 86.62 39 ALA B N 1
ATOM 2564 C CA . ALA B 1 39 ? 1.233 -3.865 -39.156 1 86.62 39 ALA B CA 1
ATOM 2565 C C . ALA B 1 39 ? 0.099 -3.395 -38.25 1 86.62 39 ALA B C 1
ATOM 2567 O O . ALA B 1 39 ? -0.947 -2.955 -38.719 1 86.62 39 ALA B O 1
ATOM 2568 N N . LEU B 1 40 ? 0.293 -3.486 -36.938 1 88.56 40 LEU B N 1
ATOM 2569 C CA . LEU B 1 40 ? -0.697 -3.004 -35.969 1 88.56 40 LEU B CA 1
ATOM 2570 C C . LEU B 1 40 ? -0.896 -1.499 -36.094 1 88.56 40 LEU B C 1
ATOM 2572 O O . LEU B 1 40 ? -2.031 -1.017 -36.094 1 88.56 40 LEU B O 1
ATOM 2576 N N . GLU B 1 41 ? 0.172 -0.795 -36.25 1 90.62 41 GLU B N 1
ATOM 2577 C CA . GLU B 1 41 ? 0.128 0.66 -36.344 1 90.62 41 GLU B CA 1
ATOM 2578 C C . GLU B 1 41 ? -0.574 1.096 -37.656 1 90.62 41 GLU B C 1
ATOM 2580 O O . GLU B 1 41 ? -1.349 2.055 -37.625 1 90.62 41 GLU B O 1
ATOM 2585 N N . GLN B 1 42 ? -0.284 0.399 -38.688 1 85.56 42 GLN B N 1
ATOM 2586 C CA . GLN B 1 42 ? -0.938 0.669 -39.969 1 85.56 42 GLN B CA 1
ATOM 2587 C C . GLN B 1 42 ? -2.445 0.448 -39.875 1 85.56 42 GLN B C 1
ATOM 2589 O O . GLN B 1 42 ? -3.23 1.271 -40.344 1 85.56 42 GLN B O 1
ATOM 2594 N N . ARG B 1 43 ? -2.793 -0.622 -39.25 1 82.88 43 ARG B N 1
ATOM 2595 C CA . ARG B 1 43 ? -4.207 -0.949 -39.094 1 82.88 43 ARG B CA 1
ATOM 2596 C C . ARG B 1 43 ? -4.922 0.097 -38.25 1 82.88 43 ARG B C 1
ATOM 2598 O O . ARG B 1 43 ? -6.062 0.463 -38.531 1 82.88 43 ARG B O 1
ATOM 2605 N N . LEU B 1 44 ? -4.207 0.598 -37.219 1 83.38 44 LEU B N 1
ATOM 2606 C CA . LEU B 1 44 ? -4.797 1.517 -36.25 1 83.38 44 LEU B CA 1
ATOM 2607 C C . LEU B 1 44 ? -4.688 2.959 -36.719 1 83.38 44 LEU B C 1
ATOM 2609 O O . LEU B 1 44 ? -5.363 3.846 -36.219 1 83.38 44 LEU B O 1
ATOM 2613 N N . GLY B 1 45 ? -3.887 3.131 -37.75 1 85.94 45 GLY B N 1
ATOM 2614 C CA . GLY B 1 45 ? -3.703 4.457 -38.312 1 85.94 45 GLY B CA 1
ATOM 2615 C C . GLY B 1 45 ? -2.887 5.375 -37.438 1 85.94 45 GLY B C 1
ATOM 2616 O O . GLY B 1 45 ? -3.064 6.598 -37.469 1 85.94 45 GLY B O 1
ATOM 2617 N N . GLY B 1 46 ? -2.121 4.828 -36.5 1 86.19 46 GLY B N 1
ATOM 2618 C CA . GLY B 1 46 ? -1.292 5.602 -35.594 1 86.19 46 GLY B CA 1
ATOM 2619 C C . GLY B 1 46 ? -0.14 4.801 -35.031 1 86.19 46 GLY B C 1
ATOM 2620 O O . GLY B 1 46 ? -0.142 3.57 -35.094 1 86.19 46 GLY B O 1
ATOM 2621 N N . LYS B 1 47 ? 0.768 5.574 -34.469 1 88.94 47 LYS B N 1
ATOM 2622 C CA . LYS B 1 47 ? 1.927 4.941 -33.875 1 88.94 47 LYS B CA 1
ATOM 2623 C C . LYS B 1 47 ? 1.617 4.52 -32.438 1 88.94 47 LYS B C 1
ATOM 2625 O O . LYS B 1 47 ? 0.961 5.254 -31.688 1 88.94 47 LYS B O 1
ATOM 2630 N N . LEU B 1 48 ? 2.016 3.293 -32.156 1 90.94 48 LEU B N 1
ATOM 2631 C CA . LEU B 1 48 ? 1.842 2.771 -30.812 1 90.94 48 LEU B CA 1
ATOM 2632 C C . LEU B 1 48 ? 3.072 3.059 -29.953 1 90.94 48 LEU B C 1
ATOM 2634 O O . LEU B 1 48 ? 2.961 3.234 -28.734 1 90.94 48 LEU B O 1
ATOM 2638 N N . LEU B 1 49 ? 4.188 3.074 -30.625 1 88.69 49 LEU B N 1
ATOM 2639 C CA . LEU B 1 49 ? 5.477 3.258 -29.953 1 88.69 49 LEU B CA 1
ATOM 2640 C C . LEU B 1 49 ? 6.27 4.379 -30.625 1 88.69 49 LEU B C 1
ATOM 2642 O O . LEU B 1 49 ? 6.16 4.598 -31.828 1 88.69 49 LEU B O 1
ATOM 2646 N N . VAL B 1 50 ? 6.914 5.266 -29.75 1 81 50 VAL B N 1
ATOM 2647 C CA . VAL B 1 50 ? 7.809 6.273 -30.297 1 81 50 VAL B CA 1
ATOM 2648 C C . VAL B 1 50 ? 9.234 6.012 -29.828 1 81 50 VAL B C 1
ATOM 2650 O O . VAL B 1 50 ? 9.461 5.66 -28.672 1 81 50 VAL B O 1
ATOM 2653 N N . ARG B 1 51 ? 10.047 5.695 -30.75 1 66.75 51 ARG B N 1
ATOM 2654 C CA . ARG B 1 51 ? 11.461 5.438 -30.5 1 66.75 51 ARG B CA 1
ATOM 2655 C C . ARG B 1 51 ? 12.203 6.73 -30.188 1 66.75 51 ARG B C 1
ATOM 2657 O O . ARG B 1 51 ? 12.039 7.734 -30.875 1 66.75 51 ARG B O 1
ATOM 2664 N N . THR B 1 52 ? 12.422 7 -29.062 1 54.41 52 THR B N 1
ATOM 2665 C CA . THR B 1 52 ? 13.43 8.023 -28.828 1 54.41 52 THR B CA 1
ATOM 2666 C C . THR B 1 52 ? 14.812 7.402 -28.688 1 54.41 52 THR B C 1
ATOM 2668 O O . THR B 1 52 ? 14.938 6.184 -28.562 1 54.41 52 THR B O 1
ATOM 2671 N N . THR B 1 53 ? 15.977 8.102 -28.875 1 53.16 53 THR B N 1
ATOM 2672 C CA . THR B 1 53 ? 17.359 7.652 -28.859 1 53.16 53 THR B CA 1
ATOM 2673 C C . THR B 1 53 ? 17.609 6.668 -27.719 1 53.16 53 THR B C 1
ATOM 2675 O O . THR B 1 53 ? 18.547 5.867 -27.781 1 53.16 53 THR B O 1
ATOM 2678 N N . ARG B 1 54 ? 17.031 6.605 -26.531 1 52.03 54 ARG B N 1
ATOM 2679 C CA . ARG B 1 54 ? 17.422 5.801 -25.375 1 52.03 54 ARG B CA 1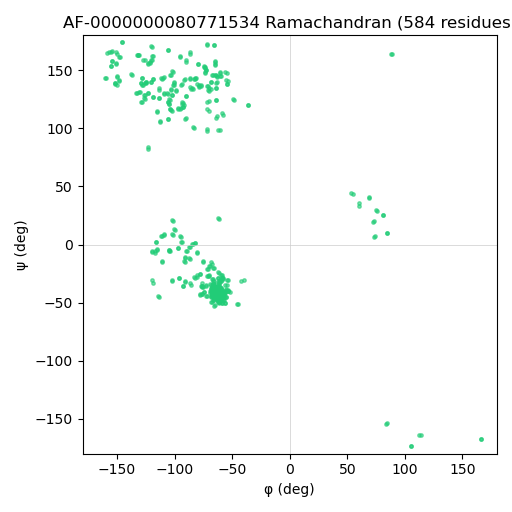
ATOM 2680 C C . ARG B 1 54 ? 16.328 4.832 -24.969 1 52.03 54 ARG B C 1
ATOM 2682 O O . ARG B 1 54 ? 16.578 3.846 -24.281 1 52.03 54 ARG B O 1
ATOM 2689 N N . ARG B 1 55 ? 15.078 5.145 -25.172 1 60.47 55 ARG B N 1
ATOM 2690 C CA . ARG B 1 55 ? 14.078 4.219 -24.641 1 60.47 55 ARG B CA 1
ATOM 2691 C C . ARG B 1 55 ? 12.797 4.266 -25.469 1 60.47 55 ARG B C 1
ATOM 2693 O O . ARG B 1 55 ? 12.422 5.32 -25.984 1 60.47 55 ARG B O 1
ATOM 2700 N N . GLN B 1 56 ? 12.195 3.088 -25.75 1 69.56 56 GLN B N 1
ATOM 2701 C CA . GLN B 1 56 ? 10.898 2.969 -26.406 1 69.56 56 GLN B CA 1
ATOM 2702 C C . GLN B 1 56 ? 9.773 3.383 -25.469 1 69.56 56 GLN B C 1
ATOM 2704 O O . GLN B 1 56 ? 9.727 2.955 -24.328 1 69.56 56 GLN B O 1
ATOM 2709 N N . GLN B 1 57 ? 9.086 4.48 -25.906 1 79.25 57 GLN B N 1
ATOM 2710 C CA . GLN B 1 57 ? 7.977 4.941 -25.078 1 79.25 57 GLN B CA 1
ATOM 2711 C C . GLN B 1 57 ? 6.637 4.719 -25.781 1 79.25 57 GLN B C 1
ATOM 2713 O O . GLN B 1 57 ? 6.551 4.793 -27 1 79.25 57 GLN B O 1
ATOM 2718 N N . LEU B 1 58 ? 5.605 4.367 -25.016 1 85.06 58 LEU B N 1
ATOM 2719 C CA . LEU B 1 58 ? 4.242 4.23 -25.516 1 85.06 58 LEU B CA 1
ATOM 2720 C C . LEU B 1 58 ? 3.652 5.594 -25.859 1 85.06 58 LEU B C 1
ATOM 2722 O O . LEU B 1 58 ? 3.85 6.566 -25.125 1 85.06 58 LEU B O 1
ATOM 2726 N N . THR B 1 59 ? 2.982 5.719 -27.062 1 83 59 THR B N 1
ATOM 2727 C CA . THR B 1 59 ? 2.113 6.852 -27.359 1 83 59 THR B CA 1
ATOM 2728 C C . THR B 1 59 ? 0.821 6.766 -26.547 1 83 59 THR B C 1
ATOM 2730 O O . THR B 1 59 ? 0.581 5.777 -25.859 1 83 59 THR B O 1
ATOM 2733 N N . GLU B 1 60 ? 0.042 7.785 -26.609 1 79.44 60 GLU B N 1
ATOM 2734 C CA . GLU B 1 60 ? -1.278 7.738 -25.984 1 79.44 60 GLU B CA 1
ATOM 2735 C C . GLU B 1 60 ? -2.119 6.602 -26.562 1 79.44 60 GLU B C 1
ATOM 2737 O O . GLU B 1 60 ? -2.768 5.863 -25.812 1 79.44 60 GLU B O 1
ATOM 2742 N N . LEU B 1 61 ? -2.055 6.508 -27.812 1 81.06 61 LEU B N 1
ATOM 2743 C CA . LEU B 1 61 ? -2.723 5.402 -28.5 1 81.06 61 LEU B CA 1
ATOM 2744 C C . LEU B 1 61 ? -2.143 4.062 -28.047 1 81.06 61 LEU B C 1
ATOM 2746 O O . LEU B 1 61 ? -2.887 3.107 -27.812 1 81.06 61 LEU B O 1
ATOM 2750 N N . GLY B 1 62 ? -0.874 4.086 -27.891 1 86.69 62 GLY B N 1
ATOM 2751 C CA . GLY B 1 62 ? -0.194 2.883 -27.438 1 86.69 62 GLY B CA 1
ATOM 2752 C C . GLY B 1 62 ? -0.61 2.447 -26.047 1 86.69 62 GLY B C 1
ATOM 2753 O O . GLY B 1 62 ? -0.81 1.258 -25.797 1 86.69 62 GLY B O 1
ATOM 2754 N N . GLN B 1 63 ? -0.757 3.389 -25.266 1 82.31 63 GLN B N 1
ATOM 2755 C CA . GLN B 1 63 ? -1.144 3.088 -23.891 1 82.31 63 GLN B CA 1
ATOM 2756 C C . GLN B 1 63 ? -2.547 2.49 -23.828 1 82.31 63 GLN B C 1
ATOM 2758 O O . GLN B 1 63 ? -2.77 1.48 -23.156 1 82.31 63 GLN B O 1
ATOM 2763 N N . HIS B 1 64 ? -3.445 3.074 -24.547 1 80 64 HIS B N 1
ATOM 2764 C CA . HIS B 1 64 ? -4.82 2.586 -24.594 1 80 64 HIS B CA 1
ATOM 2765 C C . HIS B 1 64 ? -4.891 1.208 -25.234 1 80 64 HIS B C 1
ATOM 2767 O O . HIS B 1 64 ? -5.57 0.312 -24.734 1 80 64 HIS B O 1
ATOM 2773 N N . TYR B 1 65 ? -4.191 1.135 -26.312 1 84.56 65 TYR B N 1
ATOM 2774 C CA . TYR B 1 65 ? -4.223 -0.126 -27.047 1 84.56 65 TYR B CA 1
ATOM 2775 C C . TYR B 1 65 ? -3.566 -1.241 -26.25 1 84.56 65 TYR B C 1
ATOM 2777 O O . TYR B 1 65 ? -4.016 -2.391 -26.281 1 84.56 65 TYR B O 1
ATOM 2785 N N . TYR B 1 66 ? -2.518 -0.882 -25.531 1 85.88 66 TYR B N 1
ATOM 2786 C CA . TYR B 1 66 ? -1.85 -1.847 -24.656 1 85.88 66 TYR B CA 1
ATOM 2787 C C . TYR B 1 66 ? -2.822 -2.424 -23.641 1 85.88 66 TYR B C 1
ATOM 2789 O O . TYR B 1 66 ? -2.916 -3.645 -23.484 1 85.88 66 TYR B O 1
ATOM 2797 N N . GLN B 1 67 ? -3.559 -1.585 -23.078 1 80.31 67 GLN B N 1
ATOM 2798 C CA . GLN B 1 67 ? -4.523 -2.023 -22.078 1 80.31 67 GLN B CA 1
ATOM 2799 C C . GLN B 1 67 ? -5.586 -2.928 -22.703 1 80.31 67 GLN B C 1
ATOM 2801 O O . GLN B 1 67 ? -5.961 -3.945 -22.109 1 80.31 67 GLN B O 1
ATOM 2806 N N . ARG B 1 68 ? -5.98 -2.561 -23.828 1 77.5 68 ARG B N 1
ATOM 2807 C CA . ARG B 1 68 ? -6.992 -3.348 -24.531 1 77.5 68 ARG B CA 1
ATOM 2808 C C . ARG B 1 68 ? -6.426 -4.691 -24.984 1 77.5 68 ARG B C 1
ATOM 2810 O O . ARG B 1 68 ? -7.098 -5.719 -24.875 1 77.5 68 ARG B O 1
ATOM 2817 N N . CYS B 1 69 ? -5.203 -4.637 -25.438 1 83.38 69 CYS B N 1
ATOM 2818 C CA . CYS B 1 69 ? -4.566 -5.879 -25.859 1 83.38 69 CYS B CA 1
ATOM 2819 C C . CYS B 1 69 ? -4.43 -6.84 -24.672 1 83.38 69 CYS B C 1
ATOM 2821 O O . CYS B 1 69 ? -4.715 -8.031 -24.812 1 83.38 69 CYS B O 1
ATOM 2823 N N . ARG B 1 70 ? -4.02 -6.277 -23.641 1 80.75 70 ARG B N 1
ATOM 2824 C CA . ARG B 1 70 ? -3.877 -7.113 -22.453 1 80.75 70 ARG B CA 1
ATOM 2825 C C . ARG B 1 70 ? -5.207 -7.758 -22.078 1 80.75 70 ARG B C 1
ATOM 2827 O O . ARG B 1 70 ? -5.25 -8.945 -21.734 1 80.75 70 ARG B O 1
ATOM 2834 N N . ALA B 1 71 ? -6.277 -7.043 -22.203 1 74.69 71 ALA B N 1
ATOM 2835 C CA . ALA B 1 71 ? -7.613 -7.543 -21.875 1 74.69 71 ALA B CA 1
ATOM 2836 C C . ALA B 1 71 ? -8.039 -8.633 -22.859 1 74.69 71 ALA B C 1
ATOM 2838 O O . ALA B 1 71 ? -8.57 -9.672 -22.453 1 74.69 71 ALA B O 1
ATOM 2839 N N . ILE B 1 72 ? -7.801 -8.367 -24.062 1 73.75 72 ILE B N 1
ATOM 2840 C CA . ILE B 1 72 ? -8.18 -9.305 -25.109 1 73.75 72 ILE B CA 1
ATOM 2841 C C . ILE B 1 72 ? -7.383 -10.602 -24.953 1 73.75 72 ILE B C 1
ATOM 2843 O O . ILE B 1 72 ? -7.953 -11.695 -25 1 73.75 72 ILE B O 1
ATOM 2847 N N . LEU B 1 73 ? -6.133 -10.484 -24.734 1 76.5 73 LEU B N 1
ATOM 2848 C CA . LEU B 1 73 ? -5.285 -11.672 -24.609 1 76.5 73 LEU B CA 1
ATOM 2849 C C . LEU B 1 73 ? -5.648 -12.461 -23.359 1 76.5 73 LEU B C 1
ATOM 2851 O O . LEU B 1 73 ? -5.609 -13.695 -23.375 1 76.5 73 LEU B O 1
ATOM 2855 N N . ALA B 1 74 ? -6.051 -11.758 -22.453 1 70.75 74 ALA B N 1
ATOM 2856 C CA . ALA B 1 74 ? -6.52 -12.414 -21.25 1 70.75 74 ALA B CA 1
ATOM 2857 C C . ALA B 1 74 ? -7.809 -13.188 -21.5 1 70.75 74 ALA B C 1
ATOM 2859 O O . ALA B 1 74 ? -7.969 -14.32 -21.031 1 70.75 74 ALA B O 1
ATOM 2860 N N . GLU B 1 75 ? -8.672 -12.57 -22.297 1 62.84 75 GLU B N 1
ATOM 2861 C CA . GLU B 1 75 ? -9.922 -13.227 -22.672 1 62.84 75 GLU B CA 1
ATOM 2862 C C . GLU B 1 75 ? -9.664 -14.453 -23.531 1 62.84 75 GLU B C 1
ATOM 2864 O O . GLU B 1 75 ? -10.32 -15.484 -23.375 1 62.84 75 GLU B O 1
ATOM 2869 N N . LEU B 1 76 ? -8.797 -14.328 -24.391 1 61.69 76 LEU B N 1
ATOM 2870 C CA . LEU B 1 76 ? -8.43 -15.453 -25.25 1 61.69 76 LEU B CA 1
ATOM 2871 C C . LEU B 1 76 ? -7.848 -16.594 -24.422 1 61.69 76 LEU B C 1
ATOM 2873 O O . LEU B 1 76 ? -8.211 -17.75 -24.625 1 61.69 76 LEU B O 1
ATOM 2877 N N . ALA B 1 77 ? -6.996 -16.266 -23.562 1 61.25 77 ALA B N 1
ATOM 2878 C CA . ALA B 1 77 ? -6.422 -17.281 -22.688 1 61.25 77 ALA B CA 1
ATOM 2879 C C . ALA B 1 77 ? -7.508 -17.969 -21.859 1 61.25 77 ALA B C 1
ATOM 2881 O O . ALA B 1 77 ? -7.504 -19.203 -21.719 1 61.25 77 ALA B O 1
ATOM 2882 N N . ALA B 1 78 ? -8.398 -17.188 -21.5 1 57.66 78 ALA B N 1
ATOM 2883 C CA . ALA B 1 78 ? -9.523 -17.703 -20.719 1 57.66 78 ALA B CA 1
ATOM 2884 C C . ALA B 1 78 ? -10.375 -18.656 -21.562 1 57.66 78 ALA B C 1
ATOM 2886 O O . ALA B 1 78 ? -10.82 -19.703 -21.062 1 57.66 78 ALA B O 1
ATOM 2887 N N . ALA B 1 79 ? -10.578 -18.25 -22.734 1 56.41 79 ALA B N 1
ATOM 2888 C CA . ALA B 1 79 ? -11.359 -19.078 -23.656 1 56.41 79 ALA B CA 1
ATOM 2889 C C . ALA B 1 79 ? -10.656 -20.406 -23.922 1 56.41 79 ALA B C 1
ATOM 2891 O O . ALA B 1 79 ? -11.289 -21.469 -23.953 1 56.41 79 ALA B O 1
ATOM 2892 N N . GLU B 1 80 ? -9.453 -20.328 -24.125 1 55.94 80 GLU B N 1
ATOM 2893 C CA . GLU B 1 80 ? -8.68 -21.547 -24.375 1 55.94 80 GLU B CA 1
ATOM 2894 C C . GLU B 1 80 ? -8.633 -22.438 -23.141 1 55.94 80 GLU B C 1
ATOM 2896 O O . GLU B 1 80 ? -8.742 -23.656 -23.25 1 55.94 80 GLU B O 1
ATOM 2901 N N . ASP B 1 81 ? -8.508 -21.812 -22.078 1 53.09 81 ASP B N 1
ATOM 2902 C CA . ASP B 1 81 ? -8.516 -22.547 -20.828 1 53.09 81 ASP B CA 1
ATOM 2903 C C . ASP B 1 81 ? -9.859 -23.234 -20.609 1 53.09 81 ASP B C 1
ATOM 2905 O O . ASP B 1 81 ? -9.914 -24.375 -20.156 1 53.09 81 ASP B O 1
ATOM 2909 N N . ALA B 1 82 ? -10.852 -22.516 -20.859 1 48.25 82 ALA B N 1
ATOM 2910 C CA . ALA B 1 82 ? -12.188 -23.094 -20.75 1 48.25 82 ALA B CA 1
ATOM 2911 C C . ALA B 1 82 ? -12.336 -24.328 -21.641 1 48.25 82 ALA B C 1
ATOM 2913 O O . ALA B 1 82 ? -12.922 -25.328 -21.25 1 48.25 82 ALA B O 1
ATOM 2914 N N . ALA B 1 83 ? -11.867 -24.234 -22.703 1 47.72 83 ALA B N 1
ATOM 2915 C CA . ALA B 1 83 ? -11.938 -25.375 -23.609 1 47.72 83 ALA B CA 1
ATOM 2916 C C . ALA B 1 83 ? -11.109 -26.547 -23.094 1 47.72 83 ALA B C 1
ATOM 2918 O O . ALA B 1 83 ? -11.523 -27.703 -23.219 1 47.72 83 ALA B O 1
ATOM 2919 N N . ALA B 1 84 ? -10.086 -26.172 -22.484 1 47.34 84 ALA B N 1
ATOM 2920 C CA . ALA B 1 84 ? -9.242 -27.219 -21.891 1 47.34 84 ALA B CA 1
ATOM 2921 C C . ALA B 1 84 ? -9.867 -27.766 -20.625 1 47.34 84 ALA B C 1
ATOM 2923 O O . ALA B 1 84 ? -9.656 -28.922 -20.266 1 47.34 84 ALA B O 1
ATOM 2924 N N . LEU B 1 85 ? -10.609 -27.031 -19.766 1 46.19 85 LEU B N 1
ATOM 2925 C CA . LEU B 1 85 ? -11.219 -27.328 -18.469 1 46.19 85 LEU B CA 1
ATOM 2926 C C . LEU B 1 85 ? -12.125 -28.547 -18.547 1 46.19 85 LEU B C 1
ATOM 2928 O O . LEU B 1 85 ? -12.398 -29.188 -17.531 1 46.19 85 LEU B O 1
ATOM 2932 N N . LEU B 1 86 ? -12.891 -28.797 -19.516 1 45.03 86 LEU B N 1
ATOM 2933 C CA . LEU B 1 86 ? -13.781 -29.938 -19.375 1 45.03 86 LEU B CA 1
ATOM 2934 C C . LEU B 1 86 ? -13.031 -31.141 -18.812 1 45.03 86 LEU B C 1
ATOM 2936 O O . LEU B 1 86 ? -13.578 -31.922 -18.031 1 45.03 86 LEU B O 1
ATOM 2940 N N . ARG B 1 87 ? -12.039 -31.641 -19.156 1 49.06 87 ARG B N 1
ATOM 2941 C CA . ARG B 1 87 ? -11.375 -32.812 -18.609 1 49.06 87 ARG B CA 1
ATOM 2942 C C . ARG B 1 87 ? -10.164 -32.438 -17.766 1 49.06 87 ARG B C 1
ATOM 2944 O O . ARG B 1 87 ? -9.555 -33.281 -17.109 1 49.06 87 ARG B O 1
ATOM 2951 N N . ALA B 1 88 ? -9.57 -31.062 -17.578 1 58.78 88 ALA B N 1
ATOM 2952 C CA . ALA B 1 88 ? -8.148 -30.766 -17.406 1 58.78 88 ALA B CA 1
ATOM 2953 C C . ALA B 1 88 ? -7.867 -30.219 -16 1 58.78 88 ALA B C 1
ATOM 2955 O O . ALA B 1 88 ? -8.734 -29.609 -15.383 1 58.78 88 ALA B O 1
ATOM 2956 N N . GLN B 1 89 ? -6.891 -30.625 -15.203 1 77.69 89 GLN B N 1
ATOM 2957 C CA . GLN B 1 89 ? -6.254 -30.156 -13.977 1 77.69 89 GLN B CA 1
ATOM 2958 C C . GLN B 1 89 ? -6.16 -28.641 -13.953 1 77.69 89 GLN B C 1
ATOM 2960 O O . GLN B 1 89 ? -5.758 -28.016 -14.938 1 77.69 89 GLN B O 1
ATOM 2965 N N . PRO B 1 90 ? -6.852 -27.984 -12.836 1 87.69 90 PRO B N 1
ATOM 2966 C CA . PRO B 1 90 ? -6.77 -26.516 -12.742 1 87.69 90 PRO B CA 1
ATOM 2967 C C . PRO B 1 90 ? -5.344 -26 -12.898 1 87.69 90 PRO B C 1
ATOM 2969 O O . PRO B 1 90 ? -4.426 -26.484 -12.234 1 87.69 90 PRO B O 1
ATOM 2972 N N . ARG B 1 91 ? -5.176 -25.156 -13.805 1 90.12 91 ARG B N 1
ATOM 2973 C CA . ARG B 1 91 ? -3.861 -24.562 -14.055 1 90.12 91 ARG B CA 1
ATOM 2974 C C . ARG B 1 91 ? -3.99 -23.141 -14.609 1 90.12 91 ARG B C 1
ATOM 2976 O O . ARG B 1 91 ? -5.082 -22.719 -14.984 1 90.12 91 ARG B O 1
ATOM 2983 N N . GLY B 1 92 ? -2.805 -22.391 -14.547 1 92.06 92 GLY B N 1
ATOM 2984 C CA . GLY B 1 92 ? -2.775 -21.047 -15.109 1 92.06 92 GLY B CA 1
ATOM 2985 C C . GLY B 1 92 ? -2.59 -19.969 -14.07 1 92.06 92 GLY B C 1
ATOM 2986 O O . GLY B 1 92 ? -2.109 -20.234 -12.961 1 92.06 92 GLY B O 1
ATOM 2987 N N . VAL B 1 93 ? -2.902 -18.719 -14.508 1 93.69 93 VAL B N 1
ATOM 2988 C CA . VAL B 1 93 ? -2.678 -17.578 -13.633 1 93.69 93 VAL B CA 1
ATOM 2989 C C . VAL B 1 93 ? -4.016 -16.953 -13.242 1 93.69 93 VAL B C 1
ATOM 2991 O O . VAL B 1 93 ? -4.852 -16.672 -14.109 1 93.69 93 VAL B O 1
ATOM 2994 N N . LEU B 1 94 ? -4.223 -16.828 -12 1 94.94 94 LEU B N 1
ATOM 2995 C CA . LEU B 1 94 ? -5.391 -16.125 -11.477 1 94.94 94 LEU B CA 1
ATOM 2996 C C . LEU B 1 94 ? -5.074 -14.664 -11.203 1 94.94 94 LEU B C 1
ATOM 2998 O O . LEU B 1 94 ? -4.141 -14.352 -10.461 1 94.94 94 LEU B O 1
ATOM 3002 N N . ARG B 1 95 ? -5.832 -13.812 -11.828 1 95 95 ARG B N 1
ATOM 3003 C CA . ARG B 1 95 ? -5.707 -12.383 -11.578 1 95 95 ARG B CA 1
ATOM 3004 C C . ARG B 1 95 ? -6.746 -11.906 -10.562 1 95 95 ARG B C 1
ATOM 3006 O O . ARG B 1 95 ? -7.945 -11.938 -10.844 1 95 95 ARG B O 1
ATOM 3013 N N . VAL B 1 96 ? -6.234 -11.43 -9.445 1 96.69 96 VAL B N 1
ATOM 3014 C CA . VAL B 1 96 ? -7.109 -11.125 -8.312 1 96.69 96 VAL B CA 1
ATOM 3015 C C . VAL B 1 96 ? -6.898 -9.68 -7.875 1 96.69 96 VAL B C 1
ATOM 3017 O O . VAL B 1 96 ? -5.766 -9.188 -7.844 1 96.69 96 VAL B O 1
ATOM 3020 N N . ASN B 1 97 ? -7.969 -9 -7.555 1 96.62 97 ASN B N 1
ATOM 3021 C CA . ASN B 1 97 ? -7.926 -7.648 -7.004 1 96.62 97 ASN B CA 1
ATOM 3022 C C . ASN B 1 97 ? -8.586 -7.578 -5.629 1 96.62 97 ASN B C 1
ATOM 3024 O O . ASN B 1 97 ? -9.609 -8.219 -5.398 1 96.62 97 ASN B O 1
ATOM 3028 N N . ALA B 1 98 ? -7.98 -6.828 -4.746 1 96.69 98 ALA B N 1
ATOM 3029 C CA . ALA B 1 98 ? -8.523 -6.613 -3.408 1 96.69 98 ALA B CA 1
ATOM 3030 C C . ALA B 1 98 ? -8.039 -5.289 -2.824 1 96.69 98 ALA B C 1
ATOM 3032 O O . ALA B 1 98 ? -7.156 -4.641 -3.391 1 96.69 98 ALA B O 1
ATOM 3033 N N . SER B 1 99 ? -8.68 -4.855 -1.745 1 95.56 99 SER B N 1
ATOM 3034 C CA . SER B 1 99 ? -8.18 -3.697 -1.013 1 95.56 99 SER B CA 1
ATOM 3035 C C . SER B 1 99 ? -6.82 -3.99 -0.38 1 95.56 99 SER B C 1
ATOM 3037 O O . SER B 1 99 ? -6.48 -5.148 -0.135 1 95.56 99 SER B O 1
ATOM 3039 N N . ILE B 1 100 ? -6.09 -3 -0.102 1 96.44 100 ILE B N 1
ATOM 3040 C CA . ILE B 1 100 ? -4.703 -3.145 0.326 1 96.44 100 ILE B CA 1
ATOM 3041 C C . ILE B 1 100 ? -4.652 -3.852 1.679 1 96.44 100 ILE B C 1
ATOM 3043 O O . ILE B 1 100 ? -3.977 -4.871 1.829 1 96.44 100 ILE B O 1
ATOM 3047 N N . THR B 1 101 ? -5.371 -3.367 2.641 1 96.81 101 THR B N 1
ATOM 3048 C CA . THR B 1 101 ? -5.301 -3.904 3.994 1 96.81 101 THR B CA 1
ATOM 3049 C C . THR B 1 101 ? -5.828 -5.336 4.039 1 96.81 101 THR B C 1
ATOM 3051 O O . THR B 1 101 ? -5.152 -6.238 4.539 1 96.81 101 THR B O 1
ATOM 3054 N N . PHE B 1 102 ? -6.973 -5.598 3.459 1 96.88 102 PHE B N 1
ATOM 3055 C CA . PHE B 1 102 ? -7.531 -6.945 3.43 1 96.88 102 PHE B CA 1
ATOM 3056 C C . PHE B 1 102 ? -6.617 -7.891 2.662 1 96.88 102 PHE B C 1
ATOM 3058 O O . PHE B 1 102 ? -6.316 -8.992 3.135 1 96.88 102 PHE B O 1
ATOM 3065 N N . GLY B 1 103 ? -6.203 -7.449 1.508 1 98.06 103 GLY B N 1
ATOM 3066 C CA . GLY B 1 103 ? -5.348 -8.258 0.657 1 98.06 103 GLY B CA 1
ATOM 3067 C C . GLY B 1 103 ? -4.043 -8.648 1.322 1 98.06 103 GLY B C 1
ATOM 3068 O O . GLY B 1 103 ? -3.59 -9.789 1.198 1 98.06 103 GLY B O 1
ATOM 3069 N N . THR B 1 104 ? -3.471 -7.738 2.014 1 97.69 104 THR B N 1
ATOM 3070 C CA . THR B 1 104 ? -2.162 -7.945 2.625 1 97.69 104 THR B CA 1
ATOM 3071 C C . THR B 1 104 ? -2.277 -8.828 3.863 1 97.69 104 THR B C 1
ATOM 3073 O O . THR B 1 104 ? -1.524 -9.789 4.02 1 97.69 104 THR B O 1
ATOM 3076 N N . LEU B 1 105 ? -3.248 -8.609 4.672 1 96.5 105 LEU B N 1
ATOM 3077 C CA . LEU B 1 105 ? -3.246 -9.203 6.008 1 96.5 105 LEU B CA 1
ATOM 3078 C C . LEU B 1 105 ? -4.059 -10.492 6.031 1 96.5 105 LEU B C 1
ATOM 3080 O O . LEU B 1 105 ? -3.779 -11.391 6.832 1 96.5 105 LEU B O 1
ATOM 3084 N N . ARG B 1 106 ? -5.023 -10.539 5.176 1 96.56 106 ARG B N 1
ATOM 3085 C CA . ARG B 1 106 ? -5.922 -11.688 5.246 1 96.56 106 ARG B CA 1
ATOM 3086 C C . ARG B 1 106 ? -5.797 -12.562 4 1 96.56 106 ARG B C 1
ATOM 3088 O O . ARG B 1 106 ? -5.656 -13.781 4.102 1 96.56 106 ARG B O 1
ATOM 3095 N N . LEU B 1 107 ? -5.77 -11.953 2.869 1 98 107 LEU B N 1
ATOM 3096 C CA . LEU B 1 107 ? -5.836 -12.703 1.617 1 98 107 LEU B CA 1
ATOM 3097 C C . LEU B 1 107 ? -4.484 -13.32 1.283 1 98 107 LEU B C 1
ATOM 3099 O O . LEU B 1 107 ? -4.414 -14.484 0.876 1 98 107 LEU B O 1
ATOM 3103 N N . ALA B 1 108 ? -3.418 -12.609 1.455 1 97.81 108 ALA B N 1
ATOM 3104 C CA . ALA B 1 108 ? -2.09 -13.078 1.063 1 97.81 108 ALA B CA 1
ATOM 3105 C C . ALA B 1 108 ? -1.744 -14.391 1.755 1 97.81 108 ALA B C 1
ATOM 3107 O O . ALA B 1 108 ? -1.364 -15.367 1.099 1 97.81 108 ALA B O 1
ATOM 3108 N N . PRO B 1 109 ? -1.945 -14.5 3.055 1 96.44 109 PRO B N 1
ATOM 3109 C CA . PRO B 1 109 ? -1.67 -15.789 3.699 1 96.44 109 PRO B CA 1
ATOM 3110 C C . PRO B 1 109 ? -2.533 -16.922 3.148 1 96.44 109 PRO B C 1
ATOM 3112 O O . PRO B 1 109 ? -2.061 -18.047 3.012 1 96.44 109 PRO B O 1
ATOM 3115 N N . LEU B 1 110 ? -3.725 -16.594 2.844 1 97.81 110 LEU B N 1
ATOM 3116 C CA . LEU B 1 110 ? -4.613 -17.609 2.287 1 97.81 110 LEU B CA 1
ATOM 3117 C C . LEU B 1 110 ? -4.148 -18.031 0.898 1 97.81 110 LEU B C 1
ATOM 3119 O O . LEU B 1 110 ? -4.273 -19.203 0.531 1 97.81 110 LEU B O 1
ATOM 3123 N N . LEU B 1 111 ? -3.666 -17.094 0.138 1 98.31 111 LEU B N 1
ATOM 3124 C CA . LEU B 1 111 ? -3.184 -17.406 -1.201 1 98.31 111 LEU B CA 1
ATOM 3125 C C . LEU B 1 111 ? -1.96 -18.312 -1.138 1 98.31 111 LEU B C 1
ATOM 3127 O O . LEU B 1 111 ? -1.759 -19.156 -2.016 1 98.31 111 LEU B O 1
ATOM 3131 N N . ALA B 1 112 ? -1.121 -18.125 -0.103 1 97.44 112 ALA B N 1
ATOM 3132 C CA . ALA B 1 112 ? -0.01 -19.047 0.107 1 97.44 112 ALA B CA 1
ATOM 3133 C C . ALA B 1 112 ? -0.51 -20.484 0.255 1 97.44 112 ALA B C 1
ATOM 3135 O O . ALA B 1 112 ? 0.011 -21.406 -0.386 1 97.44 112 ALA B O 1
ATOM 3136 N N . GLU B 1 113 ? -1.555 -20.672 1.035 1 96.69 113 GLU B N 1
ATOM 3137 C CA . GLU B 1 113 ? -2.16 -21.984 1.231 1 96.69 113 GLU B CA 1
ATOM 3138 C C . GLU B 1 113 ? -2.777 -22.516 -0.063 1 96.69 113 GLU B C 1
ATOM 3140 O O . GLU B 1 113 ? -2.627 -23.688 -0.397 1 96.69 113 GLU B O 1
ATOM 3145 N N . PHE B 1 114 ? -3.449 -21.641 -0.732 1 97.94 114 PHE B N 1
ATOM 3146 C CA . PHE B 1 114 ? -4.109 -22 -1.981 1 97.94 114 PHE B CA 1
ATOM 3147 C C . PHE B 1 114 ? -3.096 -22.516 -2.998 1 97.94 114 PHE B C 1
ATOM 3149 O O . PHE B 1 114 ? -3.312 -23.562 -3.625 1 97.94 114 PHE B O 1
ATOM 3156 N N . MET B 1 115 ? -1.985 -21.781 -3.119 1 96.88 115 MET B N 1
ATOM 3157 C CA . MET B 1 115 ? -0.972 -22.125 -4.113 1 96.88 115 MET B CA 1
ATOM 3158 C C . MET B 1 115 ? -0.233 -23.406 -3.711 1 96.88 115 MET B C 1
ATOM 3160 O O . MET B 1 115 ? 0.331 -24.094 -4.562 1 96.88 115 MET B O 1
ATOM 3164 N N . ALA B 1 116 ? -0.164 -23.703 -2.441 1 94.75 116 ALA B N 1
ATOM 3165 C CA . ALA B 1 116 ? 0.391 -24.969 -1.986 1 94.75 116 ALA B CA 1
ATOM 3166 C C . ALA B 1 116 ? -0.506 -26.141 -2.391 1 94.75 116 ALA B C 1
ATOM 3168 O O . ALA B 1 116 ? -0.017 -27.203 -2.764 1 94.75 116 ALA B O 1
ATOM 3169 N N . ARG B 1 117 ? -1.825 -25.922 -2.361 1 93.88 117 ARG B N 1
ATOM 3170 C CA . ARG B 1 117 ? -2.811 -26.938 -2.699 1 93.88 117 ARG B CA 1
ATOM 3171 C C . ARG B 1 117 ? -2.893 -27.141 -4.211 1 93.88 117 ARG B C 1
ATOM 3173 O O . ARG B 1 117 ? -3.094 -28.266 -4.68 1 93.88 117 ARG B O 1
ATOM 3180 N N . TRP B 1 118 ? -2.746 -26.062 -4.926 1 94.88 118 TRP B N 1
ATOM 3181 C CA . TRP B 1 118 ? -2.811 -26.109 -6.383 1 94.88 118 TRP B CA 1
ATOM 3182 C C . TRP B 1 118 ? -1.532 -25.547 -7 1 94.88 118 TRP B C 1
ATOM 3184 O O . TRP B 1 118 ? -1.516 -24.422 -7.508 1 94.88 118 TRP B O 1
ATOM 3194 N N . PRO B 1 119 ? -0.512 -26.344 -7.121 1 92.5 119 PRO B N 1
ATOM 3195 C CA . PRO B 1 119 ? 0.822 -25.891 -7.512 1 92.5 119 PRO B CA 1
ATOM 3196 C C . PRO B 1 119 ? 0.879 -25.406 -8.961 1 92.5 119 PRO B C 1
ATOM 3198 O O . PRO B 1 119 ? 1.817 -24.703 -9.344 1 92.5 119 PRO B O 1
ATOM 3201 N N . ASP B 1 120 ? -0.107 -25.75 -9.742 1 92.81 120 ASP B N 1
ATOM 3202 C CA . ASP B 1 120 ? -0.08 -25.375 -11.156 1 92.81 120 ASP B CA 1
ATOM 3203 C C . ASP B 1 120 ? -0.82 -24.062 -11.391 1 92.81 120 ASP B C 1
ATOM 3205 O O . ASP B 1 120 ? -0.962 -23.625 -12.531 1 92.81 120 ASP B O 1
ATOM 3209 N N . ILE B 1 121 ? -1.306 -23.469 -10.305 1 94.38 121 ILE B N 1
ATOM 3210 C CA . ILE B 1 121 ? -1.969 -22.188 -10.398 1 94.38 121 ILE B CA 1
ATOM 3211 C C . ILE B 1 121 ? -1.055 -21.094 -9.844 1 94.38 121 ILE B C 1
ATOM 3213 O O . ILE B 1 121 ? -0.559 -21.203 -8.719 1 94.38 121 ILE B O 1
ATOM 3217 N N . GLY B 1 122 ? -0.754 -20.094 -10.68 1 96.5 122 GLY B N 1
ATOM 3218 C CA . GLY B 1 122 ? -0.126 -18.859 -10.211 1 96.5 122 GLY B CA 1
ATOM 3219 C C . GLY B 1 122 ? -1.121 -17.75 -9.922 1 96.5 122 GLY B C 1
ATOM 3220 O O . GLY B 1 122 ? -2.287 -17.844 -10.312 1 96.5 122 GLY B O 1
ATOM 3221 N N . VAL B 1 123 ? -0.684 -16.75 -9.172 1 97.88 123 VAL B N 1
ATOM 3222 C CA . VAL B 1 123 ? -1.58 -15.664 -8.797 1 97.88 123 VAL B CA 1
ATOM 3223 C C . VAL B 1 123 ? -0.908 -14.32 -9.078 1 97.88 123 VAL B C 1
ATOM 3225 O O . VAL B 1 123 ? 0.265 -14.133 -8.75 1 97.88 123 VAL B O 1
ATOM 3228 N N . GLU B 1 124 ? -1.599 -13.461 -9.727 1 97.06 124 GLU B N 1
ATOM 3229 C CA . GLU B 1 124 ? -1.294 -12.039 -9.789 1 97.06 124 GLU B CA 1
ATOM 3230 C C . GLU B 1 124 ? -2.266 -11.227 -8.93 1 97.06 124 GLU B C 1
ATOM 3232 O O . GLU B 1 124 ? -3.436 -11.078 -9.289 1 97.06 124 GLU B O 1
ATOM 3237 N N . LEU B 1 125 ? -1.747 -10.742 -7.844 1 97.81 125 LEU B N 1
ATOM 3238 C CA . LEU B 1 125 ? -2.555 -10 -6.879 1 97.81 125 LEU B CA 1
ATOM 3239 C C . LEU B 1 125 ? -2.307 -8.5 -7.008 1 97.81 125 LEU B C 1
ATOM 3241 O O . LEU B 1 125 ? -1.189 -8.023 -6.773 1 97.81 125 LEU B O 1
ATOM 3245 N N . GLU B 1 126 ? -3.314 -7.785 -7.391 1 96.69 126 GLU B N 1
ATOM 3246 C CA . GLU B 1 126 ? -3.273 -6.328 -7.426 1 96.69 126 GLU B CA 1
ATOM 3247 C C . GLU B 1 126 ? -4.062 -5.727 -6.266 1 96.69 126 GLU B C 1
ATOM 3249 O O . GLU B 1 126 ? -5.266 -5.961 -6.137 1 96.69 126 GLU B O 1
ATOM 3254 N N . LEU B 1 127 ? -3.35 -4.973 -5.488 1 96.31 127 LEU B N 1
ATOM 3255 C CA . LEU B 1 127 ? -3.99 -4.363 -4.324 1 96.31 127 LEU B CA 1
ATOM 3256 C C . LEU B 1 127 ? -4.148 -2.857 -4.52 1 96.31 127 LEU B C 1
ATOM 3258 O O . LEU B 1 127 ? -3.191 -2.172 -4.891 1 96.31 127 LEU B O 1
ATOM 3262 N N . SER B 1 128 ? -5.359 -2.412 -4.277 1 93.31 128 SER B N 1
ATOM 3263 C CA . SER B 1 128 ? -5.676 -0.996 -4.441 1 93.31 128 SER B CA 1
ATOM 3264 C C . SER B 1 128 ? -6.934 -0.616 -3.668 1 93.31 128 SER B C 1
ATOM 3266 O O . SER B 1 128 ? -7.883 -1.397 -3.594 1 93.31 128 SER B O 1
ATOM 3268 N N . ASP B 1 129 ? -6.918 0.585 -3.105 1 91.69 129 ASP B N 1
ATOM 3269 C CA . ASP B 1 129 ? -8.117 1.071 -2.426 1 91.69 129 ASP B CA 1
ATOM 3270 C C . ASP B 1 129 ? -8.969 1.931 -3.357 1 91.69 129 ASP B C 1
ATOM 3272 O O . ASP B 1 129 ? -9.922 2.568 -2.92 1 91.69 129 ASP B O 1
ATOM 3276 N N . GLN B 1 130 ? -8.562 1.939 -4.508 1 82.56 130 GLN B N 1
ATOM 3277 C CA . GLN B 1 130 ? -9.414 2.51 -5.543 1 82.56 130 GLN B CA 1
ATOM 3278 C C . GLN B 1 130 ? -10.305 1.439 -6.176 1 82.56 130 GLN B C 1
ATOM 3280 O O . GLN B 1 130 ? -9.883 0.292 -6.336 1 82.56 130 GLN B O 1
ATOM 3285 N N . LEU B 1 131 ? -11.516 1.889 -6.453 1 74.44 131 LEU B N 1
ATOM 3286 C CA . LEU B 1 131 ? -12.445 0.918 -7.023 1 74.44 131 LEU B CA 1
ATOM 3287 C C . LEU B 1 131 ? -11.961 0.443 -8.391 1 74.44 131 LEU B C 1
ATOM 3289 O O . LEU B 1 131 ? -11.68 1.259 -9.273 1 74.44 131 LEU B O 1
ATOM 3293 N N . ALA B 1 132 ? -11.836 -0.827 -8.461 1 71.56 132 ALA B N 1
ATOM 3294 C CA . ALA B 1 132 ? -11.43 -1.438 -9.727 1 71.56 132 ALA B CA 1
ATOM 3295 C C . ALA B 1 132 ? -12.633 -1.707 -10.617 1 71.56 132 ALA B C 1
ATOM 3297 O O . ALA B 1 132 ? -13.75 -1.909 -10.125 1 71.56 132 ALA B O 1
ATOM 3298 N N . ASP B 1 133 ? -12.305 -1.48 -11.859 1 69.06 133 ASP B N 1
ATOM 3299 C CA . ASP B 1 133 ? -13.234 -2.014 -12.844 1 69.06 133 ASP B CA 1
ATOM 3300 C C . ASP B 1 133 ? -12.852 -3.434 -13.25 1 69.06 133 ASP B C 1
ATOM 3302 O O . ASP B 1 133 ? -11.891 -3.633 -14 1 69.06 133 ASP B O 1
ATOM 3306 N N . LEU B 1 134 ? -13.633 -4.324 -12.812 1 67.88 134 LEU B N 1
ATOM 3307 C CA . LEU B 1 134 ? -13.32 -5.738 -12.992 1 67.88 134 LEU B CA 1
ATOM 3308 C C . LEU B 1 134 ? -13.117 -6.062 -14.469 1 67.88 134 LEU B C 1
ATOM 3310 O O . LEU B 1 134 ? -12.164 -6.758 -14.828 1 67.88 134 LEU B O 1
ATOM 3314 N N . VAL B 1 135 ? -14.039 -5.664 -15.25 1 65.75 135 VAL B N 1
ATOM 3315 C CA . VAL B 1 135 ? -14.039 -6.039 -16.656 1 65.75 135 VAL B CA 1
ATOM 3316 C C . VAL B 1 135 ? -12.938 -5.281 -17.391 1 65.75 135 VAL B C 1
ATOM 3318 O O . VAL B 1 135 ? -12.094 -5.895 -18.047 1 65.75 135 VAL B O 1
ATOM 3321 N N . ALA B 1 136 ? -12.906 -4.145 -17.094 1 67.12 136 ALA B N 1
ATOM 3322 C CA . ALA B 1 136 ? -11.969 -3.299 -17.828 1 67.12 136 ALA B CA 1
ATOM 3323 C C . ALA B 1 136 ? -10.523 -3.605 -17.438 1 67.12 136 ALA B C 1
ATOM 3325 O O . ALA B 1 136 ? -9.617 -3.529 -18.266 1 67.12 136 ALA B O 1
ATOM 3326 N N . ASP B 1 137 ? -10.469 -4.191 -16.266 1 77.25 137 ASP B N 1
ATOM 3327 C CA . ASP B 1 137 ? -9.109 -4.355 -15.758 1 77.25 137 ASP B CA 1
ATOM 3328 C C . ASP B 1 137 ? -8.641 -5.805 -15.891 1 77.25 137 ASP B C 1
ATOM 3330 O O . ASP B 1 137 ? -7.477 -6.113 -15.648 1 77.25 137 ASP B O 1
ATOM 3334 N N . GLY B 1 138 ? -9.562 -6.703 -16.344 1 83.12 138 GLY B N 1
ATOM 3335 C CA . GLY B 1 138 ? -9.203 -8.07 -16.688 1 83.12 138 GLY B CA 1
ATOM 3336 C C . GLY B 1 138 ? -8.961 -8.945 -15.469 1 83.12 138 GLY B C 1
ATOM 3337 O O . GLY B 1 138 ? -8.125 -9.844 -15.508 1 83.12 138 GLY B O 1
ATOM 3338 N N . TYR B 1 139 ? -9.602 -8.672 -14.422 1 91.12 139 TYR B N 1
ATOM 3339 C CA . TYR B 1 139 ? -9.461 -9.508 -13.234 1 91.12 139 TYR B CA 1
ATOM 3340 C C . TYR B 1 139 ? -10.375 -10.727 -13.312 1 91.12 139 TYR B C 1
ATOM 3342 O O . TYR B 1 139 ? -11.484 -10.641 -13.836 1 91.12 139 TYR B O 1
ATOM 3350 N N . ASP B 1 140 ? -9.844 -11.844 -12.812 1 91.31 140 ASP B N 1
ATOM 3351 C CA . ASP B 1 140 ? -10.664 -13.047 -12.688 1 91.31 140 ASP B CA 1
ATOM 3352 C C . ASP B 1 140 ? -11.609 -12.945 -11.492 1 91.31 140 ASP B C 1
ATOM 3354 O O . ASP B 1 140 ? -12.727 -13.461 -11.539 1 91.31 140 ASP B O 1
ATOM 3358 N N . ALA B 1 141 ? -11.164 -12.344 -10.453 1 94.12 141 ALA B N 1
ATOM 3359 C CA . ALA B 1 141 ? -11.922 -12.219 -9.211 1 94.12 141 ALA B CA 1
ATOM 3360 C C . ALA B 1 141 ? -11.555 -10.938 -8.469 1 94.12 141 ALA B C 1
ATOM 3362 O O . ALA B 1 141 ? -10.391 -10.539 -8.445 1 94.12 141 ALA B O 1
ATOM 3363 N N . VAL B 1 142 ? -12.57 -10.359 -7.848 1 94.69 142 VAL B N 1
ATOM 3364 C CA . VAL B 1 142 ? -12.375 -9.117 -7.117 1 94.69 142 VAL B CA 1
ATOM 3365 C C . VAL B 1 142 ? -13.031 -9.211 -5.742 1 94.69 142 VAL B C 1
ATOM 3367 O O . VAL B 1 142 ? -14.172 -9.664 -5.625 1 94.69 142 VAL B O 1
ATOM 3370 N N . PHE B 1 143 ? -12.242 -8.844 -4.75 1 95.62 143 PHE B N 1
ATOM 3371 C CA . PHE B 1 143 ? -12.812 -8.68 -3.418 1 95.62 143 PHE B CA 1
ATOM 3372 C C . PHE B 1 143 ? -13.297 -7.246 -3.213 1 95.62 143 PHE B C 1
ATOM 3374 O O . PHE B 1 143 ? -12.531 -6.297 -3.377 1 95.62 143 PHE B O 1
ATOM 3381 N N . ARG B 1 144 ? -14.539 -7.148 -2.797 1 92.56 144 ARG B N 1
ATOM 3382 C CA . ARG B 1 144 ? -15.141 -5.824 -2.684 1 92.56 144 ARG B CA 1
ATOM 3383 C C . ARG B 1 144 ? -15.719 -5.605 -1.289 1 92.56 144 ARG B C 1
ATOM 3385 O O . ARG B 1 144 ? -16.453 -6.453 -0.77 1 92.56 144 ARG B O 1
ATOM 3392 N N . ILE B 1 145 ? -15.32 -4.547 -0.791 1 92.25 145 ILE B N 1
ATOM 3393 C CA . ILE B 1 145 ? -15.883 -4.102 0.481 1 92.25 145 ILE B CA 1
ATOM 3394 C C . ILE B 1 145 ? -16.969 -3.066 0.23 1 92.25 145 ILE B C 1
ATOM 3396 O O . ILE B 1 145 ? -16.766 -2.104 -0.515 1 92.25 145 ILE B O 1
ATOM 3400 N N . GLY B 1 146 ? -18.094 -3.223 0.864 1 88 146 GLY B N 1
ATOM 3401 C CA . GLY B 1 146 ? -19.203 -2.297 0.704 1 88 146 GLY B CA 1
ATOM 3402 C C . GLY B 1 146 ? -20.328 -2.859 -0.135 1 88 146 GLY B C 1
ATOM 3403 O O . GLY B 1 146 ? -20.297 -4.027 -0.534 1 88 146 GLY B O 1
ATOM 3404 N N . ARG B 1 147 ? -21.312 -2.066 -0.447 1 81.62 147 ARG B N 1
ATOM 3405 C CA . ARG B 1 147 ? -22.484 -2.494 -1.192 1 81.62 147 ARG B CA 1
ATOM 3406 C C . ARG B 1 147 ? -22.188 -2.588 -2.686 1 81.62 147 ARG B C 1
ATOM 3408 O O . ARG B 1 147 ? -21.469 -1.75 -3.232 1 81.62 147 ARG B O 1
ATOM 3415 N N . LEU B 1 148 ? -22.672 -3.652 -3.205 1 81.06 148 LEU B N 1
ATOM 3416 C CA . LEU B 1 148 ? -22.422 -3.902 -4.621 1 81.06 148 LEU B CA 1
ATOM 3417 C C . LEU B 1 148 ? -23.484 -3.217 -5.48 1 81.06 148 LEU B C 1
ATOM 3419 O O . LEU B 1 148 ? -24.656 -3.186 -5.117 1 81.06 148 LEU B O 1
ATOM 3423 N N . ALA B 1 149 ? -22.891 -2.605 -6.508 1 71.12 149 ALA B N 1
ATOM 3424 C CA . ALA B 1 149 ? -23.859 -2.166 -7.508 1 71.12 149 ALA B CA 1
ATOM 3425 C C . ALA B 1 149 ? -24.391 -3.348 -8.312 1 71.12 149 ALA B C 1
ATOM 3427 O O . ALA B 1 149 ? -23.766 -4.418 -8.336 1 71.12 149 ALA B O 1
ATOM 3428 N N . ASP B 1 150 ? -25.594 -3.182 -8.828 1 64.62 150 ASP B N 1
ATOM 3429 C CA . ASP B 1 150 ? -26.188 -4.207 -9.672 1 64.62 150 ASP B CA 1
ATOM 3430 C C . ASP B 1 150 ? -25.359 -4.43 -10.938 1 64.62 150 ASP B C 1
ATOM 3432 O O . ASP B 1 150 ? -25.156 -3.506 -11.727 1 64.62 150 ASP B O 1
ATOM 3436 N N . SER B 1 151 ? -24.547 -5.527 -10.758 1 68 151 SER B N 1
ATOM 3437 C CA . SER B 1 151 ? -23.781 -5.832 -11.953 1 68 151 SER B CA 1
ATOM 3438 C C . SER B 1 151 ? -24.031 -7.258 -12.43 1 68 151 SER B C 1
ATOM 3440 O O . SER B 1 151 ? -24.672 -8.047 -11.734 1 68 151 SER B O 1
ATOM 3442 N N . GLY B 1 152 ? -23.844 -7.559 -13.672 1 73.81 152 GLY B N 1
ATOM 3443 C CA . GLY B 1 152 ? -23.875 -8.891 -14.25 1 73.81 152 GLY B CA 1
ATOM 3444 C C . GLY B 1 152 ? -22.828 -9.82 -13.688 1 73.81 152 GLY B C 1
ATOM 3445 O O . GLY B 1 152 ? -22.609 -10.914 -14.211 1 73.81 152 GLY B O 1
ATOM 3446 N N . MET B 1 153 ? -22.406 -9.469 -12.531 1 83.38 153 MET B N 1
ATOM 3447 C CA . MET B 1 153 ? -21.359 -10.266 -11.898 1 83.38 153 MET B CA 1
ATOM 3448 C C . MET B 1 153 ? -21.953 -11.18 -10.828 1 83.38 153 MET B C 1
ATOM 3450 O O . MET B 1 153 ? -23.016 -10.906 -10.281 1 83.38 153 MET B O 1
ATOM 3454 N N . VAL B 1 154 ? -21.281 -12.289 -10.703 1 89.06 154 VAL B N 1
ATOM 3455 C CA . VAL B 1 154 ? -21.625 -13.164 -9.586 1 89.06 154 VAL B CA 1
ATOM 3456 C C . VAL B 1 154 ? -20.969 -12.648 -8.305 1 89.06 154 VAL B C 1
ATOM 3458 O O . VAL B 1 154 ? -19.812 -12.25 -8.312 1 89.06 154 VAL B O 1
ATOM 3461 N N . ALA B 1 155 ? -21.734 -12.695 -7.266 1 92.5 155 ALA B N 1
ATOM 3462 C CA . ALA B 1 155 ? -21.234 -12.227 -5.977 1 92.5 155 ALA B CA 1
ATOM 3463 C C . ALA B 1 155 ? -21.406 -13.297 -4.902 1 92.5 155 ALA B C 1
ATOM 3465 O O . ALA B 1 155 ? -22.5 -13.828 -4.715 1 92.5 155 ALA B O 1
ATOM 3466 N N . ARG B 1 156 ? -20.312 -13.633 -4.234 1 93.31 156 ARG B N 1
ATOM 3467 C CA . ARG B 1 156 ? -20.328 -14.5 -3.061 1 93.31 156 ARG B CA 1
ATOM 3468 C C . ARG B 1 156 ? -20.094 -13.695 -1.784 1 93.31 156 ARG B C 1
ATOM 3470 O O . ARG B 1 156 ? -19.125 -12.953 -1.679 1 93.31 156 ARG B O 1
ATOM 3477 N N . ARG B 1 157 ? -20.984 -13.938 -0.831 1 94.25 157 ARG B N 1
ATOM 3478 C CA . ARG B 1 157 ? -20.891 -13.203 0.423 1 94.25 157 ARG B CA 1
ATOM 3479 C C . ARG B 1 157 ? -19.781 -13.766 1.305 1 94.25 157 ARG B C 1
ATOM 3481 O O . ARG B 1 157 ? -19.625 -14.984 1.409 1 94.25 157 ARG B O 1
ATOM 3488 N N . LEU B 1 158 ? -19.016 -12.891 1.895 1 96.75 158 LEU B N 1
ATOM 3489 C CA . LEU B 1 158 ? -17.953 -13.234 2.834 1 96.75 158 LEU B CA 1
ATOM 3490 C C . LEU B 1 158 ? -18.203 -12.609 4.199 1 96.75 158 LEU B C 1
ATOM 3492 O O . LEU B 1 158 ? -19.172 -11.852 4.371 1 96.75 158 LEU B O 1
ATOM 3496 N N . ARG B 1 159 ? -17.422 -12.992 5.254 1 95.19 159 ARG B N 1
ATOM 3497 C CA . ARG B 1 159 ? -17.531 -12.352 6.562 1 95.19 159 ARG B CA 1
ATOM 3498 C C . ARG B 1 159 ? -17.391 -10.844 6.453 1 95.19 159 ARG B C 1
ATOM 3500 O O . ARG B 1 159 ? -16.562 -10.336 5.691 1 95.19 159 ARG B O 1
ATOM 3507 N N . PRO B 1 160 ? -18.156 -10.172 7.191 1 94.62 160 PRO B N 1
ATOM 3508 C CA . PRO B 1 160 ? -18.156 -8.711 7.098 1 94.62 160 PRO B CA 1
ATOM 3509 C C . PRO B 1 160 ? -16.812 -8.094 7.523 1 94.62 160 PRO B C 1
ATOM 3511 O O . PRO B 1 160 ? -16.047 -8.734 8.242 1 94.62 160 PRO B O 1
ATOM 3514 N N . TYR B 1 161 ? -16.594 -6.984 7.008 1 93.12 161 TYR B N 1
ATOM 3515 C CA . TYR B 1 161 ? -15.383 -6.199 7.227 1 93.12 161 TYR B CA 1
ATOM 3516 C C . TYR B 1 161 ? -15.586 -5.188 8.352 1 93.12 161 TYR B C 1
ATOM 3518 O O . TYR B 1 161 ? -16.375 -4.25 8.211 1 93.12 161 TYR B O 1
ATOM 3526 N N . ARG B 1 162 ? -14.812 -5.324 9.453 1 94.62 162 ARG B N 1
ATOM 3527 C CA . ARG B 1 162 ? -15.016 -4.508 10.648 1 94.62 162 ARG B CA 1
ATOM 3528 C C . ARG B 1 162 ? -13.961 -3.41 10.75 1 94.62 162 ARG B C 1
ATOM 3530 O O . ARG B 1 162 ? -12.805 -3.619 10.367 1 94.62 162 ARG B O 1
ATOM 3537 N N . MET B 1 163 ? -14.43 -2.311 11.273 1 96.19 163 MET B N 1
ATOM 3538 C CA . MET B 1 163 ? -13.539 -1.178 11.508 1 96.19 163 MET B CA 1
ATOM 3539 C C . MET B 1 163 ? -13.227 -1.035 12.992 1 96.19 163 MET B C 1
ATOM 3541 O O . MET B 1 163 ? -13.852 -1.688 13.828 1 96.19 163 MET B O 1
ATOM 3545 N N . MET B 1 164 ? -12.219 -0.202 13.281 1 97.88 164 MET B N 1
ATOM 3546 C CA . MET B 1 164 ? -11.773 0.026 14.656 1 97.88 164 MET B CA 1
ATOM 3547 C C . MET B 1 164 ? -11.172 1.417 14.812 1 97.88 164 MET B C 1
ATOM 3549 O O . MET B 1 164 ? -10.508 1.916 13.898 1 97.88 164 MET B O 1
ATOM 3553 N N . ILE B 1 165 ? -11.484 2.035 15.883 1 98.56 165 ILE B N 1
ATOM 3554 C CA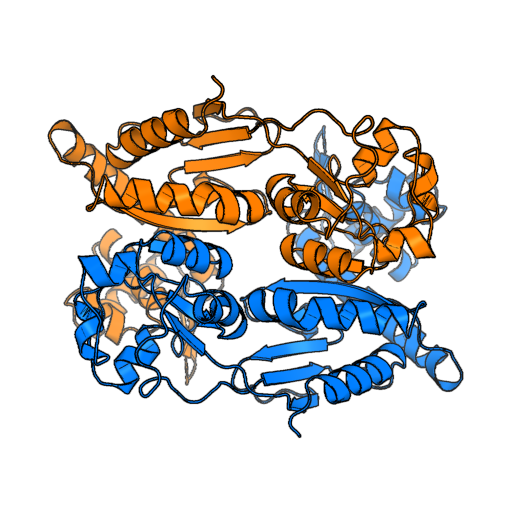 . ILE B 1 165 ? -10.836 3.279 16.297 1 98.56 165 ILE B CA 1
ATOM 3555 C C . ILE B 1 165 ? -9.844 2.998 17.406 1 98.56 165 ILE B C 1
ATOM 3557 O O . ILE B 1 165 ? -10.156 2.285 18.359 1 98.56 165 ILE B O 1
ATOM 3561 N N . ALA B 1 166 ? -8.648 3.547 17.297 1 98.88 166 ALA B N 1
ATOM 3562 C CA . ALA B 1 166 ? -7.66 3.277 18.328 1 98.88 166 ALA B CA 1
ATOM 3563 C C . ALA B 1 166 ? -6.629 4.402 18.406 1 98.88 166 ALA B C 1
ATOM 3565 O O . ALA B 1 166 ? -6.445 5.152 17.453 1 98.88 166 ALA B O 1
ATOM 3566 N N . ALA B 1 167 ? -6.012 4.523 19.469 1 98.88 167 ALA B N 1
ATOM 3567 C CA . ALA B 1 167 ? -4.918 5.457 19.734 1 98.88 167 ALA B CA 1
ATOM 3568 C C . ALA B 1 167 ? -3.914 4.875 20.719 1 98.88 167 ALA B C 1
ATOM 3570 O O . ALA B 1 167 ? -4.227 3.918 21.438 1 98.88 167 ALA B O 1
ATOM 3571 N N . SER B 1 168 ? -2.74 5.441 20.734 1 98.88 168 SER B N 1
ATOM 3572 C CA . SER B 1 168 ? -1.728 4.965 21.672 1 98.88 168 SER B CA 1
ATOM 3573 C C . SER B 1 168 ? -2.033 5.418 23.094 1 98.88 168 SER B C 1
ATOM 3575 O O . SER B 1 168 ? -2.662 6.457 23.297 1 98.88 168 SER B O 1
ATOM 3577 N N . PRO B 1 169 ? -1.584 4.652 24.078 1 98.69 169 PRO B N 1
ATOM 3578 C CA . PRO B 1 169 ? -1.714 5.105 25.469 1 98.69 169 PRO B CA 1
ATOM 3579 C C . PRO B 1 169 ? -1.082 6.477 25.703 1 98.69 169 PRO B C 1
ATOM 3581 O O . PRO B 1 169 ? -1.638 7.297 26.438 1 98.69 169 PRO B O 1
ATOM 3584 N N . ALA B 1 170 ? 0.014 6.707 25.094 1 97.5 170 ALA B N 1
ATOM 3585 C CA . ALA B 1 170 ? 0.711 7.98 25.25 1 97.5 170 ALA B CA 1
ATOM 3586 C C . ALA B 1 170 ? -0.145 9.141 24.75 1 97.5 170 ALA B C 1
ATOM 3588 O O . ALA B 1 170 ? -0.22 10.188 25.406 1 97.5 170 ALA B O 1
ATOM 3589 N N . TYR B 1 171 ? -0.759 8.953 23.656 1 98.12 171 TYR B N 1
ATOM 3590 C CA . TYR B 1 171 ? -1.648 9.984 23.125 1 98.12 171 TYR B CA 1
ATOM 3591 C C . TYR B 1 171 ? -2.783 10.273 24.109 1 98.12 171 TYR B C 1
ATOM 3593 O O . TYR B 1 171 ? -3.086 11.43 24.391 1 98.12 171 TYR B O 1
ATOM 3601 N N . LEU B 1 172 ? -3.404 9.25 24.562 1 98.44 172 LEU B N 1
ATOM 3602 C CA . LEU B 1 172 ? -4.555 9.391 25.453 1 98.44 172 LEU B CA 1
ATOM 3603 C C . LEU B 1 172 ? -4.148 10.031 26.781 1 98.44 172 LEU B C 1
ATOM 3605 O O . LEU B 1 172 ? -4.914 10.805 27.359 1 98.44 172 LEU B O 1
ATOM 3609 N N . ALA B 1 173 ? -2.975 9.68 27.234 1 97.88 173 ALA B N 1
ATOM 3610 C CA . ALA B 1 173 ? -2.469 10.297 28.469 1 97.88 173 ALA B CA 1
ATOM 3611 C C . ALA B 1 173 ? -2.289 11.797 28.297 1 97.88 173 ALA B C 1
ATOM 3613 O O . ALA B 1 173 ? -2.557 12.57 29.219 1 97.88 173 ALA B O 1
ATOM 3614 N N . ALA B 1 174 ? -1.914 12.211 27.188 1 96.38 174 ALA B N 1
ATOM 3615 C CA . ALA B 1 174 ? -1.603 13.617 26.938 1 96.38 174 ALA B CA 1
ATOM 3616 C C . ALA B 1 174 ? -2.857 14.391 26.547 1 96.38 174 ALA B C 1
ATOM 3618 O O . ALA B 1 174 ? -3 15.562 26.906 1 96.38 174 ALA B O 1
ATOM 3619 N N . ARG B 1 175 ? -3.795 13.742 25.844 1 96.94 175 ARG B N 1
ATOM 3620 C CA . ARG B 1 175 ? -4.871 14.484 25.203 1 96.94 175 ARG B CA 1
ATOM 3621 C C . ARG B 1 175 ? -6.227 14.094 25.781 1 96.94 175 ARG B C 1
ATOM 3623 O O . ARG B 1 175 ? -7.246 14.711 25.469 1 96.94 175 ARG B O 1
ATOM 3630 N N . GLY B 1 176 ? -6.25 13.062 26.641 1 97.56 176 GLY B N 1
ATOM 3631 C CA . GLY B 1 176 ? -7.504 12.547 27.156 1 97.56 176 GLY B CA 1
ATOM 3632 C C . GLY B 1 176 ? -8.109 11.461 26.297 1 97.56 176 GLY B C 1
ATOM 3633 O O . GLY B 1 176 ? -7.684 11.273 25.141 1 97.56 176 GLY B O 1
ATOM 3634 N N . THR B 1 177 ? -9.055 10.711 26.812 1 98.25 177 THR B N 1
ATOM 3635 C CA . THR B 1 177 ? -9.734 9.625 26.125 1 98.25 177 THR B CA 1
ATOM 3636 C C . THR B 1 177 ? -11.133 10.055 25.688 1 98.25 177 THR B C 1
ATOM 3638 O O . THR B 1 177 ? -11.961 10.422 26.516 1 98.25 177 THR B O 1
ATOM 3641 N N . PRO B 1 178 ? -11.359 10.078 24.406 1 97.75 178 PRO B N 1
ATOM 3642 C CA . PRO B 1 178 ? -12.719 10.406 23.984 1 97.75 178 PRO B CA 1
ATOM 3643 C C . PRO B 1 178 ? -13.742 9.367 24.438 1 97.75 178 PRO B C 1
ATOM 3645 O O . PRO B 1 178 ? -13.547 8.172 24.234 1 97.75 178 PRO B O 1
ATOM 3648 N N . ALA B 1 179 ? -14.844 9.797 24.953 1 96.31 179 ALA B N 1
ATOM 3649 C CA . ALA B 1 179 ? -15.883 8.906 25.469 1 96.31 179 ALA B CA 1
ATOM 3650 C C . ALA B 1 179 ? -17.047 8.789 24.484 1 96.31 179 ALA B C 1
ATOM 3652 O O . ALA B 1 179 ? -17.75 7.781 24.453 1 96.31 179 ALA B O 1
ATOM 3653 N N . THR B 1 180 ? -17.266 9.812 23.781 1 96.44 180 THR B N 1
ATOM 3654 C CA . THR B 1 180 ? -18.297 9.859 22.75 1 96.44 180 THR B CA 1
ATOM 3655 C C . THR B 1 180 ? -17.734 10.422 21.453 1 96.44 180 THR B C 1
ATOM 3657 O O . THR B 1 180 ? -16.672 11.055 21.453 1 96.44 180 THR B O 1
ATOM 3660 N N . PRO B 1 181 ? -18.438 10.203 20.344 1 96.31 181 PRO B N 1
ATOM 3661 C CA . PRO B 1 181 ? -17.969 10.758 19.062 1 96.31 181 PRO B CA 1
ATOM 3662 C C . PRO B 1 181 ? -17.828 12.273 19.094 1 96.31 181 PRO B C 1
ATOM 3664 O O . PRO B 1 181 ? -16.984 12.836 18.406 1 96.31 181 PRO B O 1
ATOM 3667 N N . ALA B 1 182 ? -18.594 12.961 19.875 1 95.38 182 ALA B N 1
ATOM 3668 C CA . ALA B 1 182 ? -18.516 14.414 19.984 1 95.38 182 ALA B CA 1
ATOM 3669 C C . ALA B 1 182 ? -17.156 14.859 20.5 1 95.38 182 ALA B C 1
ATOM 3671 O O . ALA B 1 182 ? -16.672 15.938 20.141 1 95.38 182 ALA B O 1
ATOM 3672 N N . ASP B 1 183 ? -16.531 14.031 21.281 1 96.25 183 ASP B N 1
ATOM 3673 C CA . ASP B 1 183 ? -15.227 14.344 21.859 1 96.25 183 ASP B CA 1
ATOM 3674 C C . ASP B 1 183 ? -14.133 14.375 20.797 1 96.25 183 ASP B C 1
ATOM 3676 O O . ASP B 1 183 ? -13.055 14.93 21.016 1 96.25 183 ASP B O 1
ATOM 3680 N N . LEU B 1 184 ? -14.391 13.75 19.609 1 95.81 184 LEU B N 1
ATOM 3681 C CA . LEU B 1 184 ? -13.383 13.641 18.562 1 95.81 184 LEU B CA 1
ATOM 3682 C C . LEU B 1 184 ? -13.039 15.008 18 1 95.81 184 LEU B C 1
ATOM 3684 O O . LEU B 1 184 ? -11.984 15.188 17.391 1 95.81 184 LEU B O 1
ATOM 3688 N N . ALA B 1 185 ? -13.891 15.984 18.172 1 92.5 185 ALA B N 1
ATOM 3689 C CA . ALA B 1 185 ? -13.68 17.344 17.672 1 92.5 185 ALA B CA 1
ATOM 3690 C C . ALA B 1 185 ? -12.438 17.969 18.297 1 92.5 185 ALA B C 1
ATOM 3692 O O . ALA B 1 185 ? -11.828 18.875 17.719 1 92.5 185 ALA B O 1
ATOM 3693 N N . ASP B 1 186 ? -12.055 17.5 19.438 1 92.81 186 ASP B N 1
ATOM 3694 C CA . ASP B 1 186 ? -10.914 18.062 20.172 1 92.81 186 ASP B CA 1
ATOM 3695 C C . ASP B 1 186 ? -9.672 17.188 20 1 92.81 186 ASP B C 1
ATOM 3697 O O . ASP B 1 186 ? -8.688 17.359 20.719 1 92.81 186 ASP B O 1
ATOM 3701 N N . HIS B 1 187 ? -9.766 16.203 19.109 1 95.94 187 HIS B N 1
ATOM 3702 C CA . HIS B 1 187 ? -8.664 15.273 18.938 1 95.94 187 HIS B CA 1
ATOM 3703 C C . HIS B 1 187 ? -8.125 15.312 17.516 1 95.94 187 HIS B C 1
ATOM 3705 O O . HIS B 1 187 ? -8.789 15.82 16.609 1 95.94 187 HIS B O 1
ATOM 3711 N N . ASP B 1 188 ? -6.914 14.867 17.359 1 96.12 188 ASP B N 1
ATOM 3712 C CA . ASP B 1 188 ? -6.309 14.695 16.047 1 96.12 188 ASP B CA 1
ATOM 3713 C C . ASP B 1 188 ? -6.707 13.359 15.422 1 96.12 188 ASP B C 1
ATOM 3715 O O . ASP B 1 188 ? -6.141 12.32 15.766 1 96.12 188 ASP B O 1
ATOM 3719 N N . CYS B 1 189 ? -7.652 13.438 14.531 1 97.75 189 CYS B N 1
ATOM 3720 C CA . CYS B 1 189 ? -8.078 12.25 13.797 1 97.75 189 CYS B CA 1
ATOM 3721 C C . CYS B 1 189 ? -7.309 12.109 12.492 1 97.75 189 CYS B C 1
ATOM 3723 O O . CYS B 1 189 ? -7.359 12.992 11.641 1 97.75 189 CYS B O 1
ATOM 3725 N N . LEU B 1 190 ? -6.582 11 12.406 1 98 190 LEU B N 1
ATOM 3726 C CA . LEU B 1 190 ? -5.73 10.773 11.242 1 98 190 LEU B CA 1
ATOM 3727 C C . LEU B 1 190 ? -6.566 10.492 10 1 98 190 LEU B C 1
ATOM 3729 O O . LEU B 1 190 ? -7.461 9.648 10.023 1 98 190 LEU B O 1
ATOM 3733 N N . GLY B 1 191 ? -6.207 11.172 8.953 1 96.88 191 GLY B N 1
ATOM 3734 C CA . GLY B 1 191 ? -7.016 11.086 7.75 1 96.88 191 GLY B CA 1
ATOM 3735 C C . GLY B 1 191 ? -6.527 10.031 6.773 1 96.88 191 GLY B C 1
ATOM 3736 O O . GLY B 1 191 ? -5.32 9.867 6.586 1 96.88 191 GLY B O 1
ATOM 3737 N N . PHE B 1 192 ? -7.43 9.328 6.234 1 96 192 PHE B N 1
ATOM 3738 C CA . PHE B 1 1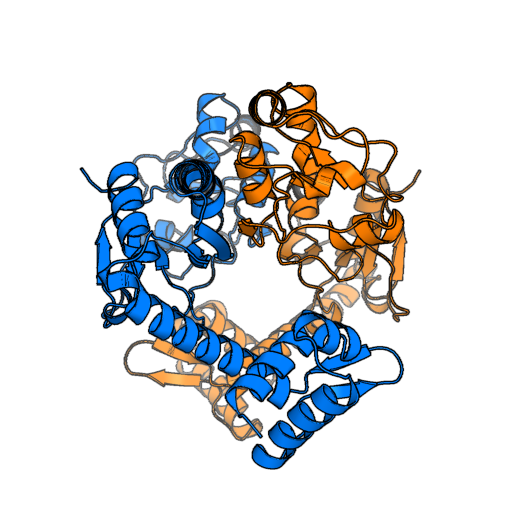92 ? -7.195 8.438 5.109 1 96 192 PHE B CA 1
ATOM 3739 C C . PHE B 1 192 ? -7.734 9.039 3.814 1 96 192 PHE B C 1
ATOM 3741 O O . PHE B 1 192 ? -8.93 9.297 3.699 1 96 192 PHE B O 1
ATOM 3748 N N . SER B 1 193 ? -6.918 9.156 2.801 1 92.81 193 SER B N 1
ATOM 3749 C CA . SER B 1 193 ? -7.273 9.977 1.645 1 92.81 193 SER B CA 1
ATOM 3750 C C . SER B 1 193 ? -8.062 9.164 0.622 1 92.81 193 SER B C 1
ATOM 3752 O O . SER B 1 193 ? -8.508 9.703 -0.393 1 92.81 193 SER B O 1
ATOM 3754 N N . ARG B 1 194 ? -8.273 7.883 0.889 1 88.38 194 ARG B N 1
ATOM 3755 C CA . ARG B 1 194 ? -8.953 7.043 -0.09 1 88.38 194 ARG B CA 1
ATOM 3756 C C . ARG B 1 194 ? -10.359 6.672 0.386 1 88.38 194 ARG B C 1
ATOM 3758 O O . ARG B 1 194 ? -11.016 5.816 -0.209 1 88.38 194 ARG B O 1
ATOM 3765 N N . TRP B 1 195 ? -10.742 7.285 1.434 1 83.81 195 TRP B N 1
ATOM 3766 C CA . TRP B 1 195 ? -12.109 7.035 1.896 1 83.81 195 TRP B CA 1
ATOM 3767 C C . TRP B 1 195 ? -13.125 7.523 0.875 1 83.81 195 TRP B C 1
ATOM 3769 O O . TRP B 1 195 ? -12.922 8.555 0.228 1 83.81 195 TRP B O 1
ATOM 3779 N N . ARG B 1 196 ? -14.172 6.746 0.859 1 77.62 196 ARG B N 1
ATOM 3780 C CA . ARG B 1 196 ? -15.336 7.227 0.127 1 77.62 196 ARG B CA 1
ATOM 3781 C C . ARG B 1 196 ? -16.219 8.109 1.011 1 77.62 196 ARG B C 1
ATOM 3783 O O . ARG B 1 196 ? -16.016 8.164 2.227 1 77.62 196 ARG B O 1
ATOM 3790 N N . ARG B 1 197 ? -17.125 8.836 0.375 1 68.19 197 ARG B N 1
ATOM 3791 C CA . ARG B 1 197 ? -17.969 9.797 1.072 1 68.19 197 ARG B CA 1
ATOM 3792 C C . ARG B 1 197 ? -18.703 9.141 2.232 1 68.19 197 ARG B C 1
ATOM 3794 O O . ARG B 1 197 ? -18.906 9.766 3.277 1 68.19 197 ARG B O 1
ATOM 3801 N N . ASP B 1 198 ? -18.953 7.977 2.07 1 74.88 198 ASP B N 1
ATOM 3802 C CA . ASP B 1 198 ? -19.781 7.316 3.076 1 74.88 198 ASP B CA 1
ATOM 3803 C C . ASP B 1 198 ? -18.938 6.473 4.023 1 74.88 198 ASP B C 1
ATOM 3805 O O . ASP B 1 198 ? -19.453 5.598 4.719 1 74.88 198 ASP B O 1
ATOM 3809 N N . ASP B 1 199 ? -17.672 6.816 4.043 1 85.62 199 ASP B N 1
ATOM 3810 C CA . ASP B 1 199 ? -16.75 6.066 4.91 1 85.62 199 ASP B CA 1
ATOM 3811 C C . ASP B 1 199 ? -15.898 7.008 5.75 1 85.62 199 ASP B C 1
ATOM 3813 O O . ASP B 1 199 ? -15.922 8.227 5.547 1 85.62 199 ASP B O 1
ATOM 3817 N N . GLY B 1 200 ? -15.336 6.445 6.738 1 90.75 200 GLY B N 1
ATOM 3818 C CA . GLY B 1 200 ? -14.32 7.172 7.484 1 90.75 200 GLY B CA 1
ATOM 3819 C C . GLY B 1 200 ? -14.906 8.094 8.539 1 90.75 200 GLY B C 1
ATOM 3820 O O . GLY B 1 200 ? -16 7.852 9.039 1 90.75 200 GLY B O 1
ATOM 3821 N N . TRP B 1 201 ? -14.164 9.133 8.875 1 93.19 201 TRP B N 1
ATOM 3822 C CA . TRP B 1 201 ? -14.508 10.039 9.969 1 93.19 201 TRP B CA 1
ATOM 3823 C C . TRP B 1 201 ? -15.789 10.805 9.664 1 93.19 201 TRP B C 1
ATOM 3825 O O . TRP B 1 201 ? -16.625 11 10.539 1 93.19 201 TRP B O 1
ATOM 3835 N N . GLU B 1 202 ? -15.922 11.156 8.43 1 87.31 202 GLU B N 1
ATOM 3836 C CA . GLU B 1 202 ? -17.094 11.93 8.047 1 87.31 202 GLU B CA 1
ATOM 3837 C C . GLU B 1 202 ? -18.375 11.102 8.195 1 87.31 202 GLU B C 1
ATOM 3839 O O . GLU B 1 202 ? -19.406 11.617 8.609 1 87.31 202 GLU B O 1
ATOM 3844 N N . ALA B 1 203 ? -18.297 9.922 7.773 1 88.88 203 ALA B N 1
ATOM 3845 C CA . ALA B 1 203 ? -19.453 9.031 7.934 1 88.88 203 ALA B CA 1
ATOM 3846 C C . ALA B 1 203 ? -19.797 8.852 9.406 1 88.88 203 ALA B C 1
ATOM 3848 O O . ALA B 1 203 ? -20.984 8.844 9.766 1 88.88 203 ALA B O 1
ATOM 3849 N N . LEU B 1 204 ? -18.812 8.719 10.242 1 91.56 204 LEU B N 1
ATOM 3850 C CA . LEU B 1 204 ? -19.031 8.594 11.68 1 91.56 204 LEU B CA 1
ATOM 3851 C C . LEU B 1 204 ? -19.656 9.859 12.242 1 91.56 204 LEU B C 1
ATOM 3853 O O . LEU B 1 204 ? -20.578 9.781 13.055 1 91.56 204 LEU B O 1
ATOM 3857 N N . ALA B 1 205 ? -19.156 10.93 11.82 1 90.12 205 ALA B N 1
ATOM 3858 C CA . ALA B 1 205 ? -19.672 12.219 12.266 1 90.12 205 ALA B CA 1
ATOM 3859 C C . ALA B 1 205 ? -21.141 12.383 11.891 1 90.12 205 ALA B C 1
ATOM 3861 O O . ALA B 1 205 ? -21.953 12.844 12.695 1 90.12 205 ALA B O 1
ATOM 3862 N N . GLN B 1 206 ? -21.422 12.023 10.703 1 89.81 206 GLN B N 1
ATOM 3863 C CA . GLN B 1 206 ? -22.797 12.125 10.219 1 89.81 206 GLN B CA 1
ATOM 3864 C C . GLN B 1 206 ? -23.719 11.195 11 1 89.81 206 GLN B C 1
ATOM 3866 O O . GLN B 1 206 ? -24.844 11.57 11.344 1 89.81 206 GLN B O 1
ATOM 3871 N N . LEU B 1 207 ? -23.266 10.055 11.258 1 91.31 207 LEU B N 1
ATOM 3872 C CA . LEU B 1 207 ? -24.031 9.047 11.977 1 91.31 207 LEU B CA 1
ATOM 3873 C C . LEU B 1 207 ? -24.422 9.555 13.367 1 91.31 207 LEU B C 1
ATOM 3875 O O . LEU B 1 207 ? -25.5 9.242 13.859 1 91.31 207 LEU B O 1
ATOM 3879 N N . HIS B 1 208 ? -23.578 10.398 13.961 1 94.5 208 HIS B N 1
ATOM 3880 C CA . HIS B 1 208 ? -23.812 10.797 15.344 1 94.5 208 HIS B CA 1
ATOM 3881 C C . HIS B 1 208 ? -24.094 12.297 15.445 1 94.5 208 HIS B C 1
ATOM 3883 O O . HIS B 1 208 ? -24.188 12.836 16.547 1 94.5 208 HIS B O 1
ATOM 3889 N N . GLY B 1 209 ? -24.109 12.898 14.344 1 91.94 209 GLY B N 1
ATOM 3890 C CA . GLY B 1 209 ? -24.453 14.312 14.312 1 91.94 209 GLY B CA 1
ATOM 3891 C C . GLY B 1 209 ? -23.406 15.195 14.945 1 91.94 209 GLY B C 1
ATOM 3892 O O . GLY B 1 209 ? -23.734 16.094 15.727 1 91.94 209 GLY B O 1
ATOM 3893 N N . VAL B 1 210 ? -22.188 14.852 14.68 1 90.44 210 VAL B N 1
ATOM 3894 C CA . VAL B 1 210 ? -21.109 15.641 15.281 1 90.44 210 VAL B CA 1
ATOM 3895 C C . VAL B 1 210 ? -20.266 16.266 14.188 1 90.44 210 VAL B C 1
ATOM 3897 O O . VAL B 1 210 ? -20.359 15.891 13.016 1 90.44 210 VAL B O 1
ATOM 3900 N N . ARG B 1 211 ? -19.5 17.281 14.586 1 85.44 211 ARG B N 1
ATOM 3901 C CA . ARG B 1 211 ? -18.562 17.922 13.68 1 85.44 211 ARG B CA 1
ATOM 3902 C C . ARG B 1 211 ? -17.141 17.422 13.914 1 85.44 211 ARG B C 1
ATOM 3904 O O . ARG B 1 211 ? -16.734 17.188 15.055 1 85.44 211 ARG B O 1
ATOM 3911 N N . MET B 1 212 ? -16.5 17.25 12.766 1 85.94 212 MET B N 1
ATOM 3912 C CA . MET B 1 212 ? -15.094 16.844 12.852 1 85.94 212 MET B CA 1
ATOM 3913 C C . MET B 1 212 ? -14.172 17.984 12.414 1 85.94 212 MET B C 1
ATOM 3915 O O . MET B 1 212 ? -14.531 18.766 11.531 1 85.94 212 MET B O 1
ATOM 3919 N N . ARG B 1 213 ? -13.078 18.062 13.086 1 85.81 213 ARG B N 1
ATOM 3920 C CA . ARG B 1 213 ? -12.047 18.969 12.594 1 85.81 213 ARG B CA 1
ATOM 3921 C C . ARG B 1 213 ? -11.266 18.328 11.445 1 85.81 213 ARG B C 1
ATOM 3923 O O . ARG B 1 213 ? -11.195 17.094 11.344 1 85.81 213 ARG B O 1
ATOM 3930 N N . ALA B 1 214 ? -10.695 19.188 10.625 1 86.81 214 ALA B N 1
ATOM 3931 C CA . ALA B 1 214 ? -9.859 18.703 9.539 1 86.81 214 ALA B CA 1
ATOM 3932 C C . ALA B 1 214 ? -8.625 17.969 10.07 1 86.81 214 ALA B C 1
ATOM 3934 O O . ALA B 1 214 ? -8.023 18.406 11.062 1 86.81 214 ALA B O 1
ATOM 3935 N N . SER B 1 215 ? -8.328 16.906 9.398 1 91.81 215 SER B N 1
ATOM 3936 C CA . SER B 1 215 ? -7.145 16.156 9.812 1 91.81 215 SER B CA 1
ATOM 3937 C C . SER B 1 215 ? -5.863 16.906 9.469 1 91.81 215 SER B C 1
ATOM 3939 O O . SER B 1 215 ? -5.715 17.406 8.352 1 91.81 215 SER B O 1
ATOM 3941 N N . ARG B 1 216 ? -4.98 16.906 10.398 1 94.12 216 ARG B N 1
ATOM 3942 C CA . ARG B 1 216 ? -3.68 17.531 10.172 1 94.12 216 ARG B CA 1
ATOM 3943 C C . ARG B 1 216 ? -2.785 16.625 9.328 1 94.12 216 ARG B C 1
ATOM 3945 O O . ARG B 1 216 ? -1.799 17.094 8.75 1 94.12 216 ARG B O 1
ATOM 3952 N N . PHE B 1 217 ? -3.061 15.344 9.406 1 97 217 PHE B N 1
ATOM 3953 C CA . PHE B 1 217 ? -2.312 14.352 8.641 1 97 217 PHE B CA 1
ATOM 3954 C C . PHE B 1 217 ? -3.246 13.531 7.758 1 97 217 PHE B C 1
ATOM 3956 O O . PHE B 1 217 ? -4.27 13.031 8.227 1 97 217 PHE B O 1
ATOM 3963 N N .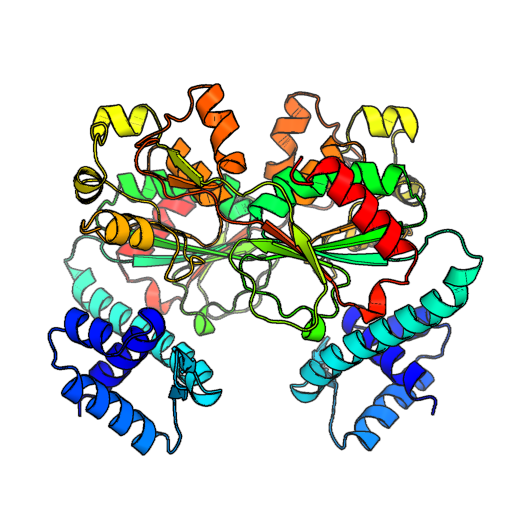 GLN B 1 218 ? -2.877 13.422 6.492 1 96.81 218 GLN B N 1
ATOM 3964 C CA . GLN B 1 218 ? -3.596 12.602 5.52 1 96.81 218 GLN B CA 1
ATOM 3965 C C . GLN B 1 218 ? -2.645 11.664 4.777 1 96.81 218 GLN B C 1
ATOM 3967 O O . GLN B 1 218 ? -1.53 12.062 4.422 1 96.81 218 GLN B O 1
ATOM 3972 N N . CYS B 1 219 ? -3.102 10.469 4.586 1 97.75 219 CYS B N 1
ATOM 3973 C CA . CYS B 1 219 ? -2.289 9.484 3.879 1 97.75 219 CYS B CA 1
ATOM 3974 C C . CYS B 1 219 ? -3.168 8.484 3.143 1 97.75 219 CYS B C 1
ATOM 3976 O O . CYS B 1 219 ? -4.312 8.242 3.535 1 97.75 219 CYS B O 1
ATOM 3978 N N . ASN B 1 220 ? -2.611 7.883 2.121 1 96.19 220 ASN B N 1
ATOM 3979 C CA . ASN B 1 220 ? -3.373 6.922 1.328 1 96.19 220 ASN B CA 1
ATOM 3980 C C . ASN B 1 220 ? -3.037 5.484 1.715 1 96.19 220 ASN B C 1
ATOM 3982 O O . ASN B 1 220 ? -3.311 4.551 0.955 1 96.19 220 ASN B O 1
ATOM 3986 N N . GLN B 1 221 ? -2.379 5.367 2.801 1 97 221 GLN B N 1
ATOM 3987 C CA . GLN B 1 221 ? -1.967 4.043 3.25 1 97 221 GLN B CA 1
ATOM 3988 C C . GLN B 1 221 ? -2.363 3.809 4.703 1 97 221 GLN B C 1
ATOM 3990 O O . GLN B 1 221 ? -1.901 4.516 5.602 1 97 221 GLN B O 1
ATOM 3995 N N . GLY B 1 222 ? -3.145 2.734 4.906 1 97.5 222 GLY B N 1
ATOM 3996 C CA . GLY B 1 222 ? -3.592 2.408 6.25 1 97.5 222 GLY B CA 1
ATOM 3997 C C . GLY B 1 222 ? -2.453 2.049 7.188 1 97.5 222 GLY B C 1
ATOM 3998 O O . GLY B 1 222 ? -2.473 2.414 8.367 1 97.5 222 GLY B O 1
ATOM 3999 N N . GLN B 1 223 ? -1.488 1.394 6.688 1 97.12 223 GLN B N 1
ATOM 4000 C CA . GLN B 1 223 ? -0.358 0.971 7.508 1 97.12 223 GLN B CA 1
ATOM 4001 C C . GLN B 1 223 ? 0.437 2.172 8.008 1 97.12 223 GLN B C 1
ATOM 4003 O O . GLN B 1 223 ? 0.978 2.146 9.117 1 97.12 223 GLN B O 1
ATOM 4008 N N . ALA B 1 224 ? 0.542 3.162 7.145 1 97.94 224 ALA B N 1
ATOM 4009 C CA . ALA B 1 224 ? 1.207 4.383 7.59 1 97.94 224 ALA B CA 1
ATOM 4010 C C . ALA B 1 224 ? 0.418 5.062 8.703 1 97.94 224 ALA B C 1
ATOM 4012 O O . ALA B 1 224 ? 1.003 5.578 9.664 1 97.94 224 ALA B O 1
ATOM 4013 N N . LEU B 1 225 ? -0.86 5.047 8.609 1 98.5 225 LEU B N 1
ATOM 4014 C CA . LEU B 1 225 ? -1.708 5.629 9.641 1 98.5 225 LEU B CA 1
ATOM 4015 C C . LEU B 1 225 ? -1.579 4.852 10.953 1 98.5 225 LEU B C 1
ATOM 4017 O O . LEU B 1 225 ? -1.59 5.445 12.031 1 98.5 225 LEU B O 1
ATOM 4021 N N . ARG B 1 226 ? -1.521 3.562 10.812 1 98.5 226 ARG B N 1
ATOM 4022 C CA . ARG B 1 226 ? -1.249 2.744 11.984 1 98.5 226 ARG B CA 1
ATOM 4023 C C . ARG B 1 226 ? 0.049 3.172 12.664 1 98.5 226 ARG B C 1
ATOM 4025 O O . ARG B 1 226 ? 0.093 3.34 13.883 1 98.5 226 ARG B O 1
ATOM 4032 N N . GLN B 1 227 ? 1.095 3.393 11.883 1 97.81 227 GLN B N 1
ATOM 4033 C CA . GLN B 1 227 ? 2.385 3.801 12.43 1 97.81 227 GLN B CA 1
ATOM 4034 C C . GLN B 1 227 ? 2.285 5.152 13.133 1 97.81 227 GLN B C 1
ATOM 4036 O O . GLN B 1 227 ? 2.873 5.348 14.195 1 97.81 227 GLN B O 1
ATOM 4041 N N . LEU B 1 228 ? 1.581 6.051 12.539 1 98.19 228 LEU B N 1
ATOM 4042 C CA . LEU B 1 228 ? 1.389 7.367 13.141 1 98.19 228 LEU B CA 1
ATOM 4043 C C . LEU B 1 228 ? 0.666 7.25 14.477 1 98.19 228 LEU B C 1
ATOM 4045 O O . LEU B 1 228 ? 1.034 7.914 15.445 1 98.19 228 LEU B O 1
ATOM 4049 N N . ALA B 1 229 ? -0.355 6.422 14.5 1 98.69 229 ALA B N 1
ATOM 4050 C CA . ALA B 1 229 ? -1.09 6.215 15.75 1 98.69 229 ALA B CA 1
ATOM 4051 C C . ALA B 1 229 ? -0.183 5.637 16.828 1 98.69 229 ALA B C 1
ATOM 4053 O O . ALA B 1 229 ? -0.203 6.09 17.969 1 98.69 229 ALA B O 1
ATOM 4054 N N . LEU B 1 230 ? 0.608 4.684 16.438 1 98.38 230 LEU B N 1
ATOM 4055 C CA . LEU B 1 230 ? 1.543 4.059 17.375 1 98.38 230 LEU B CA 1
ATOM 4056 C C . LEU B 1 230 ? 2.529 5.086 17.922 1 98.38 230 LEU B C 1
ATOM 4058 O O . LEU B 1 230 ? 2.943 4.996 19.078 1 98.38 230 LEU B O 1
ATOM 4062 N N . SER B 1 231 ? 2.828 6.059 17.094 1 97.31 231 SER B N 1
ATOM 4063 C CA . SER B 1 231 ? 3.801 7.082 17.469 1 97.31 231 SER B CA 1
ATOM 4064 C C . SER B 1 231 ? 3.152 8.188 18.281 1 97.31 231 SER B C 1
ATOM 4066 O O . SER B 1 231 ? 3.801 9.188 18.609 1 97.31 231 SER B O 1
ATOM 4068 N N . GLY B 1 232 ? 1.885 8.047 18.516 1 97.12 232 GLY B N 1
ATOM 4069 C CA . GLY B 1 232 ? 1.184 9 19.359 1 97.12 232 GLY B CA 1
ATOM 4070 C C . GLY B 1 232 ? 0.785 10.266 18.625 1 97.12 232 GLY B C 1
ATOM 4071 O O . GLY B 1 232 ? 0.634 11.32 19.25 1 97.12 232 GLY B O 1
ATOM 4072 N N . ALA B 1 233 ? 0.625 10.156 17.344 1 97.31 233 ALA B N 1
ATOM 4073 C CA . ALA B 1 233 ? 0.377 11.367 16.562 1 97.31 233 ALA B CA 1
ATOM 4074 C C . ALA B 1 233 ? -1.118 11.641 16.438 1 97.31 233 ALA B C 1
ATOM 4076 O O . ALA B 1 233 ? -1.522 12.703 15.969 1 97.31 233 ALA B O 1
ATOM 4077 N N . GLY B 1 234 ? -1.957 10.656 16.828 1 98.19 234 GLY B N 1
ATOM 4078 C CA . GLY B 1 234 ? -3.393 10.859 16.719 1 98.19 234 GLY B CA 1
ATOM 4079 C C . GLY B 1 234 ? -4.184 9.57 16.875 1 98.19 234 GLY B C 1
ATOM 4080 O O . GLY B 1 234 ? -3.658 8.562 17.344 1 98.19 234 GLY B O 1
ATOM 4081 N N . ILE B 1 235 ? -5.488 9.711 16.5 1 98.62 235 ILE B N 1
ATOM 4082 C CA . ILE B 1 235 ? -6.449 8.617 16.578 1 98.62 235 ILE B CA 1
ATOM 4083 C C . ILE B 1 235 ? -6.68 8.031 15.18 1 98.62 235 ILE B C 1
ATOM 4085 O O . ILE B 1 235 ? -6.934 8.773 14.227 1 98.62 235 ILE B O 1
ATOM 4089 N N . ALA B 1 236 ? -6.551 6.738 15.094 1 98.62 236 ALA B N 1
ATOM 4090 C CA . ALA B 1 236 ? -6.734 6.066 13.812 1 98.62 236 ALA B CA 1
ATOM 4091 C C . ALA B 1 236 ? -8.117 5.418 13.727 1 98.62 236 ALA B C 1
ATOM 4093 O O . ALA B 1 236 ? -8.609 4.871 14.711 1 98.62 236 ALA B O 1
ATOM 4094 N N . LEU B 1 237 ? -8.766 5.547 12.602 1 98 237 LEU B N 1
ATOM 4095 C CA . LEU B 1 237 ? -9.906 4.746 12.164 1 98 237 LEU B CA 1
ATOM 4096 C C . LEU B 1 237 ? -9.539 3.885 10.961 1 98 237 LEU B C 1
ATOM 4098 O O . LEU B 1 237 ? -9.352 4.398 9.859 1 98 237 LEU B O 1
ATOM 4102 N N . GLN B 1 238 ? -9.383 2.584 11.242 1 97.56 238 GLN B N 1
ATOM 4103 C CA . GLN B 1 238 ? -8.93 1.641 10.227 1 97.56 238 GLN B CA 1
ATOM 4104 C C . GLN B 1 238 ? -9.578 0.273 10.414 1 97.56 238 GLN B C 1
ATOM 4106 O O . GLN B 1 238 ? -10.336 0.065 11.367 1 97.56 238 GLN B O 1
ATOM 4111 N N . ALA B 1 239 ? -9.289 -0.631 9.414 1 96.69 239 ALA B N 1
ATOM 4112 C CA . ALA B 1 239 ? -9.758 -2.01 9.539 1 96.69 239 ALA B CA 1
ATOM 4113 C C . ALA B 1 239 ? -9.297 -2.625 10.859 1 96.69 239 ALA B C 1
ATOM 4115 O O . ALA B 1 239 ? -8.156 -2.43 11.281 1 96.69 239 ALA B O 1
ATOM 4116 N N . GLU B 1 240 ? -10.18 -3.352 11.492 1 97.44 240 GLU B N 1
ATOM 4117 C CA . GLU B 1 240 ? -9.852 -4.059 12.727 1 97.44 240 GLU B CA 1
ATOM 4118 C C . GLU B 1 240 ? -8.633 -4.949 12.547 1 97.44 240 GLU B C 1
ATOM 4120 O O . GLU B 1 240 ? -7.766 -5.012 13.422 1 97.44 240 GLU B O 1
ATOM 4125 N N . ALA B 1 241 ? -8.539 -5.59 11.43 1 95.94 241 ALA B N 1
ATOM 4126 C CA . ALA B 1 241 ? -7.434 -6.5 11.141 1 95.94 241 ALA B CA 1
ATOM 4127 C C . ALA B 1 241 ? -6.09 -5.773 11.227 1 95.94 241 ALA B C 1
ATOM 4129 O O . ALA B 1 241 ? -5.07 -6.383 11.562 1 95.94 241 ALA B O 1
ATOM 4130 N N . LEU B 1 242 ? -6.082 -4.527 10.969 1 97.94 242 LEU B N 1
ATOM 4131 C CA . LEU B 1 242 ? -4.855 -3.74 10.93 1 97.94 242 LEU B CA 1
ATOM 4132 C C . LEU B 1 242 ? -4.441 -3.309 12.328 1 97.94 242 LEU B C 1
ATOM 4134 O O . LEU B 1 242 ? -3.25 -3.156 12.609 1 97.94 242 LEU B O 1
ATOM 4138 N N . LEU B 1 243 ? -5.395 -3.143 13.258 1 98.56 243 LEU B N 1
ATOM 4139 C CA . LEU B 1 243 ? -5.109 -2.512 14.539 1 98.56 243 LEU B CA 1
ATOM 4140 C C . LEU B 1 243 ? -5.188 -3.527 15.672 1 98.56 243 LEU B C 1
ATOM 4142 O O . LEU B 1 243 ? -4.684 -3.275 16.781 1 98.56 243 LEU B O 1
ATOM 4146 N N . ALA B 1 244 ? -5.75 -4.668 15.438 1 97.94 244 ALA B N 1
ATOM 4147 C CA . ALA B 1 244 ? -6.152 -5.609 16.484 1 97.94 244 ALA B CA 1
ATOM 4148 C C . ALA B 1 244 ? -4.941 -6.109 17.266 1 97.94 244 ALA B C 1
ATOM 4150 O O . ALA B 1 244 ? -4.984 -6.203 18.5 1 97.94 244 ALA B O 1
ATOM 4151 N N . GLU B 1 245 ? -3.904 -6.434 16.547 1 96.56 245 GLU B N 1
ATOM 4152 C CA . GLU B 1 245 ? -2.725 -6.961 17.219 1 96.56 245 GLU B CA 1
ATOM 4153 C C . GLU B 1 245 ? -2.117 -5.926 18.172 1 96.56 245 GLU B C 1
ATOM 4155 O O . GLU B 1 245 ? -1.642 -6.27 19.25 1 96.56 245 GLU B O 1
ATOM 4160 N N . ASP B 1 246 ? -2.088 -4.734 17.734 1 98.44 246 ASP B N 1
ATOM 4161 C CA . ASP B 1 246 ? -1.546 -3.666 18.562 1 98.44 246 ASP B CA 1
ATOM 4162 C C . ASP B 1 246 ? -2.414 -3.436 19.797 1 98.44 246 ASP B C 1
ATOM 4164 O O . ASP B 1 246 ? -1.9 -3.162 20.891 1 98.44 246 ASP B O 1
ATOM 4168 N N . VAL B 1 247 ? -3.674 -3.559 19.609 1 98.62 247 VAL B N 1
ATOM 4169 C CA . VAL B 1 247 ? -4.582 -3.406 20.75 1 98.62 247 VAL B CA 1
ATOM 4170 C C . VAL B 1 247 ? -4.391 -4.562 21.719 1 98.62 247 VAL B C 1
ATOM 4172 O O . VAL B 1 247 ? -4.301 -4.355 22.938 1 98.62 247 VAL B O 1
ATOM 4175 N N . ALA B 1 248 ? -4.285 -5.719 21.203 1 98.25 248 ALA B N 1
ATOM 4176 C CA . ALA B 1 248 ? -4.078 -6.902 22.031 1 98.25 248 ALA B CA 1
ATOM 4177 C C . ALA B 1 248 ? -2.773 -6.801 22.812 1 98.25 248 ALA B C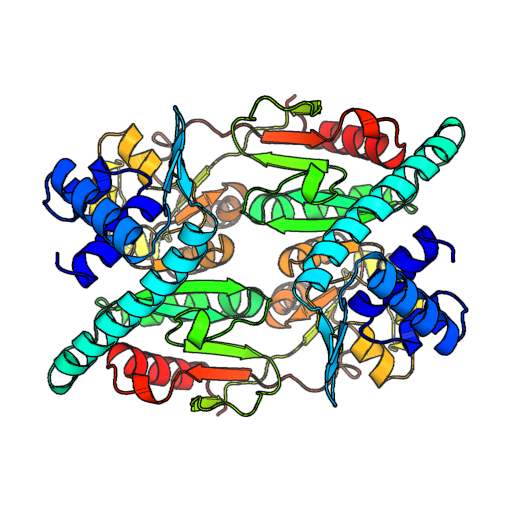 1
ATOM 4179 O O . ALA B 1 248 ? -2.695 -7.25 23.969 1 98.25 248 ALA B O 1
ATOM 4180 N N . ALA B 1 249 ? -1.788 -6.195 22.266 1 97.75 249 ALA B N 1
ATOM 4181 C CA . ALA B 1 249 ? -0.462 -6.094 22.875 1 97.75 249 ALA B CA 1
ATOM 4182 C C . ALA B 1 249 ? -0.357 -4.855 23.75 1 97.75 249 ALA B C 1
ATOM 4184 O O . ALA B 1 249 ? 0.68 -4.617 24.375 1 97.75 249 ALA B O 1
ATOM 4185 N N . GLY B 1 250 ? -1.362 -4.051 23.734 1 98.31 250 GLY B N 1
ATOM 4186 C CA . GLY B 1 250 ? -1.397 -2.881 24.594 1 98.31 250 GLY B CA 1
ATOM 4187 C C . GLY B 1 250 ? -0.678 -1.683 24 1 98.31 250 GLY B C 1
ATOM 4188 O O . GLY B 1 250 ? -0.478 -0.674 24.688 1 98.31 250 GLY B O 1
ATOM 4189 N N . ARG B 1 251 ? -0.314 -1.784 22.734 1 98.62 251 ARG B N 1
ATOM 4190 C CA . ARG B 1 251 ? 0.361 -0.677 22.062 1 98.62 251 ARG B CA 1
ATOM 4191 C C . ARG B 1 251 ? -0.641 0.378 21.609 1 98.62 251 ARG B C 1
ATOM 4193 O O . ARG B 1 251 ? -0.286 1.547 21.438 1 98.62 251 ARG B O 1
ATOM 4200 N N . LEU B 1 252 ? -1.848 -0.055 21.359 1 98.81 252 LEU B N 1
ATOM 4201 C CA . LEU B 1 252 ? -2.992 0.811 21.094 1 98.81 252 LEU B CA 1
ATOM 4202 C C . LEU B 1 252 ? -4.152 0.482 22.031 1 98.81 252 LEU B C 1
ATOM 4204 O O . LEU B 1 252 ? -4.199 -0.604 22.609 1 98.81 252 LEU B O 1
ATOM 4208 N N . VAL B 1 253 ? -5.012 1.415 22.172 1 98.88 253 VAL B N 1
ATOM 4209 C CA . VAL B 1 253 ? -6.238 1.254 22.953 1 98.88 253 VAL B CA 1
ATOM 4210 C C . VAL B 1 253 ? -7.449 1.458 22.047 1 98.88 253 VAL B C 1
ATOM 4212 O O . VAL B 1 253 ? -7.547 2.467 21.344 1 98.88 253 VAL B O 1
ATOM 4215 N N . SER B 1 254 ? -8.344 0.481 22.062 1 98.69 254 SER B N 1
ATOM 4216 C CA . SER B 1 254 ? -9.578 0.616 21.297 1 98.69 254 SER B CA 1
ATOM 4217 C C . SER B 1 254 ? -10.484 1.696 21.891 1 98.69 254 SER B C 1
ATOM 4219 O O . SER B 1 254 ? -10.609 1.809 23.109 1 98.69 254 SER B O 1
ATOM 4221 N N . LEU B 1 255 ? -11.086 2.457 21.047 1 98.56 255 LEU B N 1
ATOM 4222 C CA . LEU B 1 255 ? -11.906 3.59 21.453 1 98.56 255 LEU B CA 1
ATOM 4223 C C . LEU B 1 255 ? -13.289 3.518 20.797 1 98.56 255 LEU B C 1
ATOM 4225 O O . LEU B 1 255 ? -13.43 3.016 19.688 1 98.56 255 LEU B O 1
ATOM 4229 N N . LEU B 1 256 ? -14.305 3.936 21.547 1 97.62 256 LEU B N 1
ATOM 4230 C CA . LEU B 1 256 ? -15.633 4.234 21.016 1 97.62 256 LEU B CA 1
ATOM 4231 C C . LEU B 1 256 ? -16.25 3.002 20.359 1 97.62 256 LEU B C 1
ATOM 4233 O O . LEU B 1 256 ? -16.875 3.107 19.297 1 97.62 256 LEU B O 1
ATOM 4237 N N . ASP B 1 257 ? -16 1.854 20.828 1 95.81 257 ASP B N 1
ATOM 4238 C CA . ASP B 1 257 ? -16.438 0.58 20.266 1 95.81 257 ASP B CA 1
ATOM 4239 C C . ASP B 1 257 ? -17.953 0.546 20.078 1 95.81 257 ASP B C 1
ATOM 4241 O O . ASP B 1 257 ? -18.453 -0.002 19.094 1 95.81 257 ASP B O 1
ATOM 4245 N N . GLY B 1 258 ? -18.656 1.138 20.922 1 94 258 GLY B N 1
ATOM 4246 C CA . GLY B 1 258 ? -20.109 1.116 20.859 1 94 258 GLY B CA 1
ATOM 4247 C C . GLY B 1 258 ? -20.688 2.135 19.891 1 94 258 GLY B C 1
ATOM 4248 O O . GLY B 1 258 ? -21.891 2.184 19.672 1 94 258 GLY B O 1
ATOM 4249 N N . TYR B 1 259 ? -19.859 2.855 19.234 1 95.19 259 TYR B N 1
ATOM 4250 C CA . TYR B 1 259 ? -20.328 3.959 18.406 1 95.19 259 TYR B CA 1
ATOM 4251 C C . TYR B 1 259 ? -20.031 3.703 16.938 1 95.19 259 TYR B C 1
ATOM 4253 O O . TYR B 1 259 ? -20.422 4.492 16.078 1 95.19 259 TYR B O 1
ATOM 4261 N N . LEU B 1 260 ? -19.344 2.633 16.625 1 94.56 260 LEU B N 1
ATOM 4262 C CA . LEU B 1 260 ? -18.984 2.332 15.242 1 94.56 260 LEU B CA 1
ATOM 4263 C C . LEU B 1 260 ? -20.203 1.841 14.461 1 94.56 260 LEU B C 1
ATOM 4265 O O . LEU B 1 260 ? -21.094 1.211 15.023 1 94.56 260 LEU B O 1
ATOM 4269 N N . PRO B 1 261 ? -20.172 2.184 13.156 1 88.75 261 PRO B N 1
ATOM 4270 C CA . PRO B 1 261 ? -21.25 1.605 12.336 1 88.75 261 PRO B CA 1
ATOM 4271 C C . PRO B 1 261 ? -21.141 0.086 12.219 1 88.75 261 PRO B C 1
ATOM 4273 O O . PRO B 1 261 ? -20.141 -0.501 12.617 1 88.75 261 PRO B O 1
ATOM 4276 N N . ASP B 1 262 ? -22.188 -0.448 11.641 1 89.62 262 ASP B N 1
ATOM 4277 C CA . ASP B 1 262 ? -22.172 -1.878 11.352 1 89.62 262 ASP B CA 1
ATOM 4278 C C . ASP B 1 262 ? -21.016 -2.236 10.406 1 89.62 262 ASP B C 1
ATOM 4280 O O . ASP B 1 262 ? -20.625 -1.421 9.57 1 89.62 262 ASP B O 1
ATOM 4284 N N . PRO B 1 263 ? -20.562 -3.432 10.641 1 92.75 263 PRO B N 1
ATOM 4285 C CA . PRO B 1 263 ? -19.547 -3.893 9.711 1 92.75 263 PRO B CA 1
ATOM 4286 C C . PRO B 1 263 ? -19.984 -3.83 8.25 1 92.75 263 PRO B C 1
ATOM 4288 O O . PRO B 1 263 ? -21.172 -4.012 7.961 1 92.75 263 PRO B O 1
ATOM 4291 N N . LYS B 1 264 ? -19.047 -3.588 7.418 1 92 264 LYS B N 1
ATOM 4292 C CA . LYS B 1 264 ? -19.344 -3.486 5.992 1 92 264 LYS B CA 1
ATOM 4293 C C . LYS B 1 264 ? -19.422 -4.867 5.348 1 92 264 LYS B C 1
ATOM 4295 O O . LYS B 1 264 ? -18.625 -5.758 5.668 1 92 264 LYS B O 1
ATOM 4300 N N . PRO B 1 265 ? -20.359 -4.969 4.438 1 92.88 265 PRO B N 1
ATOM 4301 C CA . PRO B 1 265 ? -20.391 -6.238 3.709 1 92.88 265 PRO B CA 1
ATOM 4302 C C . PRO B 1 265 ? -19.156 -6.434 2.828 1 92.88 265 PRO B C 1
ATOM 4304 O O . PRO B 1 265 ? -18.609 -5.465 2.303 1 92.88 265 PRO B O 1
ATOM 4307 N N . MET B 1 266 ? -18.781 -7.645 2.746 1 94.38 266 MET B N 1
ATOM 4308 C CA . MET B 1 266 ? -17.672 -8.047 1.88 1 94.38 266 MET B CA 1
ATOM 4309 C C . MET B 1 266 ? -18.109 -9.141 0.915 1 94.38 266 MET B C 1
ATOM 4311 O O . MET B 1 266 ? -18.844 -10.055 1.297 1 94.38 266 MET B O 1
ATOM 4315 N N . HIS B 1 267 ? -17.609 -9 -0.348 1 94.75 267 HIS B N 1
ATOM 4316 C CA . HIS B 1 267 ? -17.984 -9.977 -1.361 1 94.75 267 HIS B CA 1
ATOM 4317 C C . HIS B 1 267 ? -16.781 -10.375 -2.213 1 94.75 267 HIS B C 1
ATOM 4319 O O . HIS B 1 267 ? -15.852 -9.586 -2.379 1 94.75 267 HIS B O 1
ATOM 4325 N N . LEU B 1 268 ? -16.812 -11.594 -2.607 1 95.38 268 LEU B N 1
ATOM 4326 C CA . LEU B 1 268 ? -16.031 -12.031 -3.76 1 95.38 268 LEU B CA 1
ATOM 4327 C C . LEU B 1 268 ? -16.859 -11.969 -5.039 1 95.38 268 LEU B C 1
ATOM 4329 O O . LEU B 1 268 ? -17.922 -12.586 -5.129 1 95.38 268 LEU B O 1
ATOM 4333 N N . ILE B 1 269 ? -16.375 -11.156 -6.035 1 93.31 269 ILE B N 1
ATOM 4334 C CA . ILE B 1 269 ? -17.141 -10.969 -7.27 1 93.31 269 ILE B CA 1
ATOM 4335 C C . ILE B 1 269 ? -16.328 -11.469 -8.461 1 93.31 269 ILE B C 1
ATOM 4337 O O . ILE B 1 269 ? -15.102 -11.297 -8.5 1 93.31 269 ILE B O 1
ATOM 4341 N N . TYR B 1 270 ? -16.969 -12.039 -9.344 1 90.94 270 TYR B N 1
ATOM 4342 C CA . TYR B 1 270 ? -16.328 -12.5 -10.578 1 90.94 270 TYR B CA 1
ATOM 4343 C C . TYR B 1 270 ? -17.359 -12.594 -11.711 1 90.94 270 TYR B C 1
ATOM 4345 O O . TYR B 1 270 ? -18.562 -12.688 -11.461 1 90.94 270 TYR B O 1
ATOM 4353 N N . PRO B 1 271 ? -16.828 -12.453 -12.914 1 84.75 271 PRO B N 1
ATOM 4354 C CA . PRO B 1 271 ? -17.766 -12.555 -14.039 1 84.75 271 PRO B CA 1
ATOM 4355 C C . PRO B 1 271 ? -18.422 -13.93 -14.141 1 84.75 271 PRO B C 1
ATOM 4357 O O . PRO B 1 271 ? -17.75 -14.945 -13.969 1 84.75 271 PRO B O 1
ATOM 4360 N N . ALA B 1 272 ? -19.656 -13.953 -14.547 1 79.38 272 ALA B N 1
ATOM 4361 C CA . ALA B 1 272 ? -20.438 -15.18 -14.641 1 79.38 272 ALA B CA 1
ATOM 4362 C C . ALA B 1 272 ? -19.906 -16.078 -15.75 1 79.38 272 ALA B C 1
ATOM 4364 O O . ALA B 1 272 ? -19.906 -17.312 -15.625 1 79.38 272 ALA B O 1
ATOM 4365 N N . ASP B 1 273 ? -19.469 -15.477 -16.719 1 75.75 273 ASP B N 1
ATOM 4366 C CA . ASP B 1 273 ? -19.047 -16.234 -17.891 1 75.75 273 ASP B CA 1
ATOM 4367 C C . ASP B 1 273 ? -17.703 -16.922 -17.641 1 75.75 273 ASP B C 1
ATOM 4369 O O . ASP B 1 273 ? -17.328 -17.844 -18.375 1 75.75 273 ASP B O 1
ATOM 4373 N N . ARG B 1 274 ? -17.016 -16.531 -16.641 1 68.38 274 ARG B N 1
ATOM 4374 C CA . ARG B 1 274 ? -15.719 -17.125 -16.344 1 68.38 274 ARG B CA 1
ATOM 4375 C C . ARG B 1 274 ? -15.836 -18.219 -15.289 1 68.38 274 ARG B C 1
ATOM 4377 O O . ARG B 1 274 ? -14.875 -18.938 -15.023 1 68.38 274 ARG B O 1
ATOM 4384 N N . GLN B 1 275 ? -16.938 -18.375 -14.844 1 64.19 275 GLN B N 1
ATOM 4385 C CA . GLN B 1 275 ? -17.172 -19.312 -13.758 1 64.19 275 GLN B CA 1
ATOM 4386 C C . GLN B 1 275 ? -16.766 -20.734 -14.164 1 64.19 275 GLN B C 1
ATOM 4388 O O . GLN B 1 275 ? -16.266 -21.5 -13.336 1 64.19 275 GLN B O 1
ATOM 4393 N N . PRO B 1 276 ? -16.812 -20.953 -15.344 1 62.12 276 PRO B N 1
ATOM 4394 C CA . PRO B 1 276 ? -16.5 -22.344 -15.695 1 62.12 276 PRO B CA 1
ATOM 4395 C C . PRO B 1 276 ? -15 -22.625 -15.727 1 62.12 276 PRO B C 1
ATOM 4397 O O . PRO B 1 276 ? -14.594 -23.781 -15.758 1 62.12 276 PRO B O 1
ATOM 4400 N N . LEU B 1 277 ? -14.164 -21.656 -15.578 1 78.94 277 LEU B N 1
ATOM 4401 C CA . LEU B 1 277 ? -12.734 -21.938 -15.602 1 78.94 277 LEU B CA 1
ATOM 4402 C C . LEU B 1 277 ? -12.305 -22.672 -14.344 1 78.94 277 LEU B C 1
ATOM 4404 O O . LEU B 1 277 ? -12.555 -22.219 -13.227 1 78.94 277 LEU B O 1
ATOM 4408 N N . PRO B 1 278 ? -11.711 -23.844 -14.484 1 85.31 278 PRO B N 1
ATOM 4409 C CA . PRO B 1 278 ? -11.383 -24.672 -13.32 1 85.31 278 PRO B CA 1
ATOM 4410 C C . PRO B 1 278 ? -10.57 -23.922 -12.266 1 85.31 278 PRO B C 1
ATOM 4412 O O . PRO B 1 278 ? -10.812 -24.078 -11.07 1 85.31 278 PRO B O 1
ATOM 4415 N N . LYS B 1 279 ? -9.617 -23.078 -12.68 1 90.88 279 LYS B N 1
ATOM 4416 C CA . LYS B 1 279 ? -8.797 -22.359 -11.719 1 90.88 279 LYS B CA 1
ATOM 4417 C C . LYS B 1 279 ? -9.648 -21.406 -10.883 1 90.88 279 LYS B C 1
ATOM 4419 O O . LYS B 1 279 ? -9.414 -21.266 -9.68 1 90.88 279 LYS B O 1
ATOM 4424 N N . LEU B 1 280 ? -10.641 -20.812 -11.5 1 93.12 280 LEU B N 1
ATOM 4425 C CA . LEU B 1 280 ? -11.5 -19.891 -10.773 1 93.12 280 LEU B CA 1
ATOM 4426 C C . LEU B 1 280 ? -12.445 -20.641 -9.844 1 93.12 280 LEU B C 1
ATOM 4428 O O . LEU B 1 280 ? -12.688 -20.219 -8.719 1 93.12 280 LEU B O 1
ATOM 4432 N N . ARG B 1 281 ? -12.961 -21.719 -10.32 1 89.81 281 ARG B N 1
ATOM 4433 C CA . ARG B 1 281 ? -13.891 -22.516 -9.523 1 89.81 281 ARG B CA 1
ATOM 4434 C C . ARG B 1 281 ? -13.242 -22.984 -8.227 1 89.81 281 ARG B C 1
ATOM 4436 O O . ARG B 1 281 ? -13.805 -22.812 -7.145 1 89.81 281 ARG B O 1
ATOM 4443 N N . VAL B 1 282 ? -12.047 -23.578 -8.383 1 92.44 282 VAL B N 1
ATOM 4444 C CA . VAL B 1 282 ? -11.391 -24.094 -7.188 1 92.44 282 VAL B CA 1
ATOM 4445 C C . VAL B 1 282 ? -11 -22.938 -6.27 1 92.44 282 VAL B C 1
ATOM 4447 O O . VAL B 1 282 ? -11 -23.078 -5.047 1 92.44 282 VAL B O 1
ATOM 4450 N N . PHE B 1 283 ? -10.727 -21.797 -6.855 1 96.88 283 PHE B N 1
ATOM 4451 C CA . PHE B 1 283 ? -10.383 -20.625 -6.066 1 96.88 283 PHE B CA 1
ATOM 4452 C C . PHE B 1 283 ? -11.594 -20.141 -5.266 1 96.88 283 PHE B C 1
ATOM 4454 O O . PHE B 1 283 ? -11.492 -19.906 -4.062 1 96.88 283 PHE B O 1
ATOM 4461 N N . VAL B 1 284 ? -12.664 -20.016 -5.926 1 94.81 284 VAL B N 1
ATOM 4462 C CA . VAL B 1 284 ? -13.898 -19.547 -5.289 1 94.81 284 VAL B CA 1
ATOM 4463 C C . VAL B 1 284 ? -14.281 -20.484 -4.156 1 94.81 284 VAL B C 1
ATOM 4465 O O . VAL B 1 284 ? -14.602 -20.047 -3.053 1 94.81 284 VAL B O 1
ATOM 4468 N N . ASP B 1 285 ? -14.203 -21.781 -4.43 1 92.06 285 ASP B N 1
ATOM 4469 C CA . ASP B 1 285 ? -14.531 -22.781 -3.408 1 92.06 285 ASP B CA 1
ATOM 4470 C C . ASP B 1 285 ? -13.609 -22.641 -2.197 1 92.06 285 ASP B C 1
ATOM 4472 O O . ASP B 1 285 ? -14.07 -22.672 -1.055 1 92.06 285 ASP B O 1
ATOM 4476 N N . PHE B 1 286 ? -12.383 -22.469 -2.447 1 96 286 PHE B N 1
ATOM 4477 C CA . PHE B 1 286 ? -11.383 -22.328 -1.392 1 96 286 PHE B CA 1
ATOM 4478 C C . PHE B 1 286 ? -11.664 -21.109 -0.537 1 96 286 PHE B C 1
ATOM 4480 O O . PHE B 1 286 ? -11.648 -21.188 0.694 1 96 286 PHE B O 1
ATOM 4487 N N . ILE B 1 287 ? -11.891 -19.969 -1.168 1 97.44 287 ILE B N 1
ATOM 4488 C CA . ILE B 1 287 ? -12.094 -18.703 -0.471 1 97.44 287 ILE B CA 1
ATOM 4489 C C . ILE B 1 287 ? -13.383 -18.766 0.354 1 97.44 287 ILE B C 1
ATOM 4491 O O . ILE B 1 287 ? -13.406 -18.344 1.509 1 97.44 287 ILE B O 1
ATOM 4495 N N . VAL B 1 288 ? -14.398 -19.281 -0.237 1 94.5 288 VAL B N 1
ATOM 4496 C CA . VAL B 1 288 ? -15.68 -19.375 0.464 1 94.5 288 VAL B CA 1
ATOM 4497 C C . VAL B 1 288 ? -15.539 -20.281 1.687 1 94.5 288 VAL B C 1
ATOM 4499 O O . VAL B 1 288 ? -16.109 -20 2.742 1 94.5 288 VAL B O 1
ATOM 4502 N N . GLU B 1 289 ? -14.773 -21.297 1.587 1 93.5 289 GLU B N 1
ATOM 4503 C CA . GLU B 1 289 ? -14.523 -22.203 2.711 1 93.5 289 GLU B CA 1
ATOM 4504 C C . GLU B 1 289 ? -13.797 -21.469 3.842 1 93.5 289 GLU B C 1
ATOM 4506 O O . GLU B 1 289 ? -14.086 -21.703 5.02 1 93.5 289 GLU B O 1
ATOM 4511 N N . ARG B 1 290 ? -12.898 -20.578 3.52 1 95.69 290 ARG B N 1
ATOM 4512 C CA . ARG B 1 290 ? -12.016 -19.969 4.508 1 95.69 290 ARG B CA 1
ATOM 4513 C C . ARG B 1 290 ? -12.617 -18.672 5.043 1 95.69 290 ARG B C 1
ATOM 4515 O O . ARG B 1 290 ? -12.406 -18.312 6.207 1 95.69 290 ARG B O 1
ATOM 4522 N N . LEU B 1 291 ? -13.305 -17.922 4.164 1 95.31 291 LEU B N 1
ATOM 4523 C CA . LEU B 1 291 ? -13.719 -16.562 4.52 1 95.31 291 LEU B CA 1
ATOM 4524 C C . LEU B 1 291 ? -15.242 -16.438 4.473 1 95.31 291 LEU B C 1
ATOM 4526 O O . LEU B 1 291 ? -15.789 -15.375 4.805 1 95.31 291 LEU B O 1
ATOM 4530 N N . GLY B 1 292 ? -15.883 -17.5 4.008 1 89.25 292 GLY B N 1
ATOM 4531 C CA . GLY B 1 292 ? -17.328 -17.438 3.879 1 89.25 292 GLY B CA 1
ATOM 4532 C C . GLY B 1 292 ? -18.031 -17.172 5.199 1 89.25 292 GLY B C 1
ATOM 4533 O O . GLY B 1 292 ? -17.484 -17.453 6.266 1 89.25 292 GLY B O 1
ATOM 4534 N N . GLU B 1 293 ? -19.156 -16.375 4.977 1 75.06 293 GLU B N 1
ATOM 4535 C CA . GLU B 1 293 ? -20.016 -16.203 6.137 1 75.06 293 GLU B CA 1
ATOM 4536 C C . GLU B 1 293 ? -20.625 -17.516 6.59 1 75.06 293 GLU B C 1
ATOM 4538 O O . GLU B 1 293 ? -20.953 -18.375 5.766 1 75.06 293 GLU B O 1
ATOM 4543 N N . LEU B 1 294 ? -20.203 -18.141 7.797 1 52.84 294 LEU B N 1
ATOM 4544 C CA . LEU B 1 294 ? -20.906 -19.328 8.25 1 52.84 294 LEU B CA 1
ATOM 4545 C C . LEU B 1 294 ? -22.422 -19.156 8.164 1 52.84 294 LEU B C 1
ATOM 4547 O O . LEU B 1 294 ? -22.922 -18.031 8.312 1 52.84 294 LEU B O 1
#

Solvent-accessible surface area (backbone atoms only — not comparable to full-atom values): 31339 Å² total; per-residue (Å²): 126,64,61,65,59,26,42,52,47,48,48,34,23,63,74,62,62,27,57,59,55,27,10,61,75,66,77,45,53,46,68,57,47,51,50,34,47,50,51,51,22,60,75,69,72,45,63,39,64,43,78,48,101,84,51,76,38,69,31,73,60,20,51,54,48,44,52,51,40,54,34,50,52,50,50,50,51,49,51,52,44,40,67,48,31,78,86,47,80,58,51,49,74,44,31,36,35,23,35,46,68,56,34,30,73,54,44,26,45,49,48,31,53,49,35,68,74,37,74,54,38,26,40,39,41,44,60,40,73,58,87,76,53,52,73,76,65,53,44,57,33,35,47,42,79,44,85,77,72,96,57,90,49,41,74,43,67,32,48,60,47,46,68,40,33,32,27,9,59,68,31,34,72,74,71,50,74,61,80,49,77,66,47,48,44,82,48,52,45,50,35,59,70,61,56,51,83,81,33,63,69,62,30,53,21,61,76,69,73,38,67,74,60,84,49,49,37,32,24,69,42,70,66,26,45,50,36,21,12,62,61,39,56,28,35,30,72,42,51,30,84,78,46,47,66,39,36,75,71,62,51,24,40,78,40,53,75,90,68,58,75,78,60,33,47,24,32,45,31,29,53,55,87,50,49,70,26,42,48,51,42,56,46,51,53,52,47,45,73,75,44,31,53,130,127,63,61,65,59,27,43,53,48,45,47,33,22,62,74,61,61,28,58,58,56,27,10,59,74,66,75,44,52,45,68,55,47,52,48,34,47,49,52,52,21,60,74,69,71,44,62,39,65,44,79,50,100,86,51,74,37,70,31,74,60,19,50,55,48,44,52,49,39,54,36,50,53,51,48,49,50,48,52,52,44,39,67,49,30,79,87,45,80,56,50,48,73,45,31,36,37,25,36,45,69,56,33,31,73,55,43,26,45,50,49,30,54,50,35,66,75,38,72,54,38,26,39,38,42,46,59,39,71,61,89,77,52,52,75,80,67,53,43,57,34,35,46,42,80,44,85,78,73,96,55,88,50,41,74,43,68,32,48,59,47,47,69,39,34,33,25,11,60,67,33,32,72,74,74,51,75,60,79,47,77,64,47,49,45,82,48,52,46,50,35,59,70,60,58,51,84,81,34,64,69,61,31,52,22,61,76,69,71,37,66,73,62,82,49,51,37,34,24,68,43,71,66,26,45,51,36,22,13,61,60,38,54,28,34,33,75,42,50,30,85,77,48,46,65,40,35,76,70,62,51,23,40,77,41,54,74,91,71,58,76,77,60,34,48,23,30,45,32,28,53,57,88,52,50,70,28,42,47,53,42,56,46,53,53,52,48,44,73,75,43,31,54,128

pLDDT: mean 87.81, std 12.13, range [44.88, 98.88]

Foldseek 3Di:
DPLLVLLQLLLLCVVVQHLCRSCVVVVHDSVVNVVSQVVVCVVVVHHQWDDDPPGIDGDPVVVVSSLVSVLVVLVVVLVVLLVVLPVDQFADEAEEEEADLCCVQPVVVLVVVVCVVRVRYHYDYDHDLDDDDCNSRSHQKYKDWADDDDDLKDKAWFPFWDKFKKAFPVLCVVQNADAALQSQQSWAEAAAPSDDCCDDNNVLCVLVVHDHDDHPHYDNDLLVVLVCRLVSNTMYMGTCSNCVVCCVVRSMPTGPVVSDDDTIIMIMIGRPVSCSRPNSVVVVVSCCVVGNDD/DPLLVLLQLLLLCVVVQHLCRSCVVVVHDSVVNVVSQVVVCVVVVHHQWDDDPPGIDGDPVVVVSSLVSVLVVLVVVLVVLLVVLPVDQFADEAEEEEADLCCVQPVVVLVVVVCVVRVRYHYDYDHHLDDDDCNSRNHQKYKDWADDDDDLKDKAWFPFWDKFKKAFPVLCVVQNADAALQSQQSWAEAAAPSDDCCDDNNVLCVLVVHDHDDHPHYDNDLLVVLVCRLVNNTMYMGTCSNCVVCCVVRSMPTGPVVSDDDTIIMIMIGRPVSCSRPNSVVVVVSCCVVGNDD

Secondary structure (DSSP, 8-state):
--HHHHHHHHHHHHHHS-HHHHHHHTT--HHHHHHHHHHHHHHHTS-SEEE-SS-EEE-HHHHHHHHHHHHHHHHHHHHHHHHHHTTS---EEEEEEE-HHHIIIIIHHHHHHHHHH-TTEEEEEEE-SSPP-HHHHT-SEEEEESPPP--SEEEEEEEEEPEEEEE-HHHHHHH----SGGGGGGS-BPEETT--TTSHHHHHHHHHT---PPPSEEES-HHHHHHHHHTTS-EEEEEHHHHHHHHHTTSSEEE-GGGPPPPEEEEEEEEGGGTT-HHHHHHHHHHHHHHB--/--HHHHHHHHHHHHHHS-HHHHHHHTT--HHHHHHHHHHHHHHHTS-SEEE-SS-EEE-HHHHHHHHHHHHHHHHHHHHHHHHHHTT----EEEEEEE-HHHIIIIIHHHHHHHHHH-TTEEEEEEE-SSPP-HHHHT-SEEEEESPPP--SEEEEEEEEEPEEEEE-HHHHHHH----SGGGGGGS-BPEETT--TTSHHHHHHHHHT---PPPSEEES-HHHHHHHHHTTS-EEEEEHHHHHHHHHTTSSEEE-GGGPPPPEEEEEEEEGGGTT-HHHHHHHHHHHHHHB--

InterPro domains:
  IPR000847 LysR, HTH, N-terminal domain [PF00126] (6-63)
  IPR000847 LysR, HTH, N-terminal domain [PR00039] (19-30)
  IPR000847 LysR, HTH, N-terminal domain [PR00039] (30-40)
  IPR000847 LysR, HTH, N-terminal domain [PR00039] (40-51)
  IPR000847 LysR, HTH, N-terminal domain [PS50931] (1-59)
  IPR005119 LysR, substrate-binding [PF03466] (88-291)
  IPR036388 Winged helix-like DNA-binding domain superfamily [G3DSA:1.10.10.10] (3-85)
  IPR036390 Winged helix DNA-binding domain superfamily [SSF46785] (7-112)
  IPR058163 LysR-type transcriptional regulator, proteobacterial-type [PTHR30537] (1-291)

Nearest PDB structures (foldseek):
  3hhg-assembly1_D  TM=6.173E-01  e=1.856E-26  Neisseria meningitidis serogroup B
  3hhf-assembly1_A  TM=8.510E-01  e=5.258E-19  Neisseria meningitidis serogroup B
  3szp-assembly1_A-2  TM=6.577E-01  e=3.567E-22  Vibrio cholerae
  3hhf-assembly1_B  TM=8.380E-01  e=9.425E-19  Neisseria meningitidis serogroup B
  7d98-assembly1_Q  TM=5.330E-01  e=1.655E-15  Cupriavidus necator